Protein AF-0000000082410242 (afdb_homodimer)

Solvent-accessible surface area (backbone atoms only — not comparable to full-atom values): 34534 Å² total; per-residue (Å²): 74,52,28,35,30,36,66,42,51,75,37,71,43,82,38,81,43,82,72,75,72,80,42,73,45,18,33,27,28,40,32,49,19,13,33,65,49,73,66,55,53,48,33,36,74,64,22,64,73,76,31,24,47,72,95,44,49,29,92,76,65,64,28,32,44,61,27,32,28,28,53,22,22,10,24,29,31,63,43,68,19,59,89,52,79,90,67,55,70,69,41,42,32,30,44,56,42,65,40,62,74,69,69,45,70,38,23,67,71,67,40,42,70,53,23,92,63,49,38,33,30,11,47,25,19,70,34,21,27,39,12,36,53,34,47,44,55,50,90,31,58,39,78,50,72,82,58,56,48,69,49,38,12,46,46,49,60,39,13,31,20,44,36,45,45,61,74,59,65,73,48,63,74,38,36,34,37,32,27,24,51,47,54,59,25,44,37,31,31,28,49,38,39,49,53,48,24,50,25,33,33,36,36,81,51,65,58,29,47,49,47,39,49,75,60,62,28,33,78,39,77,43,38,63,90,82,41,62,55,52,62,52,41,19,64,76,42,78,65,57,22,19,48,28,16,34,30,37,64,52,49,55,72,46,46,50,48,35,57,67,28,27,20,73,63,15,30,35,34,39,56,44,78,51,94,60,63,38,68,40,61,51,56,56,30,18,69,30,30,23,35,41,28,26,32,62,62,44,68,89,30,56,66,59,48,50,49,34,42,74,72,60,50,36,77,55,64,75,48,58,63,42,79,44,46,55,91,37,39,57,78,59,42,53,44,35,57,70,76,43,42,63,78,47,57,29,42,32,29,32,77,73,54,28,36,30,36,64,42,51,77,34,71,44,82,38,80,42,82,72,74,72,79,42,72,44,19,33,28,29,40,32,50,19,12,34,65,48,70,67,56,52,47,33,37,76,63,22,67,72,78,32,25,47,72,95,45,49,30,90,75,65,63,28,32,44,61,28,30,28,29,53,20,21,11,25,29,30,64,43,69,19,61,89,51,80,91,67,55,69,68,42,43,32,29,43,58,42,66,40,62,76,69,69,45,69,40,23,68,70,68,39,41,70,53,24,92,63,50,38,34,30,12,46,25,20,71,33,22,28,38,12,35,52,34,47,44,54,51,90,30,58,40,79,50,71,83,58,54,48,70,49,38,12,45,45,50,59,40,14,31,22,44,36,45,45,60,74,59,64,73,46,64,74,37,38,34,38,33,27,25,50,46,53,60,26,43,37,32,30,29,49,38,37,49,52,48,23,49,27,33,34,36,35,82,50,66,56,29,47,48,48,38,50,73,62,62,28,32,77,38,79,44,40,63,89,81,44,61,57,52,62,51,41,20,64,75,42,78,65,58,22,20,50,29,17,34,28,38,63,52,48,54,72,46,45,52,48,37,58,67,26,27,18,72,64,15,32,35,34,38,56,45,77,51,92,61,65,39,68,42,60,51,56,54,31,18,70,30,29,23,35,41,28,25,32,62,63,44,71,89,30,55,66,62,48,49,49,34,42,74,71,59,49,37,78,57,64,76,46,57,64,42,78,44,46,54,90,36,39,57,80,60,43,52,44,35,59,70,76,43,42,65,79,48,56,30,41,32,29,33,77

Nearest PDB structures (foldseek):
  6ie0-assembly2_D  TM=9.512E-01  e=7.472E-47  Bacillus subtilis subsp. subtilis str. 168
  2dfv-assembly3_C  TM=9.109E-01  e=9.052E-37  Pyrococcus horikoshii OT3
  3gfb-assembly1_D  TM=9.213E-01  e=1.500E-34  Thermococcus kodakarensis KOD1
  5kia-assembly1_A-2  TM=8.789E-01  e=3.100E-33  Burkholderia thailandensis E264
  4a2c-assembly1_B  TM=8.895E-01  e=2.487E-32  Escherichia coli K-12

Foldseek 3Di:
DWFFWDQFALDTDTDDDDDDDAAAQKFKWQWFKFWDDVQNLCRRHPDDDQFADPPGAQPQQRDGPGAGATQQTKGFTCDHHHPDDPDDGGFIKTFQFKDFDCPDPCSVVQNRVVHPRMHGARRNHQHHSRDRMGMGRPVGIGGLPPPPRHLSSCLQLLQLLQQLCVVQVDAAPFEEEEEDQAQSSLSVLLVCVLRNYQYEYEDAFPLSQVLSVVQPSHPYYHHVVVDPLQVVQCVVRVNFFGQEYEYAPQAQVRVVSRLSGHGQQHEYEYSYDHPDDYDDDCCSCPVSVYHYHYGDGHGPRSVVSSVCVVVVSGDRVSQAQEEEESVCCVVPNSCCCPVVVSNHRIYMYGD/DWFWWDQFALDTDTDDDDDDDAAAQKFKWQWFKFWDDVQNLCRRHPDDDQFADPPGAQPQQRDGPGAGATQQTKGFTCDHHHPDDPDDGGFIKTFPFKDFDCPDPCSVVQNRVPHPRMHGARGNHQHHSRGRMGMGRPVGIGGLPPPPRHLSSCLQLLQLLQQLCVVQVDAAPFEEEEEDQAQSSLSVLLNCQLRNYQYEYEDAFPLSQVLSVVQPSHPYYHHVVVDPLQVVQCVVRVNFFGQEYEYAPQAQVRVVSRLSGHGQQHEYEYSYDHPDDYDDDCCSCPVSVYHYHYGDGHGPRSVVSSVCVVVVSGDRVSQAQEEEESVCCVVPNSCCCPVVVSRHRIYMYGD

Structure (mmCIF, N/CA/C/O backbone):
data_AF-0000000082410242-model_v1
#
loop_
_entity.id
_entity.type
_entity.pdbx_description
1 polymer '2,3-butanediol dehydrogenase'
#
loop_
_atom_site.group_PDB
_atom_site.id
_atom_site.type_symbol
_atom_site.label_atom_id
_atom_site.label_alt_id
_atom_site.label_comp_id
_atom_site.label_asym_id
_atom_site.label_entity_id
_atom_site.label_seq_id
_atom_site.pdbx_PDB_ins_code
_atom_site.Cartn_x
_atom_site.Cartn_y
_atom_site.Cartn_z
_atom_site.occupancy
_atom_site.B_iso_or_equiv
_atom_site.auth_seq_id
_atom_site.auth_comp_id
_atom_site.auth_asym_id
_atom_site.auth_atom_id
_atom_site.pdbx_PDB_model_num
ATOM 1 N N . MET A 1 1 ? 12.797 -38.531 -21.344 1 97.25 1 MET A N 1
ATOM 2 C CA . MET A 1 1 ? 11.453 -38.25 -20.859 1 97.25 1 MET A CA 1
ATOM 3 C C . MET A 1 1 ? 10.836 -37.094 -21.625 1 97.25 1 MET A C 1
ATOM 5 O O . MET A 1 1 ? 11.555 -36.25 -22.172 1 97.25 1 MET A O 1
ATOM 9 N N . LYS A 1 2 ? 9.586 -37.062 -21.641 1 97.81 2 LYS A N 1
ATOM 10 C CA . LYS A 1 2 ? 8.898 -35.969 -22.328 1 97.81 2 LYS A CA 1
ATOM 11 C C . LYS A 1 2 ? 8.867 -34.719 -21.484 1 97.81 2 LYS A C 1
ATOM 13 O O . LYS A 1 2 ? 8.672 -34.781 -20.266 1 97.81 2 LYS A O 1
ATOM 18 N N . ALA A 1 3 ? 9.023 -33.531 -22.156 1 98.62 3 ALA A N 1
ATOM 19 C CA . ALA A 1 3 ? 8.969 -32.25 -21.484 1 98.62 3 ALA A CA 1
ATOM 20 C C . ALA A 1 3 ? 8.555 -31.141 -22.438 1 98.62 3 ALA A C 1
ATOM 22 O O . ALA A 1 3 ? 8.875 -31.172 -23.625 1 98.62 3 ALA A O 1
ATOM 23 N N . ALA A 1 4 ? 7.812 -30.219 -21.969 1 98.75 4 ALA A N 1
ATOM 24 C CA . ALA A 1 4 ? 7.547 -28.984 -22.719 1 98.75 4 ALA A CA 1
ATOM 25 C C . ALA A 1 4 ? 8.688 -27.984 -22.547 1 98.75 4 ALA A C 1
ATOM 27 O O . ALA A 1 4 ? 8.898 -27.453 -21.453 1 98.75 4 ALA A O 1
ATOM 28 N N . ARG A 1 5 ? 9.352 -27.703 -23.641 1 98.56 5 ARG A N 1
ATOM 29 C CA . ARG A 1 5 ? 10.531 -26.844 -23.625 1 98.56 5 ARG A CA 1
ATOM 30 C C . ARG A 1 5 ? 10.219 -25.484 -24.266 1 98.56 5 ARG A C 1
ATOM 32 O O . ARG A 1 5 ? 9.727 -25.422 -25.391 1 98.56 5 ARG A O 1
ATOM 39 N N . PHE A 1 6 ? 10.492 -24.438 -23.516 1 98.75 6 PHE A N 1
ATOM 40 C CA . PHE A 1 6 ? 10.359 -23.078 -24.031 1 98.75 6 PHE A CA 1
ATOM 41 C C . PHE A 1 6 ? 11.625 -22.656 -24.766 1 98.75 6 PHE A C 1
ATOM 43 O O . PHE A 1 6 ? 12.672 -22.438 -24.141 1 98.75 6 PHE A O 1
ATOM 50 N N . HIS A 1 7 ? 11.516 -22.516 -26.031 1 98.31 7 HIS A N 1
ATOM 51 C CA . HIS A 1 7 ? 12.656 -22.094 -26.844 1 98.31 7 HIS A CA 1
ATOM 52 C C . HIS A 1 7 ? 12.648 -20.578 -27.078 1 98.31 7 HIS A C 1
ATOM 54 O O . HIS A 1 7 ? 13.68 -19.984 -27.375 1 98.31 7 HIS A O 1
ATOM 60 N N . GLY A 1 8 ? 11.516 -20 -26.938 1 97.31 8 GLY A N 1
ATOM 61 C CA . GLY A 1 8 ? 11.297 -18.578 -27.188 1 97.31 8 GLY A CA 1
ATOM 62 C C . GLY A 1 8 ? 9.844 -18.234 -27.438 1 97.31 8 GLY A C 1
ATOM 63 O O . GLY A 1 8 ? 8.961 -19.078 -27.281 1 97.31 8 GLY A O 1
ATOM 64 N N . GLN A 1 9 ? 9.625 -17.016 -27.797 1 97.19 9 GLN A N 1
ATOM 65 C CA . GLN A 1 9 ? 8.273 -16.516 -28.031 1 97.19 9 GLN A CA 1
ATOM 66 C C . GLN A 1 9 ? 7.539 -17.375 -29.062 1 97.19 9 GLN A C 1
ATOM 68 O O . GLN A 1 9 ? 8.039 -17.562 -30.172 1 97.19 9 GLN A O 1
ATOM 73 N N . LYS A 1 10 ? 6.348 -17.906 -28.703 1 97.5 10 LYS A N 1
ATOM 74 C CA . LYS A 1 10 ? 5.477 -18.719 -29.547 1 97.5 10 LYS A CA 1
ATOM 75 C C . LYS A 1 10 ? 6.18 -19.984 -30 1 97.5 10 LYS A C 1
ATOM 77 O O . LYS A 1 10 ? 5.855 -20.547 -31.047 1 97.5 10 LYS A O 1
ATOM 82 N N . ASP A 1 11 ? 7.199 -20.375 -29.219 1 98.06 11 ASP A N 1
ATOM 83 C CA . ASP A 1 11 ? 7.973 -21.562 -29.578 1 98.06 11 ASP A CA 1
ATOM 84 C C . ASP A 1 11 ? 8.18 -22.469 -28.375 1 98.06 11 ASP A C 1
ATOM 86 O O . ASP A 1 11 ? 9.258 -22.469 -27.766 1 98.06 11 ASP A O 1
ATOM 90 N N . ILE A 1 12 ? 7.164 -23.234 -28.062 1 98.44 12 ILE A N 1
ATOM 91 C CA . ILE A 1 12 ? 7.211 -24.312 -27.062 1 98.44 12 ILE A CA 1
ATOM 92 C C . ILE A 1 12 ? 7.141 -25.656 -27.766 1 98.44 12 ILE A C 1
ATOM 94 O O . ILE A 1 12 ? 6.262 -25.891 -28.609 1 98.44 12 ILE A O 1
ATOM 98 N N . ARG A 1 13 ? 8.062 -26.562 -27.453 1 98.19 13 ARG A N 1
ATOM 99 C CA . ARG A 1 13 ? 8.133 -27.875 -28.094 1 98.19 13 ARG A CA 1
ATOM 100 C C . ARG A 1 13 ? 8.086 -29 -27.062 1 98.19 13 ARG A C 1
ATOM 102 O O . ARG A 1 13 ? 8.711 -28.891 -26.016 1 98.19 13 ARG A O 1
ATOM 109 N N . ILE A 1 14 ? 7.277 -29.969 -27.359 1 98.12 14 ILE A N 1
ATOM 110 C CA . ILE A 1 14 ? 7.34 -31.188 -26.562 1 98.12 14 ILE A CA 1
ATOM 111 C C . ILE A 1 14 ? 8.5 -32.062 -27.047 1 98.12 14 ILE A C 1
ATOM 113 O O . ILE A 1 14 ? 8.484 -32.562 -28.172 1 98.12 14 ILE A O 1
ATOM 117 N N . GLU A 1 15 ? 9.453 -32.219 -26.172 1 97.56 15 GLU A N 1
ATOM 118 C CA . GLU A 1 15 ? 10.695 -32.906 -26.562 1 97.56 15 GLU A CA 1
ATOM 119 C C . GLU A 1 15 ? 11.023 -34.031 -25.609 1 97.56 15 GLU A C 1
ATOM 121 O O . GLU A 1 15 ? 10.555 -34.062 -24.469 1 97.56 15 GLU A O 1
ATOM 126 N N . GLU A 1 16 ? 11.758 -34.938 -26.25 1 98 16 GLU A N 1
ATOM 127 C CA . GLU A 1 16 ? 12.414 -35.938 -25.422 1 98 16 GLU A CA 1
ATOM 128 C C . GLU A 1 16 ? 13.75 -35.438 -24.891 1 98 16 GLU A C 1
ATOM 130 O O . GLU A 1 16 ? 14.648 -35.125 -25.672 1 98 16 GLU A O 1
ATOM 135 N N . ILE A 1 17 ? 13.82 -35.375 -23.578 1 97.81 17 ILE A N 1
ATOM 136 C CA . ILE A 1 17 ? 15.055 -34.875 -22.969 1 97.81 17 ILE A CA 1
ATOM 137 C C . ILE A 1 17 ? 15.562 -35.906 -21.953 1 97.81 17 ILE A C 1
ATOM 139 O O . ILE A 1 17 ? 14.828 -36.812 -21.547 1 97.81 17 ILE A O 1
ATOM 143 N N . PRO A 1 18 ? 16.828 -35.781 -21.562 1 97.44 18 PRO A N 1
ATOM 144 C CA . PRO A 1 18 ? 17.328 -36.688 -20.531 1 97.44 18 PRO A CA 1
ATOM 145 C C . PRO A 1 18 ? 16.609 -36.531 -19.203 1 97.44 18 PRO A C 1
ATOM 147 O O . PRO A 1 18 ? 16.266 -35.406 -18.812 1 97.44 18 PRO A O 1
ATOM 150 N N . GLU A 1 19 ? 16.391 -37.656 -18.547 1 97 19 GLU A N 1
ATOM 151 C CA . GLU A 1 19 ? 15.867 -37.594 -17.188 1 97 19 GLU A CA 1
ATOM 152 C C . GLU A 1 19 ? 16.844 -36.875 -16.234 1 97 19 GLU A C 1
ATOM 154 O O . GLU A 1 19 ? 18.047 -37.094 -16.328 1 97 19 GLU A O 1
ATOM 159 N N . PRO A 1 20 ? 16.328 -36.031 -15.391 1 97.06 20 PRO A N 1
ATOM 160 C CA . PRO A 1 20 ? 17.234 -35.375 -14.453 1 97.06 20 PRO A CA 1
ATOM 161 C C . PRO A 1 20 ? 17.859 -36.344 -13.445 1 97.06 20 PRO A C 1
ATOM 163 O O . PRO A 1 20 ? 17.203 -37.281 -12.984 1 97.06 20 PRO A O 1
ATOM 166 N N . GLU A 1 21 ? 19.016 -36.062 -13.094 1 96.75 21 GLU A N 1
ATOM 167 C CA . GLU A 1 21 ? 19.75 -36.906 -12.148 1 96.75 21 GLU A CA 1
ATOM 168 C C . GLU A 1 21 ? 19.438 -36.5 -10.703 1 96.75 21 GLU A C 1
ATOM 170 O O . GLU A 1 21 ? 19.359 -35.312 -10.391 1 96.75 21 GLU A O 1
ATOM 175 N N . LEU A 1 22 ? 19.281 -37.531 -9.922 1 98.25 22 LEU A N 1
ATOM 176 C CA . LEU A 1 22 ? 19.109 -37.312 -8.492 1 98.25 22 LEU A CA 1
ATOM 177 C C . LEU A 1 22 ? 20.391 -36.781 -7.863 1 98.25 22 LEU A C 1
ATOM 179 O O . LEU A 1 22 ? 21.484 -37.25 -8.18 1 98.25 22 LEU A O 1
ATOM 183 N N . ARG A 1 23 ? 20.375 -35.781 -7.031 1 97.69 23 ARG A N 1
ATOM 184 C CA . ARG A 1 23 ? 21.5 -35.188 -6.312 1 97.69 23 ARG A CA 1
ATOM 185 C C . ARG A 1 23 ? 21.281 -35.25 -4.805 1 97.69 23 ARG A C 1
ATOM 187 O O . ARG A 1 23 ? 20.141 -35.375 -4.34 1 97.69 23 ARG A O 1
ATOM 194 N N . PRO A 1 24 ? 22.438 -35.188 -4.066 1 98.25 24 PRO A N 1
ATOM 195 C CA . PRO A 1 24 ? 22.25 -35.125 -2.615 1 98.25 24 PRO A CA 1
ATOM 196 C C . PRO A 1 24 ? 21.359 -33.938 -2.197 1 98.25 24 PRO A C 1
ATOM 198 O O . PRO A 1 24 ? 21.453 -32.875 -2.777 1 98.25 24 PRO A O 1
ATOM 201 N N . GLY A 1 25 ? 20.438 -34.219 -1.191 1 98.38 25 GLY A N 1
ATOM 202 C CA . GLY A 1 25 ? 19.594 -33.156 -0.643 1 98.38 25 GLY A CA 1
ATOM 203 C C . GLY A 1 25 ? 18.391 -32.875 -1.501 1 98.38 25 GLY A C 1
ATOM 204 O O . GLY A 1 25 ? 17.641 -31.922 -1.224 1 98.38 25 GLY A O 1
ATOM 205 N N . THR A 1 26 ? 18.188 -33.656 -2.553 1 98.69 26 THR A N 1
ATOM 206 C CA . THR A 1 26 ? 17.078 -33.406 -3.469 1 98.69 26 THR A CA 1
ATOM 207 C C . THR A 1 26 ? 16.125 -34.594 -3.516 1 98.69 26 THR A C 1
ATOM 209 O O . THR A 1 26 ? 16.391 -35.625 -2.912 1 98.69 26 THR A O 1
ATOM 212 N N . VAL A 1 27 ? 15 -34.406 -4.164 1 98.88 27 VAL A N 1
ATOM 213 C CA . VAL A 1 27 ? 13.953 -35.438 -4.336 1 98.88 27 VAL A CA 1
ATOM 214 C C . VAL A 1 27 ? 13.531 -35.5 -5.801 1 98.88 27 VAL A C 1
ATOM 216 O O . VAL A 1 27 ? 13.312 -34.469 -6.434 1 98.88 27 VAL A O 1
ATOM 219 N N . LYS A 1 28 ? 13.508 -36.625 -6.328 1 98.75 28 LYS A N 1
ATOM 220 C CA . LYS A 1 28 ? 12.984 -36.844 -7.676 1 98.75 28 LYS A CA 1
ATOM 221 C C . LYS A 1 28 ? 11.492 -37.156 -7.641 1 98.75 28 LYS A C 1
ATOM 223 O O . LYS A 1 28 ? 11.07 -38.062 -6.914 1 98.75 28 LYS A O 1
ATOM 228 N N . LEU A 1 29 ? 10.766 -36.5 -8.383 1 98.81 29 LEU A N 1
ATOM 229 C CA . LEU A 1 29 ? 9.32 -36.656 -8.422 1 98.81 29 LEU A CA 1
ATOM 230 C C . LEU A 1 29 ? 8.867 -37.188 -9.773 1 98.81 29 LEU A C 1
ATOM 232 O O . LEU A 1 29 ? 9.391 -36.781 -10.812 1 98.81 29 LEU A O 1
ATOM 236 N N . LYS A 1 30 ? 7.973 -38.125 -9.734 1 98.81 30 LYS A N 1
ATOM 237 C CA . LYS A 1 30 ? 7.105 -38.344 -10.883 1 98.81 30 LYS A CA 1
ATOM 238 C C . LYS A 1 30 ? 5.957 -37.344 -10.914 1 98.81 30 LYS A C 1
ATOM 240 O O . LYS A 1 30 ? 5.039 -37.406 -10.094 1 98.81 30 LYS A O 1
ATOM 245 N N . VAL A 1 31 ? 5.988 -36.438 -11.859 1 98.81 31 VAL A N 1
ATOM 246 C CA . VAL A 1 31 ? 5 -35.375 -11.898 1 98.81 31 VAL A CA 1
ATOM 247 C C . VAL A 1 31 ? 3.629 -35.938 -12.258 1 98.81 31 VAL A C 1
ATOM 249 O O . VAL A 1 31 ? 3.514 -36.781 -13.148 1 98.81 31 VAL A O 1
ATOM 252 N N . ALA A 1 32 ? 2.65 -35.594 -11.516 1 98.75 32 ALA A N 1
ATOM 253 C CA . ALA A 1 32 ? 1.294 -36.062 -11.789 1 98.75 32 ALA A CA 1
ATOM 254 C C . ALA A 1 32 ? 0.51 -35.031 -12.594 1 98.75 32 ALA A C 1
ATOM 256 O O . ALA A 1 32 ? -0.009 -35.344 -13.664 1 98.75 32 ALA A O 1
ATOM 257 N N . TRP A 1 33 ? 0.405 -33.812 -12.039 1 98.81 33 TRP A N 1
ATOM 258 C CA . TRP A 1 33 ? -0.347 -32.75 -12.68 1 98.81 33 TRP A CA 1
ATOM 259 C C . TRP A 1 33 ? 0.397 -31.422 -12.562 1 98.81 33 TRP A C 1
ATOM 261 O O . TRP A 1 33 ? 1.054 -31.156 -11.555 1 98.81 33 TRP A O 1
ATOM 271 N N . CYS A 1 34 ? 0.333 -30.609 -13.578 1 98.88 34 CYS A N 1
ATOM 272 C CA . CYS A 1 34 ? 0.85 -29.234 -13.594 1 98.88 34 CYS A CA 1
ATOM 273 C C . CYS A 1 34 ? -0.192 -28.266 -14.133 1 98.88 34 CYS A C 1
ATOM 275 O O . CYS A 1 34 ? -0.76 -28.5 -15.203 1 98.88 34 CYS A O 1
ATOM 277 N N . GLY A 1 35 ? -0.44 -27.234 -13.359 1 98.56 35 GLY A N 1
ATOM 278 C CA . GLY A 1 35 ? -1.346 -26.203 -13.852 1 98.56 35 GLY A CA 1
ATOM 279 C C . GLY A 1 35 ? -0.686 -25.234 -14.812 1 98.56 35 GLY A C 1
ATOM 280 O O . GLY A 1 35 ? 0.509 -24.953 -14.695 1 98.56 35 GLY A O 1
ATOM 281 N N . ILE A 1 36 ? -1.503 -24.75 -15.797 1 98.25 36 ILE A N 1
ATOM 282 C CA . ILE A 1 36 ? -1.03 -23.672 -16.656 1 98.25 36 ILE A CA 1
ATOM 283 C C . ILE A 1 36 ? -1.305 -22.328 -15.984 1 98.25 36 ILE A C 1
ATOM 285 O O . ILE A 1 36 ? -2.441 -22.047 -15.609 1 98.25 36 ILE A O 1
ATOM 289 N N . CYS A 1 37 ? -0.29 -21.578 -15.781 1 96.31 37 CYS A N 1
ATOM 290 C CA . CYS A 1 37 ? -0.402 -20.281 -15.117 1 96.31 37 CYS A CA 1
ATOM 291 C C . CYS A 1 37 ? -0.41 -19.156 -16.141 1 96.31 37 CYS A C 1
ATOM 293 O O . CYS A 1 37 ? 0.061 -19.312 -17.266 1 96.31 37 CYS A O 1
ATOM 295 N N . GLY A 1 38 ? -0.969 -18 -15.758 1 93.44 38 GLY A N 1
ATOM 296 C CA . GLY A 1 38 ? -0.886 -16.812 -16.609 1 93.44 38 GLY A CA 1
ATOM 297 C C . GLY A 1 38 ? 0.535 -16.469 -17 1 93.44 38 GLY A C 1
ATOM 298 O O . GLY A 1 38 ? 0.773 -15.992 -18.125 1 93.44 38 GLY A O 1
ATOM 299 N N . THR A 1 39 ? 1.47 -16.688 -16.141 1 94.94 39 THR A N 1
ATOM 300 C CA . THR A 1 39 ? 2.877 -16.422 -16.422 1 94.94 39 THR A CA 1
ATOM 301 C C . THR A 1 39 ? 3.352 -17.266 -17.609 1 94.94 39 THR A C 1
ATOM 303 O O . THR A 1 39 ? 4.156 -16.812 -18.422 1 94.94 39 THR A O 1
ATOM 306 N N . ASP A 1 40 ? 2.898 -18.453 -17.734 1 97.25 40 ASP A N 1
ATOM 307 C CA . ASP A 1 40 ? 3.238 -19.297 -18.875 1 97.25 40 ASP A CA 1
ATOM 308 C C . ASP A 1 40 ? 2.727 -18.703 -20.172 1 97.25 40 ASP A C 1
ATOM 310 O O . ASP A 1 40 ? 3.432 -18.703 -21.188 1 97.25 40 ASP A O 1
ATOM 314 N N . LEU A 1 41 ? 1.518 -18.219 -20.094 1 96.69 41 LEU A N 1
ATOM 315 C CA . LEU A 1 41 ? 0.915 -17.609 -21.281 1 96.69 41 LEU A CA 1
ATOM 316 C C . LEU A 1 41 ? 1.684 -16.359 -21.688 1 96.69 41 LEU A C 1
ATOM 318 O O . LEU A 1 41 ? 1.909 -16.141 -22.891 1 96.69 41 LEU A O 1
ATOM 322 N N . HIS A 1 42 ? 2.08 -15.586 -20.672 1 94.56 42 HIS A N 1
ATOM 323 C CA . HIS A 1 42 ? 2.852 -14.383 -20.969 1 94.56 42 HIS A CA 1
ATOM 324 C C . HIS A 1 42 ? 4.184 -14.734 -21.625 1 94.56 42 HIS A C 1
ATOM 326 O O . HIS A 1 42 ? 4.609 -14.062 -22.578 1 94.56 42 HIS A O 1
ATOM 332 N N . GLU A 1 43 ? 4.859 -15.758 -21.094 1 96.69 43 GLU A N 1
ATOM 333 C CA . GLU A 1 43 ? 6.098 -16.203 -21.734 1 96.69 43 GLU A CA 1
ATOM 334 C C . GLU A 1 43 ? 5.867 -16.609 -23.188 1 96.69 43 GLU A C 1
ATOM 336 O O . GLU A 1 43 ? 6.617 -16.203 -24.062 1 96.69 43 GLU A O 1
ATOM 341 N N . TYR A 1 44 ? 4.805 -17.328 -23.453 1 98 44 TYR A N 1
ATOM 342 C CA . TYR A 1 44 ? 4.504 -17.812 -24.797 1 98 44 TYR A CA 1
ATOM 343 C C . TYR A 1 44 ? 4.207 -16.656 -25.75 1 98 44 TYR A C 1
ATOM 345 O O . TYR A 1 44 ? 4.691 -16.641 -26.875 1 98 44 TYR A O 1
ATOM 353 N N . LEU A 1 45 ? 3.496 -15.68 -25.281 1 96.88 45 LEU A N 1
ATOM 354 C CA . LEU A 1 45 ? 3.008 -14.602 -26.141 1 96.88 45 LEU A CA 1
ATOM 355 C C . LEU A 1 45 ? 4.066 -13.523 -26.312 1 96.88 45 LEU A C 1
ATOM 357 O O . LEU A 1 45 ? 4.145 -12.891 -27.375 1 96.88 45 LEU A O 1
ATOM 361 N N . GLU A 1 46 ? 4.98 -13.328 -25.266 1 95 46 GLU A N 1
ATOM 362 C CA . GLU A 1 46 ? 5.809 -12.125 -25.266 1 95 46 GLU A CA 1
ATOM 363 C C . GLU A 1 46 ? 7.207 -12.422 -24.734 1 95 46 GLU A C 1
ATOM 365 O O . GLU A 1 46 ? 8.039 -11.523 -24.609 1 95 46 GLU A O 1
ATOM 370 N N . GLY A 1 47 ? 7.496 -13.594 -24.359 1 92.31 47 GLY A N 1
ATOM 371 C CA . GLY A 1 47 ? 8.727 -13.914 -23.641 1 92.31 47 GLY A CA 1
ATOM 372 C C . GLY A 1 47 ? 9.953 -13.898 -24.547 1 92.31 47 GLY A C 1
ATOM 373 O O . GLY A 1 47 ? 9.836 -13.703 -25.75 1 92.31 47 GLY A O 1
ATOM 374 N N . PRO A 1 48 ? 11 -14.047 -23.953 1 95.69 48 PRO A N 1
ATOM 375 C CA . PRO A 1 48 ? 11.219 -14.344 -22.547 1 95.69 48 PRO A CA 1
ATOM 376 C C . PRO A 1 48 ? 11.031 -13.125 -21.641 1 95.69 48 PRO A C 1
ATOM 378 O O . PRO A 1 48 ? 11.391 -12.008 -22.031 1 95.69 48 PRO A O 1
ATOM 381 N N . ILE A 1 49 ? 10.367 -13.328 -20.484 1 90.94 49 ILE A N 1
ATOM 382 C CA . ILE A 1 49 ? 10.141 -12.305 -19.469 1 90.94 49 ILE A CA 1
ATOM 383 C C . ILE A 1 49 ? 10.812 -12.703 -18.172 1 90.94 49 ILE A C 1
ATOM 385 O O . ILE A 1 49 ? 11.797 -12.094 -17.75 1 90.94 49 ILE A O 1
ATOM 389 N N . PHE A 1 50 ? 10.375 -13.805 -17.609 1 92.19 50 PHE A N 1
ATOM 390 C CA . PHE A 1 50 ? 10.953 -14.367 -16.406 1 92.19 50 PHE A CA 1
ATOM 391 C C . PHE A 1 50 ? 12.008 -15.414 -16.734 1 92.19 50 PHE A C 1
ATOM 393 O O . PHE A 1 50 ? 12.906 -15.672 -15.938 1 92.19 50 PHE A O 1
ATOM 400 N N . ILE A 1 51 ? 11.836 -16.031 -17.828 1 97.56 51 ILE A N 1
ATOM 401 C CA . ILE A 1 51 ? 12.805 -17 -18.328 1 97.56 51 ILE A CA 1
ATOM 402 C C . ILE A 1 51 ? 14.039 -16.266 -18.859 1 97.56 51 ILE A C 1
ATOM 404 O O . ILE A 1 51 ? 13.914 -15.289 -19.609 1 97.56 51 ILE A O 1
ATOM 408 N N . SER A 1 52 ? 15.18 -16.734 -18.438 1 97.75 52 SER A N 1
ATOM 409 C CA . SER A 1 52 ? 16.406 -16.094 -18.891 1 97.75 52 SER A CA 1
ATOM 410 C C . SER A 1 52 ? 16.625 -16.297 -20.375 1 97.75 52 SER A C 1
ATOM 412 O O . SER A 1 52 ? 16.516 -17.422 -20.891 1 97.75 52 SER A O 1
ATOM 414 N N . ALA A 1 53 ? 16.922 -15.211 -21.031 1 96.88 53 ALA A N 1
ATOM 415 C CA . ALA A 1 53 ? 17.188 -15.281 -22.469 1 96.88 53 ALA A CA 1
ATOM 416 C C . ALA A 1 53 ? 18.5 -16.016 -22.75 1 96.88 53 ALA A C 1
ATOM 418 O O . ALA A 1 53 ? 19.391 -16.031 -21.906 1 96.88 53 ALA A O 1
ATOM 419 N N . PRO A 1 54 ? 18.562 -16.562 -24.031 1 96.94 54 PRO A N 1
ATOM 420 C CA . PRO A 1 54 ? 19.812 -17.203 -24.391 1 96.94 54 PRO A CA 1
ATOM 421 C C . PRO A 1 54 ? 21.031 -16.281 -24.219 1 96.94 54 PRO A C 1
ATOM 423 O O . PRO A 1 54 ? 20.984 -15.125 -24.641 1 96.94 54 PRO A O 1
ATOM 426 N N . GLY A 1 55 ? 22.031 -16.812 -23.625 1 97.38 55 GLY A N 1
ATOM 427 C CA . GLY A 1 55 ? 23.25 -16.016 -23.406 1 97.38 55 GLY A CA 1
ATOM 428 C C . GLY A 1 55 ? 23.25 -15.281 -22.078 1 97.38 55 GLY A C 1
ATOM 429 O O . GLY A 1 55 ? 24.25 -14.68 -21.703 1 97.38 55 GLY A O 1
ATOM 430 N N . HIS A 1 56 ? 22.172 -15.297 -21.359 1 97.62 56 HIS A N 1
ATOM 431 C CA . HIS A 1 56 ? 22.047 -14.625 -20.078 1 97.62 56 HIS A CA 1
ATOM 432 C C . HIS A 1 56 ? 21.516 -15.57 -19.016 1 97.62 56 HIS A C 1
ATOM 434 O O . HIS A 1 56 ? 20.406 -15.383 -18.516 1 97.62 56 HIS A O 1
ATOM 440 N N . PRO A 1 57 ? 22.281 -16.438 -18.562 1 98.38 57 PRO A N 1
ATOM 441 C CA . PRO A 1 57 ? 21.812 -17.469 -17.641 1 98.38 57 PRO A CA 1
ATOM 442 C C . PRO A 1 57 ? 21.344 -16.891 -16.297 1 98.38 57 PRO A C 1
ATOM 444 O O . PRO A 1 57 ? 21.922 -15.906 -15.812 1 98.38 57 PRO A O 1
ATOM 447 N N . HIS A 1 58 ? 20.312 -17.438 -15.758 1 98.38 58 HIS A N 1
ATOM 448 C CA . HIS A 1 58 ? 19.859 -17.078 -14.43 1 98.38 58 HIS A CA 1
ATOM 449 C C . HIS A 1 58 ? 20.969 -17.219 -13.391 1 98.38 58 HIS A C 1
ATOM 451 O O . HIS A 1 58 ? 21.719 -18.188 -13.414 1 98.38 58 HIS A O 1
ATOM 457 N N . PRO A 1 59 ? 21.094 -16.328 -12.477 1 97.88 59 PRO A N 1
ATOM 458 C CA . PRO A 1 59 ? 22.25 -16.312 -11.578 1 97.88 59 PRO A CA 1
ATOM 459 C C . PRO A 1 59 ? 22.266 -17.484 -10.602 1 97.88 59 PRO A C 1
ATOM 461 O O . PRO A 1 59 ? 23.328 -17.844 -10.07 1 97.88 59 PRO A O 1
ATOM 464 N N . LEU A 1 60 ? 21.156 -18.125 -10.344 1 97.94 60 LEU A N 1
ATOM 465 C CA . LEU A 1 60 ? 21.109 -19.203 -9.352 1 97.94 60 LEU A CA 1
ATOM 466 C C . LEU A 1 60 ? 21.047 -20.562 -10.031 1 97.94 60 LEU A C 1
ATOM 468 O O . LEU A 1 60 ? 21.797 -21.469 -9.672 1 97.94 60 LEU A O 1
ATOM 472 N N . SER A 1 61 ? 20.156 -20.703 -11.047 1 97.5 61 SER A N 1
ATOM 473 C CA . SER A 1 61 ? 20.047 -21.984 -11.711 1 97.5 61 SER A CA 1
ATOM 474 C C . SER A 1 61 ? 21.125 -22.172 -12.773 1 97.5 61 SER A C 1
ATOM 476 O O . SER A 1 61 ? 21.375 -23.281 -13.234 1 97.5 61 SER A O 1
ATOM 478 N N . HIS A 1 62 ? 21.703 -21.016 -13.305 1 98.06 62 HIS A N 1
ATOM 479 C CA . HIS A 1 62 ? 22.734 -20.969 -14.336 1 98.06 62 HIS A CA 1
ATOM 480 C C . HIS A 1 62 ? 22.203 -21.5 -15.672 1 98.06 62 HIS A C 1
ATOM 482 O O . HIS A 1 62 ? 22.969 -21.984 -16.5 1 98.06 62 HIS A O 1
ATOM 488 N N . GLU A 1 63 ? 20.938 -21.484 -15.836 1 97.94 63 GLU A N 1
ATOM 489 C CA . GLU A 1 63 ? 20.297 -21.922 -17.078 1 97.94 63 GLU A CA 1
ATOM 490 C C . GLU A 1 63 ? 19.641 -20.75 -17.797 1 97.94 63 GLU A C 1
ATOM 492 O O . GLU A 1 63 ? 19.391 -19.703 -17.203 1 97.94 63 GLU A O 1
ATOM 497 N N . ASN A 1 64 ? 19.438 -20.875 -19.016 1 98.25 64 ASN A N 1
ATOM 498 C CA . ASN A 1 64 ? 18.656 -20 -19.891 1 98.25 64 ASN A CA 1
ATOM 499 C C . ASN A 1 64 ? 17.875 -20.781 -20.922 1 98.25 64 ASN A C 1
ATOM 501 O O . ASN A 1 64 ? 18 -22.016 -21 1 98.25 64 ASN A O 1
ATOM 505 N N . ALA A 1 65 ? 17 -20.188 -21.625 1 98.12 65 ALA A N 1
ATOM 506 C CA . ALA A 1 65 ? 16.219 -20.875 -22.656 1 98.12 65 ALA A CA 1
ATOM 507 C C . ALA A 1 65 ? 17.109 -21.672 -23.594 1 98.12 65 ALA A C 1
ATOM 509 O O . ALA A 1 65 ? 18.188 -21.188 -23.984 1 98.12 65 ALA A O 1
ATOM 510 N N . PRO A 1 66 ? 16.75 -22.828 -23.938 1 98.12 66 PRO A N 1
ATOM 511 C CA . PRO A 1 66 ? 15.453 -23.453 -23.656 1 98.12 66 PRO A CA 1
ATOM 512 C C . PRO A 1 66 ? 15.391 -24.047 -22.234 1 98.12 66 PRO A C 1
ATOM 514 O O . PRO A 1 66 ? 16.375 -24.578 -21.734 1 98.12 66 PRO A O 1
ATOM 517 N N . VAL A 1 67 ? 14.234 -23.891 -21.594 1 98.31 67 VAL A N 1
ATOM 518 C CA . VAL A 1 67 ? 14.016 -24.484 -20.281 1 98.31 67 VAL A CA 1
ATOM 519 C C . VAL A 1 67 ? 12.68 -25.234 -20.266 1 98.31 67 VAL A C 1
ATOM 521 O O . VAL A 1 67 ? 11.797 -24.953 -21.078 1 98.31 67 VAL A O 1
ATOM 524 N N . THR A 1 68 ? 12.609 -26.281 -19.391 1 98.56 68 THR A N 1
ATOM 525 C CA . THR A 1 68 ? 11.344 -26.953 -19.156 1 98.56 68 THR A CA 1
ATOM 526 C C . THR A 1 68 ? 10.383 -26.047 -18.391 1 98.56 68 THR A C 1
ATOM 528 O O . THR A 1 68 ? 10.766 -25.438 -17.391 1 98.56 68 THR A O 1
ATOM 531 N N . MET A 1 69 ? 9.094 -25.938 -18.812 1 98.44 69 MET A N 1
ATOM 532 C CA . MET A 1 69 ? 8.125 -25.016 -18.219 1 98.44 69 MET A CA 1
ATOM 533 C C . MET A 1 69 ? 7.285 -25.719 -17.156 1 98.44 69 MET A C 1
ATOM 535 O O . MET A 1 69 ? 7.305 -26.938 -17.062 1 98.44 69 MET A O 1
ATOM 539 N N . GLY A 1 70 ? 6.551 -24.875 -16.422 1 98.5 70 GLY A N 1
ATOM 540 C CA . GLY A 1 70 ? 5.578 -25.344 -15.445 1 98.5 70 GLY A CA 1
ATOM 541 C C . GLY A 1 70 ? 6.039 -25.156 -14.008 1 98.5 70 GLY A C 1
ATOM 542 O O . GLY A 1 70 ? 6.996 -25.797 -13.57 1 98.5 70 GLY A O 1
ATOM 543 N N . HIS A 1 71 ? 5.328 -24.328 -13.289 1 98.62 71 HIS A N 1
ATOM 544 C CA . HIS A 1 71 ? 5.777 -24.062 -11.922 1 98.62 71 HIS A CA 1
ATOM 545 C C . HIS A 1 71 ? 4.668 -24.344 -10.914 1 98.62 71 HIS A C 1
ATOM 547 O O . HIS A 1 71 ? 4.855 -24.156 -9.711 1 98.62 71 HIS A O 1
ATOM 553 N N . GLU A 1 72 ? 3.518 -24.797 -11.328 1 98.69 72 GLU A N 1
ATOM 554 C CA . GLU A 1 72 ? 2.404 -25.219 -10.484 1 98.69 72 GLU A CA 1
ATOM 555 C C . GLU A 1 72 ? 2.162 -26.719 -10.578 1 98.69 72 GLU A C 1
ATOM 557 O O . GLU A 1 72 ? 1.349 -27.172 -11.383 1 98.69 72 GLU A O 1
ATOM 562 N N . PHE A 1 73 ? 2.877 -27.5 -9.664 1 98.81 73 PHE A N 1
ATOM 563 C CA . PHE A 1 73 ? 2.73 -28.922 -9.969 1 98.81 73 PHE A CA 1
ATOM 564 C C . PHE A 1 73 ? 2.801 -29.766 -8.695 1 98.81 73 PHE A C 1
ATOM 566 O O . PHE A 1 73 ? 3.34 -29.312 -7.68 1 98.81 73 PHE A O 1
ATOM 573 N N . SER A 1 74 ? 2.178 -30.906 -8.742 1 98.88 74 SER A N 1
ATOM 574 C CA . SER A 1 74 ? 2.172 -31.969 -7.742 1 98.88 74 SER A CA 1
ATOM 575 C C . SER A 1 74 ? 2.727 -33.281 -8.32 1 98.88 74 SER A C 1
ATOM 577 O O . SER A 1 74 ? 2.895 -33.406 -9.531 1 98.88 74 SER A O 1
ATOM 579 N N . GLY A 1 75 ? 3.07 -34.156 -7.484 1 98.75 75 GLY A N 1
ATOM 580 C CA . GLY A 1 75 ? 3.564 -35.438 -7.926 1 98.75 75 GLY A CA 1
ATOM 581 C C . GLY A 1 75 ? 3.814 -36.406 -6.781 1 98.75 75 GLY A C 1
ATOM 582 O O . GLY A 1 75 ? 3.391 -36.156 -5.652 1 98.75 75 GLY A O 1
ATOM 583 N N . THR A 1 76 ? 4.367 -37.531 -7.188 1 98.81 76 THR A N 1
ATOM 584 C CA . THR A 1 76 ? 4.73 -38.562 -6.242 1 98.81 76 THR A CA 1
ATOM 585 C C . THR A 1 76 ? 6.246 -38.75 -6.18 1 98.81 76 THR A C 1
ATOM 587 O O . THR A 1 76 ? 6.918 -38.719 -7.207 1 98.81 76 THR A O 1
ATOM 590 N N . VAL A 1 77 ? 6.734 -38.906 -4.961 1 98.81 77 VAL A N 1
ATOM 591 C CA . VAL A 1 77 ? 8.164 -39.094 -4.766 1 98.81 77 VAL A CA 1
ATOM 592 C C . VAL A 1 77 ? 8.609 -40.438 -5.406 1 98.81 77 VAL A C 1
ATOM 594 O O . VAL A 1 77 ? 8.062 -41.5 -5.09 1 98.81 77 VAL A O 1
ATOM 597 N N . GLU A 1 78 ? 9.516 -40.312 -6.277 1 98.69 78 GLU A N 1
ATOM 598 C CA . GLU A 1 78 ? 10.031 -41.5 -6.957 1 98.69 78 GLU A CA 1
ATOM 599 C C . GLU A 1 78 ? 11.352 -41.938 -6.34 1 98.69 78 GLU A C 1
ATOM 601 O O . GLU A 1 78 ? 11.609 -43.156 -6.219 1 98.69 78 GLU A O 1
ATOM 606 N N . GLU A 1 79 ? 12.273 -41.031 -6.062 1 98.62 79 GLU A N 1
ATOM 607 C CA . GLU A 1 79 ? 13.562 -41.281 -5.418 1 98.62 79 GLU A CA 1
ATOM 608 C C . GLU A 1 79 ? 13.898 -40.156 -4.426 1 98.62 79 GLU A C 1
ATOM 610 O O . GLU A 1 79 ? 13.43 -39.031 -4.57 1 98.62 79 GLU A O 1
ATOM 615 N N . VAL A 1 80 ? 14.656 -40.562 -3.406 1 98.62 80 VAL A N 1
ATOM 616 C CA . VAL A 1 80 ? 15.102 -39.594 -2.408 1 98.62 80 VAL A CA 1
ATOM 617 C C . VAL A 1 80 ? 16.625 -39.562 -2.367 1 98.62 80 VAL A C 1
ATOM 619 O O . VAL A 1 80 ? 17.281 -40.625 -2.352 1 98.62 80 VAL A O 1
ATOM 622 N N . GLY A 1 81 ? 17.188 -38.375 -2.482 1 98.5 81 GLY A N 1
ATOM 623 C CA . GLY A 1 81 ? 18.641 -38.219 -2.477 1 98.5 81 GLY A CA 1
ATOM 624 C C . GLY A 1 81 ? 19.25 -38.375 -1.098 1 98.5 81 GLY A C 1
ATOM 625 O O . GLY A 1 81 ? 18.531 -38.375 -0.092 1 98.5 81 GLY A O 1
ATOM 626 N N . GLU A 1 82 ? 20.609 -38.5 -1.116 1 98.12 82 GLU A N 1
ATOM 627 C CA . GLU A 1 82 ? 21.359 -38.594 0.134 1 98.12 82 GLU A CA 1
ATOM 628 C C . GLU A 1 82 ? 21.062 -37.438 1.057 1 98.12 82 GLU A C 1
ATOM 630 O O . GLU A 1 82 ? 21 -36.281 0.607 1 98.12 82 GLU A O 1
ATOM 635 N N . GLY A 1 83 ? 20.781 -37.75 2.348 1 97.88 83 GLY A N 1
ATOM 636 C CA . GLY A 1 83 ? 20.562 -36.688 3.338 1 97.88 83 GLY A CA 1
ATOM 637 C C . GLY A 1 83 ? 19.094 -36.375 3.561 1 97.88 83 GLY A C 1
ATOM 638 O O . GLY A 1 83 ? 18.734 -35.719 4.539 1 97.88 83 GLY A O 1
ATOM 639 N N . VAL A 1 84 ? 18.281 -36.812 2.629 1 98.38 84 VAL A N 1
ATOM 640 C CA . VAL A 1 84 ? 16.844 -36.625 2.799 1 98.38 84 VAL A CA 1
ATOM 641 C C . VAL A 1 84 ? 16.25 -37.781 3.582 1 98.38 84 VAL A C 1
ATOM 643 O O . VAL A 1 84 ? 16.281 -38.938 3.119 1 98.38 84 VAL A O 1
ATOM 646 N N . THR A 1 85 ? 15.688 -37.469 4.781 1 97.69 85 THR A N 1
ATOM 647 C CA . THR A 1 85 ? 15.266 -38.562 5.637 1 97.69 85 THR A CA 1
ATOM 648 C C . THR A 1 85 ? 13.797 -38.438 6.016 1 97.69 85 THR A C 1
ATOM 650 O O . THR A 1 85 ? 13.219 -39.344 6.617 1 97.69 85 THR A O 1
ATOM 653 N N . ASP A 1 86 ? 13.172 -37.375 5.723 1 97.94 86 ASP A N 1
ATOM 654 C CA . ASP A 1 86 ? 11.836 -37.125 6.238 1 97.94 86 ASP A CA 1
ATOM 655 C C . ASP A 1 86 ? 10.797 -37.156 5.121 1 97.94 86 ASP A C 1
ATOM 657 O O . ASP A 1 86 ? 9.672 -36.688 5.289 1 97.94 86 ASP A O 1
ATOM 661 N N . VAL A 1 87 ? 11.164 -37.625 3.924 1 97.31 87 VAL A N 1
ATOM 662 C CA . VAL A 1 87 ? 10.281 -37.875 2.789 1 97.31 87 VAL A CA 1
ATOM 663 C C . VAL A 1 87 ? 10.531 -39.281 2.26 1 97.31 87 VAL A C 1
ATOM 665 O O . VAL A 1 87 ? 11.672 -39.75 2.199 1 97.31 87 VAL A O 1
ATOM 668 N N . GLU A 1 88 ? 9.461 -39.969 1.858 1 97.69 88 GLU A N 1
ATOM 669 C CA . GLU A 1 88 ? 9.602 -41.344 1.437 1 97.69 88 GLU A CA 1
ATOM 670 C C . GLU A 1 88 ? 9.094 -41.531 0.012 1 97.69 88 GLU A C 1
ATOM 672 O O . GLU A 1 88 ? 8.164 -40.844 -0.423 1 97.69 88 GLU A O 1
ATOM 677 N N . VAL A 1 89 ? 9.602 -42.562 -0.601 1 98.5 89 VAL A N 1
ATOM 678 C CA . VAL A 1 89 ? 9.156 -42.938 -1.932 1 98.5 89 VAL A CA 1
ATOM 679 C C . VAL A 1 89 ? 7.676 -43.312 -1.888 1 98.5 89 VAL A C 1
ATOM 681 O O . VAL A 1 89 ? 7.234 -44.031 -0.983 1 98.5 89 VAL A O 1
ATOM 684 N N . GLY A 1 90 ? 6.934 -42.75 -2.822 1 98.5 90 GLY A N 1
ATOM 685 C CA . GLY A 1 90 ? 5.512 -43.062 -2.895 1 98.5 90 GLY A CA 1
ATOM 686 C C . GLY A 1 90 ? 4.645 -41.969 -2.289 1 98.5 90 GLY A C 1
ATOM 687 O O . GLY A 1 90 ? 3.434 -41.938 -2.518 1 98.5 90 GLY A O 1
ATOM 688 N N . GLU A 1 91 ? 5.223 -41.094 -1.564 1 98.38 91 GLU A N 1
ATOM 689 C CA . GLU A 1 91 ? 4.477 -40.031 -0.927 1 98.38 91 GLU A CA 1
ATOM 690 C C . GLU A 1 91 ? 4.035 -38.969 -1.949 1 98.38 91 GLU A C 1
ATOM 692 O O . GLU A 1 91 ? 4.793 -38.625 -2.859 1 98.38 91 GLU A O 1
ATOM 697 N N . ASN A 1 92 ? 2.764 -38.531 -1.826 1 98.75 92 ASN A N 1
ATOM 698 C CA . ASN A 1 92 ? 2.264 -37.438 -2.654 1 98.75 92 ASN A CA 1
ATOM 699 C C . ASN A 1 92 ? 2.682 -36.094 -2.104 1 98.75 92 ASN A C 1
ATOM 701 O O . ASN A 1 92 ? 2.584 -35.844 -0.899 1 98.75 92 ASN A O 1
ATOM 705 N N . VAL A 1 93 ? 3.168 -35.188 -3.008 1 98.88 93 VAL A N 1
ATOM 706 C CA . VAL A 1 93 ? 3.721 -33.906 -2.555 1 98.88 93 VAL A CA 1
ATOM 707 C C . VAL A 1 93 ? 3.361 -32.812 -3.547 1 98.88 93 VAL A C 1
ATOM 709 O O . VAL A 1 93 ? 2.885 -33.094 -4.648 1 98.88 93 VAL A O 1
ATOM 712 N N . VAL A 1 94 ? 3.461 -31.578 -3.127 1 98.88 94 VAL A N 1
ATOM 713 C CA . VAL A 1 94 ? 3.447 -30.391 -3.977 1 98.88 94 VAL A CA 1
ATOM 714 C C . VAL A 1 94 ? 4.762 -29.641 -3.822 1 98.88 94 VAL A C 1
ATOM 716 O O . VAL A 1 94 ? 5.453 -29.781 -2.812 1 98.88 94 VAL A O 1
ATOM 719 N N . VAL A 1 95 ? 5.098 -28.859 -4.836 1 98.75 95 VAL A N 1
ATOM 720 C CA . VAL A 1 95 ? 6.395 -28.203 -4.855 1 98.75 95 VAL A CA 1
ATOM 721 C C . VAL A 1 95 ? 6.207 -26.688 -4.695 1 98.75 95 VAL A C 1
ATOM 723 O O . VAL A 1 95 ? 5.328 -26.109 -5.328 1 98.75 95 VAL A O 1
ATOM 726 N N . GLU A 1 96 ? 6.871 -26.078 -3.752 1 98.81 96 GLU A N 1
ATOM 727 C CA . GLU A 1 96 ? 7.109 -24.625 -3.682 1 98.81 96 GLU A CA 1
ATOM 728 C C . GLU A 1 96 ? 8.297 -24.234 -4.551 1 98.81 96 GLU A C 1
ATOM 730 O O . GLU A 1 96 ? 9.445 -24.25 -4.094 1 98.81 96 GLU A O 1
ATOM 735 N N . PRO A 1 97 ? 8.102 -23.812 -5.785 1 98.38 97 PRO A N 1
ATOM 736 C CA . PRO A 1 97 ? 9.109 -23.906 -6.848 1 98.38 97 PRO A CA 1
ATOM 737 C C . PRO A 1 97 ? 10.016 -22.688 -6.895 1 98.38 97 PRO A C 1
ATOM 739 O O . PRO A 1 97 ? 10.188 -22.078 -7.957 1 98.38 97 PRO A O 1
ATOM 742 N N . TYR A 1 98 ? 10.828 -22.453 -5.855 1 98.31 98 TYR A N 1
ATOM 743 C CA . TYR A 1 98 ? 11.664 -21.25 -5.785 1 98.31 98 TYR A CA 1
ATOM 744 C C . TYR A 1 98 ? 13.125 -21.594 -6.055 1 98.31 98 TYR A C 1
ATOM 746 O O . TYR A 1 98 ? 13.562 -22.719 -5.809 1 98.31 98 TYR A O 1
ATOM 754 N N . PHE A 1 99 ? 13.797 -20.703 -6.668 1 97.88 99 PHE A N 1
ATOM 755 C CA . PHE A 1 99 ? 15.211 -20.453 -6.43 1 97.88 99 PHE A CA 1
ATOM 756 C C . PHE A 1 99 ? 15.406 -19.172 -5.613 1 97.88 99 PHE A C 1
ATOM 758 O O . PHE A 1 99 ? 14.875 -18.125 -5.965 1 97.88 99 PHE A O 1
ATOM 765 N N . VAL A 1 100 ? 16.125 -19.234 -4.477 1 98.31 100 VAL A N 1
ATOM 766 C CA . VAL A 1 100 ? 16.438 -18.031 -3.695 1 98.31 100 VAL A CA 1
ATOM 767 C C . VAL A 1 100 ? 17.891 -18.094 -3.223 1 98.31 100 VAL A C 1
ATOM 769 O O . VAL A 1 100 ? 18.453 -19.172 -3.062 1 98.31 100 VAL A O 1
ATOM 772 N N . CYS A 1 101 ? 18.547 -16.984 -2.957 1 97.94 101 CYS A N 1
ATOM 773 C CA . CYS A 1 101 ? 19.984 -16.938 -2.697 1 97.94 101 CYS A CA 1
ATOM 774 C C . CYS A 1 101 ? 20.281 -17.156 -1.219 1 97.94 101 CYS A C 1
ATOM 776 O O . CYS A 1 101 ? 21.406 -17.516 -0.85 1 97.94 101 CYS A O 1
ATOM 778 N N . ASN A 1 102 ? 19.328 -16.844 -0.372 1 97.44 102 ASN A N 1
ATOM 779 C CA . ASN A 1 102 ? 19.422 -16.969 1.079 1 97.44 102 ASN A CA 1
ATOM 780 C C . ASN A 1 102 ? 20.453 -16 1.65 1 97.44 102 ASN A C 1
ATOM 782 O O . ASN A 1 102 ? 20.828 -16.109 2.82 1 97.44 102 ASN A O 1
ATOM 786 N N . GLU A 1 103 ? 20.969 -15.023 0.863 1 97.25 103 GLU A N 1
ATOM 787 C CA . GLU A 1 103 ? 22.062 -14.172 1.328 1 97.25 103 GLU A CA 1
ATOM 788 C C . GLU A 1 103 ? 21.672 -12.695 1.273 1 97.25 103 GLU A C 1
ATOM 790 O O . GLU A 1 103 ? 22.25 -11.867 1.979 1 97.25 103 GLU A O 1
ATOM 795 N N . CYS A 1 104 ? 20.797 -12.406 0.404 1 96.62 104 CYS A N 1
ATOM 796 C CA . CYS A 1 104 ? 20.422 -11 0.266 1 96.62 104 CYS A CA 1
ATOM 797 C C . CYS A 1 104 ? 19.578 -10.547 1.444 1 96.62 104 CYS A C 1
ATOM 799 O O . CYS A 1 104 ? 19.141 -11.367 2.26 1 96.62 104 CYS A O 1
ATOM 801 N N . ALA A 1 105 ? 19.312 -9.32 1.526 1 95.5 105 ALA A N 1
ATOM 802 C CA . ALA A 1 105 ? 18.641 -8.719 2.67 1 95.5 105 ALA A CA 1
ATOM 803 C C . ALA A 1 105 ? 17.219 -9.289 2.82 1 95.5 105 ALA A C 1
ATOM 805 O O . ALA A 1 105 ? 16.844 -9.727 3.906 1 95.5 105 ALA A O 1
ATOM 806 N N . PRO A 1 106 ? 16.469 -9.398 1.729 1 96.81 106 PRO A N 1
ATOM 807 C CA . PRO A 1 106 ? 15.133 -9.992 1.891 1 96.81 106 PRO A CA 1
ATOM 808 C C . PRO A 1 106 ? 15.188 -11.438 2.383 1 96.81 106 PRO A C 1
ATOM 810 O O . PRO A 1 106 ? 14.398 -11.836 3.244 1 96.81 106 PRO A O 1
ATOM 813 N N . CYS A 1 107 ? 16.109 -12.211 1.861 1 97.69 107 CYS A N 1
ATOM 814 C CA . CYS A 1 107 ? 16.234 -13.602 2.299 1 97.69 107 CYS A CA 1
ATOM 815 C C . CYS A 1 107 ? 16.578 -13.672 3.781 1 97.69 107 CYS A C 1
ATOM 817 O O . CYS A 1 107 ? 15.992 -14.461 4.523 1 97.69 107 CYS A O 1
ATOM 819 N N . LYS A 1 108 ? 17.484 -12.82 4.164 1 96.31 108 LYS A N 1
ATOM 820 C CA . LYS A 1 108 ? 17.906 -12.82 5.559 1 96.31 108 LYS A CA 1
ATOM 821 C C . LYS A 1 108 ? 16.766 -12.383 6.48 1 96.31 108 LYS A C 1
ATOM 823 O O . LYS A 1 108 ? 16.719 -12.797 7.641 1 96.31 108 LYS A O 1
ATOM 828 N N . ALA A 1 109 ? 15.898 -11.57 5.953 1 94.31 109 ALA A N 1
ATOM 829 C CA . ALA A 1 109 ? 14.766 -11.078 6.734 1 94.31 109 ALA A CA 1
ATOM 830 C C . ALA A 1 109 ? 13.617 -12.086 6.727 1 94.31 109 ALA A C 1
ATOM 832 O O . ALA A 1 109 ? 12.555 -11.836 7.309 1 94.31 109 ALA A O 1
ATOM 833 N N . GLY A 1 110 ? 13.773 -13.195 6.035 1 96.25 110 GLY A N 1
ATOM 834 C CA . GLY A 1 110 ? 12.742 -14.227 5.957 1 96.25 110 GLY A CA 1
ATOM 835 C C . GLY A 1 110 ? 11.766 -14 4.82 1 96.25 110 GLY A C 1
ATOM 836 O O . GLY A 1 110 ? 10.797 -14.742 4.676 1 96.25 110 GLY A O 1
ATOM 837 N N . ASN A 1 111 ? 11.961 -12.945 4.055 1 97.38 111 ASN A N 1
ATOM 838 C CA . ASN A 1 111 ? 11.133 -12.641 2.895 1 97.38 111 ASN A CA 1
ATOM 839 C C . ASN A 1 111 ? 11.766 -13.141 1.602 1 97.38 111 ASN A C 1
ATOM 841 O O . ASN A 1 111 ? 11.984 -12.367 0.67 1 97.38 111 ASN A O 1
ATOM 845 N N . TYR A 1 112 ? 11.953 -14.406 1.501 1 98.19 112 TYR A N 1
ATOM 846 C CA . TYR A 1 112 ? 12.734 -14.977 0.407 1 98.19 112 TYR A CA 1
ATOM 847 C C . TYR A 1 112 ? 11.969 -14.883 -0.91 1 98.19 112 TYR A C 1
ATOM 849 O O . TYR A 1 112 ? 12.555 -15.039 -1.984 1 98.19 112 TYR A O 1
ATOM 857 N N . HIS A 1 113 ? 10.648 -14.664 -0.833 1 98.06 113 HIS A N 1
ATOM 858 C CA . HIS A 1 113 ? 9.883 -14.461 -2.061 1 98.06 113 HIS A CA 1
ATOM 859 C C . HIS A 1 113 ? 10.266 -13.148 -2.732 1 98.06 113 HIS A C 1
ATOM 861 O O . HIS A 1 113 ? 9.945 -12.93 -3.902 1 98.06 113 HIS A O 1
ATOM 867 N N . LEU A 1 114 ? 11 -12.289 -1.974 1 98.12 114 LEU A N 1
ATOM 868 C CA . LEU A 1 114 ? 11.477 -11.016 -2.51 1 98.12 114 LEU A CA 1
ATOM 869 C C . LEU A 1 114 ? 12.984 -11.07 -2.758 1 98.12 114 LEU A C 1
ATOM 871 O O . LEU A 1 114 ? 13.641 -10.023 -2.814 1 98.12 114 LEU A O 1
ATOM 875 N N . CYS A 1 115 ? 13.562 -12.219 -2.877 1 98 115 CYS A N 1
ATOM 876 C CA . CYS A 1 115 ? 14.984 -12.414 -3.135 1 98 115 CYS A CA 1
ATOM 877 C C . CYS A 1 115 ? 15.422 -11.648 -4.379 1 98 115 CYS A C 1
ATOM 879 O O . CYS A 1 115 ? 14.727 -11.664 -5.398 1 98 115 CYS A O 1
ATOM 881 N N . THR A 1 116 ? 16.609 -11.023 -4.32 1 96.31 116 THR A N 1
ATOM 882 C CA . THR A 1 116 ? 17.125 -10.195 -5.406 1 96.31 116 THR A CA 1
ATOM 883 C C . THR A 1 116 ? 17.516 -11.055 -6.605 1 96.31 116 THR A C 1
ATOM 885 O O . THR A 1 116 ? 17.688 -10.539 -7.711 1 96.31 116 THR A O 1
ATOM 888 N N . LYS A 1 117 ? 17.594 -12.328 -6.438 1 97.19 117 LYS A N 1
ATOM 889 C CA . LYS A 1 117 ? 17.969 -13.25 -7.512 1 97.19 117 LYS A CA 1
ATOM 890 C C . LYS A 1 117 ? 16.891 -14.32 -7.703 1 97.19 117 LYS A C 1
ATOM 892 O O . LYS A 1 117 ? 17.172 -15.398 -8.227 1 97.19 117 LYS A O 1
ATOM 897 N N . MET A 1 118 ? 15.797 -14.062 -7.246 1 96.88 118 MET A N 1
ATOM 898 C CA . MET A 1 118 ? 14.727 -15.062 -7.176 1 96.88 118 MET A CA 1
ATOM 899 C C . MET A 1 118 ? 14.43 -15.633 -8.555 1 96.88 118 MET A C 1
ATOM 901 O O . MET A 1 118 ? 14.492 -14.922 -9.555 1 96.88 118 MET A O 1
ATOM 905 N N . GLY A 1 119 ? 14.133 -16.859 -8.656 1 97.25 119 GLY A N 1
ATOM 906 C CA . GLY A 1 119 ? 13.57 -17.531 -9.805 1 97.25 119 GLY A CA 1
ATOM 907 C C . GLY A 1 119 ? 12.617 -18.656 -9.43 1 97.25 119 GLY A C 1
ATOM 908 O O . GLY A 1 119 ? 12.531 -19.047 -8.266 1 97.25 119 GLY A O 1
ATOM 909 N N . PHE A 1 120 ? 11.938 -19.125 -10.438 1 98.25 120 PHE A N 1
ATOM 910 C CA . PHE A 1 120 ? 11.023 -20.25 -10.219 1 98.25 120 PHE A CA 1
ATOM 911 C C . PHE A 1 120 ? 11.484 -21.484 -10.984 1 98.25 120 PHE A C 1
ATOM 913 O O . PHE A 1 120 ? 11.859 -21.391 -12.156 1 98.25 120 PHE A O 1
ATOM 920 N N . ILE A 1 121 ? 11.461 -22.578 -10.289 1 98.38 121 ILE A N 1
ATOM 921 C CA . ILE A 1 121 ? 11.523 -23.844 -11.016 1 98.38 121 ILE A CA 1
ATOM 922 C C . ILE A 1 121 ? 10.398 -23.906 -12.039 1 98.38 121 ILE A C 1
ATOM 924 O O . ILE A 1 121 ? 9.234 -23.641 -11.719 1 98.38 121 ILE A O 1
ATOM 928 N N . GLY A 1 122 ? 10.75 -24.188 -13.25 1 98.31 122 GLY A N 1
ATOM 929 C CA . GLY A 1 122 ? 9.75 -24.203 -14.305 1 98.31 122 GLY A CA 1
ATOM 930 C C . GLY A 1 122 ? 9.742 -22.938 -15.141 1 98.31 122 GLY A C 1
ATOM 931 O O . GLY A 1 122 ? 9.031 -22.859 -16.141 1 98.31 122 GLY A O 1
ATOM 932 N N . LEU A 1 123 ? 10.523 -21.922 -14.68 1 97.88 123 LEU A N 1
ATOM 933 C CA . LEU A 1 123 ? 10.727 -20.688 -15.43 1 97.88 123 LEU A CA 1
ATOM 934 C C . LEU A 1 123 ? 12.211 -20.344 -15.539 1 97.88 123 LEU A C 1
ATOM 936 O O . LEU A 1 123 ? 12.734 -20.141 -16.641 1 97.88 123 LEU A O 1
ATOM 940 N N . ALA A 1 124 ? 12.93 -20.422 -14.43 1 97.56 124 ALA A N 1
ATOM 941 C CA . ALA A 1 124 ? 14.344 -20.047 -14.359 1 97.56 124 ALA A CA 1
ATOM 942 C C . ALA A 1 124 ? 15.242 -21.266 -14.531 1 97.56 124 ALA A C 1
ATOM 944 O O . ALA A 1 124 ? 16.453 -21.188 -14.312 1 97.56 124 ALA A O 1
ATOM 945 N N . GLY A 1 125 ? 14.695 -22.375 -14.891 1 97.19 125 GLY A N 1
ATOM 946 C CA . GLY A 1 125 ? 15.453 -23.625 -15 1 97.19 125 GLY A CA 1
ATOM 947 C C . GLY A 1 125 ? 15.148 -24.609 -13.891 1 97.19 125 GLY A C 1
ATOM 948 O O . GLY A 1 125 ? 14.086 -24.547 -13.266 1 97.19 125 GLY A O 1
ATOM 949 N N . GLY A 1 126 ? 15.984 -25.672 -13.797 1 96.88 126 GLY A N 1
ATOM 950 C CA . GLY A 1 126 ? 15.836 -26.688 -12.766 1 96.88 126 GLY A CA 1
ATOM 951 C C . GLY A 1 126 ? 14.758 -27.703 -13.078 1 96.88 126 GLY A C 1
ATOM 952 O O . GLY A 1 126 ? 14.328 -28.453 -12.195 1 96.88 126 GLY A O 1
ATOM 953 N N . GLY A 1 127 ? 14.352 -27.719 -14.328 1 97.62 127 GLY A N 1
ATOM 954 C CA . GLY A 1 127 ? 13.211 -28.531 -14.719 1 97.62 127 GLY A CA 1
ATOM 955 C C . GLY A 1 127 ? 11.891 -27.797 -14.633 1 97.62 127 GLY A C 1
ATOM 956 O O . GLY A 1 127 ? 11.844 -26.578 -14.75 1 97.62 127 GLY A O 1
ATOM 957 N N . GLY A 1 128 ? 10.789 -28.609 -14.492 1 98 128 GLY A N 1
ATOM 958 C CA . GLY A 1 128 ? 9.453 -28.031 -14.391 1 98 128 GLY A CA 1
ATOM 959 C C . GLY A 1 128 ? 8.359 -29.078 -14.375 1 98 128 GLY A C 1
ATOM 960 O O . GLY A 1 128 ? 8.609 -30.25 -14.648 1 98 128 GLY A O 1
ATOM 961 N N . GLY A 1 129 ? 7.25 -28.562 -14.055 1 98.56 129 GLY A N 1
ATOM 962 C CA . GLY A 1 129 ? 6.121 -29.453 -13.883 1 98.56 129 GLY A CA 1
ATOM 963 C C . GLY A 1 129 ? 5.523 -29.922 -15.195 1 98.56 129 GLY A C 1
ATOM 964 O O . GLY A 1 129 ? 4.73 -30.859 -15.227 1 98.56 129 GLY A O 1
ATOM 965 N N . LEU A 1 130 ? 5.883 -29.25 -16.297 1 98.69 130 LEU A N 1
ATOM 966 C CA . LEU A 1 130 ? 5.43 -29.734 -17.609 1 98.69 130 LEU A CA 1
ATOM 967 C C . LEU A 1 130 ? 6.426 -30.719 -18.203 1 98.69 130 LEU A C 1
ATOM 969 O O . LEU A 1 130 ? 6.879 -30.547 -19.328 1 98.69 130 LEU A O 1
ATOM 973 N N . SER A 1 131 ? 6.742 -31.703 -17.453 1 98.69 131 SER A N 1
ATOM 974 C CA . SER A 1 131 ? 7.602 -32.844 -17.781 1 98.69 131 SER A CA 1
ATOM 975 C C . SER A 1 131 ? 7.242 -34.062 -16.953 1 98.69 131 SER A C 1
ATOM 977 O O . SER A 1 131 ? 6.461 -33.969 -16 1 98.69 131 SER A O 1
ATOM 979 N N . GLU A 1 132 ? 7.773 -35.156 -17.312 1 98.69 132 GLU A N 1
ATOM 980 C CA . GLU A 1 132 ? 7.414 -36.406 -16.641 1 98.69 132 GLU A CA 1
ATOM 981 C C . GLU A 1 132 ? 8.031 -36.5 -15.242 1 98.69 132 GLU A C 1
ATOM 983 O O . GLU A 1 132 ? 7.422 -37.031 -14.312 1 98.69 132 GLU A O 1
ATOM 988 N N . LYS A 1 133 ? 9.234 -36 -15.117 1 98.69 133 LYS A N 1
ATOM 989 C CA . LYS A 1 133 ? 9.961 -36.062 -13.852 1 98.69 133 LYS A CA 1
ATOM 990 C C . LYS A 1 133 ? 10.711 -34.75 -13.586 1 98.69 133 LYS A C 1
ATOM 992 O O . LYS A 1 133 ? 11.047 -34 -14.516 1 98.69 133 LYS A O 1
ATOM 997 N N . VAL A 1 134 ? 10.945 -34.531 -12.328 1 98.56 134 VAL A N 1
ATOM 998 C CA . VAL A 1 134 ? 11.703 -33.344 -11.93 1 98.56 134 VAL A CA 1
ATOM 999 C C . VAL A 1 134 ? 12.461 -33.625 -10.633 1 98.56 134 VAL A C 1
ATOM 1001 O O . VAL A 1 134 ? 12.023 -34.438 -9.812 1 98.56 134 VAL A O 1
ATOM 1004 N N . VAL A 1 135 ? 13.633 -33.062 -10.492 1 98.69 135 VAL A N 1
ATOM 1005 C CA . VAL A 1 135 ? 14.422 -33.125 -9.266 1 98.69 135 VAL A CA 1
ATOM 1006 C C . VAL A 1 135 ? 14.477 -31.766 -8.586 1 98.69 135 VAL A C 1
ATOM 1008 O O . VAL A 1 135 ? 14.867 -30.781 -9.203 1 98.69 135 VAL A O 1
ATOM 1011 N N . VAL A 1 136 ? 14.023 -31.719 -7.336 1 98.25 136 VAL A N 1
ATOM 1012 C CA . VAL A 1 136 ? 13.914 -30.453 -6.609 1 98.25 136 VAL A CA 1
ATOM 1013 C C . VAL A 1 136 ? 14.562 -30.594 -5.234 1 98.25 136 VAL A C 1
ATOM 1015 O O . VAL A 1 136 ? 14.594 -31.672 -4.656 1 98.25 136 VAL A O 1
ATOM 1018 N N . ASP A 1 137 ? 15.117 -29.469 -4.711 1 98.12 137 ASP A N 1
ATOM 1019 C CA . ASP A 1 137 ? 15.656 -29.453 -3.354 1 98.12 137 ASP A CA 1
ATOM 1020 C C . ASP A 1 137 ? 14.586 -29.844 -2.336 1 98.12 137 ASP A C 1
ATOM 1022 O O . ASP A 1 137 ? 13.438 -29.422 -2.443 1 98.12 137 ASP A O 1
ATOM 1026 N N . ARG A 1 138 ? 14.945 -30.594 -1.296 1 98.5 138 ARG A N 1
ATOM 1027 C CA . ARG A 1 138 ? 14.031 -31.062 -0.264 1 98.5 138 ARG A CA 1
ATOM 1028 C C . ARG A 1 138 ? 13.273 -29.922 0.376 1 98.5 138 ARG A C 1
ATOM 1030 O O . ARG A 1 138 ? 12.094 -30.062 0.721 1 98.5 138 ARG A O 1
ATOM 1037 N N . ARG A 1 139 ? 13.852 -28.766 0.509 1 97.12 139 ARG A N 1
ATOM 1038 C CA . ARG A 1 139 ? 13.258 -27.641 1.207 1 97.12 139 ARG A CA 1
ATOM 1039 C C . ARG A 1 139 ? 11.961 -27.203 0.538 1 97.12 139 ARG A C 1
ATOM 1041 O O . ARG A 1 139 ? 11.078 -26.641 1.19 1 97.12 139 ARG A O 1
ATOM 1048 N N . TRP A 1 140 ? 11.781 -27.562 -0.755 1 98.44 140 TRP A N 1
ATOM 1049 C CA . TRP A 1 140 ? 10.648 -27.047 -1.518 1 98.44 140 TRP A CA 1
ATOM 1050 C C . TRP A 1 140 ? 9.539 -28.078 -1.616 1 98.44 140 TRP A C 1
ATOM 1052 O O . TRP A 1 140 ? 8.523 -27.859 -2.279 1 98.44 140 TRP A O 1
ATOM 1062 N N . ILE A 1 141 ? 9.75 -29.188 -0.983 1 98.69 141 ILE A N 1
ATOM 1063 C CA . ILE A 1 141 ? 8.797 -30.297 -1.051 1 98.69 141 ILE A CA 1
ATOM 1064 C C . ILE A 1 141 ? 7.84 -30.234 0.139 1 98.69 141 ILE A C 1
ATOM 1066 O O . ILE A 1 141 ? 8.281 -30.156 1.291 1 98.69 141 ILE A O 1
ATOM 1070 N N . HIS A 1 142 ? 6.551 -30.234 -0.118 1 98.88 142 HIS A N 1
ATOM 1071 C CA . HIS A 1 142 ? 5.531 -30.266 0.927 1 98.88 142 HIS A CA 1
ATOM 1072 C C . HIS A 1 142 ? 4.641 -31.5 0.79 1 98.88 142 HIS A C 1
ATOM 1074 O O . HIS A 1 142 ? 4.07 -31.75 -0.277 1 98.88 142 HIS A O 1
ATOM 1080 N N . LYS A 1 143 ? 4.504 -32.219 1.848 1 98.62 143 LYS A N 1
ATOM 1081 C CA . LYS A 1 143 ? 3.609 -33.375 1.865 1 98.62 143 LYS A CA 1
ATOM 1082 C C . LYS A 1 143 ? 2.146 -32.938 1.871 1 98.62 143 LYS A C 1
ATOM 1084 O O . LYS A 1 143 ? 1.787 -31.969 2.543 1 98.62 143 LYS A O 1
ATOM 1089 N N . ILE A 1 144 ? 1.304 -33.656 1.169 1 98.62 144 ILE A N 1
ATOM 1090 C CA . ILE A 1 144 ? -0.054 -33.156 1.015 1 98.62 144 ILE A CA 1
ATOM 1091 C C . ILE A 1 144 ? -1.054 -34.188 1.543 1 98.62 144 ILE A C 1
ATOM 1093 O O . ILE A 1 144 ? -2.264 -33.938 1.542 1 98.62 144 ILE A O 1
ATOM 1097 N N . GLY A 1 145 ? -0.534 -35.375 2.02 1 97.44 145 GLY A N 1
ATOM 1098 C CA . GLY A 1 145 ? -1.425 -36.406 2.518 1 97.44 145 GLY A CA 1
ATOM 1099 C C . GLY A 1 145 ? -2.371 -36.938 1.459 1 97.44 145 GLY A C 1
ATOM 1100 O O . GLY A 1 145 ? -1.938 -37.344 0.378 1 97.44 145 GLY A O 1
ATOM 1101 N N . ASN A 1 146 ? -3.652 -36.812 1.737 1 96.69 146 ASN A N 1
ATOM 1102 C CA . ASN A 1 146 ? -4.625 -37.5 0.889 1 96.69 146 ASN A CA 1
ATOM 1103 C C . ASN A 1 146 ? -5.266 -36.531 -0.108 1 96.69 146 ASN A C 1
ATOM 1105 O O . ASN A 1 146 ? -6.227 -36.875 -0.793 1 96.69 146 ASN A O 1
ATOM 1109 N N . ILE A 1 147 ? -4.785 -35.312 -0.228 1 98.56 147 ILE A N 1
ATOM 1110 C CA . ILE A 1 147 ? -5.305 -34.406 -1.241 1 98.56 147 ILE A CA 1
ATOM 1111 C C . ILE A 1 147 ? -5.109 -35.031 -2.629 1 98.56 147 ILE A C 1
ATOM 1113 O O . ILE A 1 147 ? -4.012 -35.469 -2.971 1 98.56 147 ILE A O 1
ATOM 1117 N N . PRO A 1 148 ? -6.203 -35.125 -3.402 1 98.62 148 PRO A N 1
ATOM 1118 C CA . PRO A 1 148 ? -5.996 -35.594 -4.777 1 98.62 148 PRO A CA 1
ATOM 1119 C C . PRO A 1 148 ? -4.934 -34.781 -5.52 1 98.62 148 PRO A C 1
ATOM 1121 O O . PRO A 1 148 ? -4.891 -33.562 -5.395 1 98.62 148 PRO A O 1
ATOM 1124 N N . LEU A 1 149 ? -4.09 -35.438 -6.305 1 98.75 149 LEU A N 1
ATOM 1125 C CA . LEU A 1 149 ? -2.92 -34.812 -6.91 1 98.75 149 LEU A CA 1
ATOM 1126 C C . LEU A 1 149 ? -3.334 -33.719 -7.902 1 98.75 149 LEU A C 1
ATOM 1128 O O . LEU A 1 149 ? -2.621 -32.719 -8.078 1 98.75 149 LEU A O 1
ATOM 1132 N N . ASP A 1 150 ? -4.449 -33.906 -8.602 1 98.62 150 ASP A N 1
ATOM 1133 C CA . ASP A 1 150 ? -4.906 -32.875 -9.508 1 98.62 150 ASP A CA 1
ATOM 1134 C C . ASP A 1 150 ? -5.301 -31.609 -8.734 1 98.62 150 ASP A C 1
ATOM 1136 O O . ASP A 1 150 ? -4.945 -30.5 -9.125 1 98.62 150 ASP A O 1
ATOM 1140 N N . GLU A 1 151 ? -5.973 -31.734 -7.57 1 98.56 151 GLU A N 1
ATOM 1141 C CA . GLU A 1 151 ? -6.277 -30.578 -6.715 1 98.56 151 GLU A CA 1
ATOM 1142 C C . GLU A 1 151 ? -5.004 -29.984 -6.121 1 98.56 151 GLU A C 1
ATOM 1144 O O . GLU A 1 151 ? -4.875 -28.766 -6.02 1 98.56 151 GLU A O 1
ATOM 1149 N N . ALA A 1 152 ? -4.031 -30.844 -5.793 1 98.75 152 ALA A N 1
ATOM 1150 C CA . ALA A 1 152 ? -2.783 -30.406 -5.172 1 98.75 152 ALA A CA 1
ATOM 1151 C C . ALA A 1 152 ? -2.02 -29.469 -6.09 1 98.75 152 ALA A C 1
ATOM 1153 O O . ALA A 1 152 ? -1.312 -28.562 -5.621 1 98.75 152 ALA A O 1
ATOM 1154 N N . ALA A 1 153 ? -2.168 -29.625 -7.402 1 98.62 153 ALA A N 1
ATOM 1155 C CA . ALA A 1 153 ? -1.483 -28.766 -8.367 1 98.62 153 ALA A CA 1
ATOM 1156 C C . ALA A 1 153 ? -1.946 -27.312 -8.234 1 98.62 153 ALA A C 1
ATOM 1158 O O . ALA A 1 153 ? -1.302 -26.391 -8.758 1 98.62 153 ALA A O 1
ATOM 1159 N N . LEU A 1 154 ? -3.074 -27.078 -7.535 1 98.69 154 LEU A N 1
ATOM 1160 C CA . LEU A 1 154 ? -3.598 -25.734 -7.344 1 98.69 154 LEU A CA 1
ATOM 1161 C C . LEU A 1 154 ? -3.096 -25.141 -6.031 1 98.69 154 LEU A C 1
ATOM 1163 O O . LEU A 1 154 ? -3.416 -23.984 -5.703 1 98.69 154 LEU A O 1
ATOM 1167 N N . ILE A 1 155 ? -2.26 -25.875 -5.273 1 98.81 155 ILE A N 1
ATOM 1168 C CA . ILE A 1 155 ? -1.786 -25.391 -3.986 1 98.81 155 ILE A CA 1
ATOM 1169 C C . ILE A 1 155 ? -0.893 -24.156 -4.195 1 98.81 155 ILE A C 1
ATOM 1171 O O . ILE A 1 155 ? -0.957 -23.203 -3.43 1 98.81 155 ILE A O 1
ATOM 1175 N N . GLU A 1 156 ? -0.073 -24.219 -5.207 1 98.75 156 GLU A N 1
ATOM 1176 C CA . GLU A 1 156 ? 0.824 -23.094 -5.453 1 98.75 156 GLU A CA 1
ATOM 1177 C C . GLU A 1 156 ? 0.041 -21.828 -5.727 1 98.75 156 GLU A C 1
ATOM 1179 O O . GLU A 1 156 ? 0.244 -20.812 -5.059 1 98.75 156 GLU A O 1
ATOM 1184 N N . PRO A 1 157 ? -0.931 -21.797 -6.699 1 98.56 157 PRO A N 1
ATOM 1185 C CA . PRO A 1 157 ? -1.697 -20.562 -6.902 1 98.56 157 PRO A CA 1
ATOM 1186 C C . PRO A 1 157 ? -2.594 -20.234 -5.715 1 98.56 157 PRO A C 1
ATOM 1188 O O . PRO A 1 157 ? -2.857 -19.047 -5.453 1 98.56 157 PRO A O 1
ATOM 1191 N N . LEU A 1 158 ? -3.062 -21.25 -4.965 1 98.81 158 LEU A N 1
ATOM 1192 C CA . LEU A 1 158 ? -3.801 -20.953 -3.738 1 98.81 158 LEU A CA 1
ATOM 1193 C C . LEU A 1 158 ? -2.908 -20.266 -2.719 1 98.81 158 LEU A C 1
ATOM 1195 O O . LEU A 1 158 ? -3.377 -19.422 -1.95 1 98.81 158 LEU A O 1
ATOM 1199 N N . SER A 1 159 ? -1.601 -20.609 -2.715 1 98.88 159 SER A N 1
ATOM 1200 C CA . SER A 1 159 ? -0.644 -19.953 -1.832 1 98.88 159 SER A CA 1
ATOM 1201 C C . SER A 1 159 ? -0.494 -18.469 -2.186 1 98.88 159 SER A C 1
ATOM 1203 O O . SER A 1 159 ? -0.304 -17.641 -1.303 1 98.88 159 SER A O 1
ATOM 1205 N N . VAL A 1 160 ? -0.571 -18.156 -3.486 1 98.75 160 VAL A N 1
ATOM 1206 C CA . VAL A 1 160 ? -0.57 -16.766 -3.92 1 98.75 160 VAL A CA 1
ATOM 1207 C C . VAL A 1 160 ? -1.756 -16.031 -3.301 1 98.75 160 VAL A C 1
ATOM 1209 O O . VAL A 1 160 ? -1.593 -14.953 -2.719 1 98.75 160 VAL A O 1
ATOM 1212 N N . ALA A 1 161 ? -2.924 -16.609 -3.389 1 98.88 161 ALA A N 1
ATOM 1213 C CA . ALA A 1 161 ? -4.148 -16.016 -2.844 1 98.88 161 ALA A CA 1
ATOM 1214 C C . ALA A 1 161 ? -4.059 -15.883 -1.326 1 98.88 161 ALA A C 1
ATOM 1216 O O . ALA A 1 161 ? -4.414 -14.836 -0.772 1 98.88 161 ALA A O 1
ATOM 1217 N N . HIS A 1 162 ? -3.596 -16.953 -0.677 1 98.94 162 HIS A N 1
ATOM 1218 C CA . HIS A 1 162 ? -3.473 -16.953 0.776 1 98.94 162 HIS A CA 1
ATOM 1219 C C . HIS A 1 162 ? -2.525 -15.867 1.252 1 98.94 162 HIS A C 1
ATOM 1221 O O . HIS A 1 162 ? -2.822 -15.156 2.219 1 98.94 162 HIS A O 1
ATOM 1227 N N . HIS A 1 163 ? -1.425 -15.742 0.559 1 98.88 163 HIS A N 1
ATOM 1228 C CA . HIS A 1 163 ? -0.462 -14.711 0.92 1 98.88 163 HIS A CA 1
ATOM 1229 C C . HIS A 1 163 ? -1.089 -13.32 0.841 1 98.88 163 HIS A C 1
ATOM 1231 O O . HIS A 1 163 ? -0.895 -12.5 1.737 1 98.88 163 HIS A O 1
ATOM 1237 N N . ALA A 1 164 ? -1.818 -13.047 -0.195 1 98.88 164 ALA A N 1
ATOM 1238 C CA . ALA A 1 164 ? -2.514 -11.773 -0.354 1 98.88 164 ALA A CA 1
ATOM 1239 C C . ALA A 1 164 ? -3.49 -11.531 0.794 1 98.88 164 ALA A C 1
ATOM 1241 O O . ALA A 1 164 ? -3.561 -10.43 1.337 1 98.88 164 ALA A O 1
ATOM 1242 N N . VAL A 1 165 ? -4.242 -12.562 1.146 1 98.94 165 VAL A N 1
ATOM 1243 C CA . VAL A 1 165 ? -5.23 -12.438 2.211 1 98.94 165 VAL A CA 1
ATOM 1244 C C . VAL A 1 165 ? -4.531 -12.172 3.541 1 98.94 165 VAL A C 1
ATOM 1246 O O . VAL A 1 165 ? -4.965 -11.32 4.32 1 98.94 165 VAL A O 1
ATOM 1249 N N . VAL A 1 166 ? -3.449 -12.93 3.777 1 98.69 166 VAL A N 1
ATOM 1250 C CA . VAL A 1 166 ? -2.695 -12.711 5.008 1 98.69 166 VAL A CA 1
ATOM 1251 C C . VAL A 1 166 ? -2.184 -11.273 5.055 1 98.69 166 VAL A C 1
ATOM 1253 O O . VAL A 1 166 ? -2.297 -10.602 6.082 1 98.69 166 VAL A O 1
ATOM 1256 N N . ARG A 1 167 ? -1.669 -10.766 3.965 1 98.38 167 ARG A N 1
ATOM 1257 C CA . ARG A 1 167 ? -1.13 -9.414 3.896 1 98.38 167 ARG A CA 1
ATOM 1258 C C . ARG A 1 167 ? -2.227 -8.375 4.109 1 98.38 167 ARG A C 1
ATOM 1260 O O . ARG A 1 167 ? -1.952 -7.254 4.535 1 98.38 167 ARG A O 1
ATOM 1267 N N . SER A 1 168 ? -3.457 -8.711 3.801 1 98.75 168 SER A N 1
ATOM 1268 C CA . SER A 1 168 ? -4.574 -7.785 3.945 1 98.75 168 SER A CA 1
ATOM 1269 C C . SER A 1 168 ? -4.938 -7.578 5.41 1 98.75 168 SER A C 1
ATOM 1271 O O . SER A 1 168 ? -5.547 -6.57 5.77 1 98.75 168 SER A O 1
ATOM 1273 N N . GLY A 1 169 ? -4.664 -8.617 6.277 1 98.5 169 GLY A N 1
ATOM 1274 C CA . GLY A 1 169 ? -5.102 -8.594 7.664 1 98.5 169 GLY A CA 1
ATOM 1275 C C . GLY A 1 169 ? -6.539 -9.039 7.844 1 98.5 169 GLY A C 1
ATOM 1276 O O . GLY A 1 169 ? -7.133 -8.82 8.898 1 98.5 169 GLY A O 1
ATOM 1277 N N . ALA A 1 170 ? -7.148 -9.672 6.84 1 98.56 170 ALA A N 1
ATOM 1278 C CA . ALA A 1 170 ? -8.539 -10.109 6.902 1 98.56 170 ALA A CA 1
ATOM 1279 C C . ALA A 1 170 ? -8.758 -11.078 8.062 1 98.56 170 ALA A C 1
ATOM 1281 O O . ALA A 1 170 ? -7.914 -11.938 8.328 1 98.56 170 ALA A O 1
ATOM 1282 N N . GLU A 1 171 ? -9.836 -10.906 8.688 1 98.31 171 GLU A N 1
ATOM 1283 C CA . GLU A 1 171 ? -10.258 -11.766 9.789 1 98.31 171 GLU A CA 1
ATOM 1284 C C . GLU A 1 171 ? -11.719 -12.172 9.633 1 98.31 171 GLU A C 1
ATOM 1286 O O . GLU A 1 171 ? -12.469 -11.539 8.891 1 98.31 171 GLU A O 1
ATOM 1291 N N . SER A 1 172 ? -12.008 -13.219 1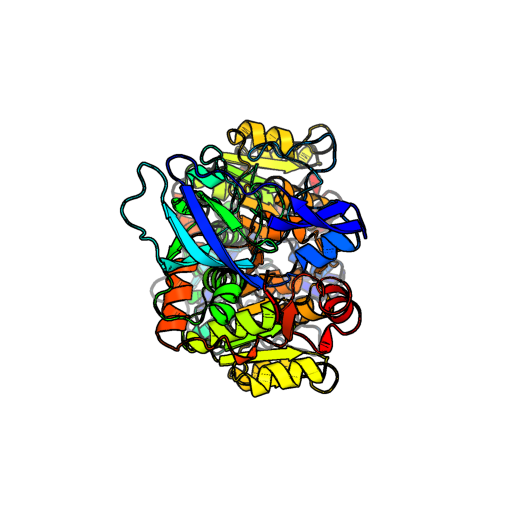0.398 1 98.38 172 SER A N 1
ATOM 1292 C CA . SER A 1 172 ? -13.406 -13.641 10.43 1 98.38 172 SER A CA 1
ATOM 1293 C C . SER A 1 172 ? -14.328 -12.484 10.797 1 98.38 172 SER A C 1
ATOM 1295 O O . SER A 1 172 ? -14.023 -11.695 11.688 1 98.38 172 SER A O 1
ATOM 1297 N N . GLY A 1 173 ? -15.461 -12.391 10.07 1 98.06 173 GLY A N 1
ATOM 1298 C CA . GLY A 1 173 ? -16.438 -11.352 10.359 1 98.06 173 GLY A CA 1
ATOM 1299 C C . GLY A 1 173 ? -16.281 -10.117 9.484 1 98.06 173 GLY A C 1
ATOM 1300 O O . GLY A 1 173 ? -17.188 -9.297 9.383 1 98.06 173 GLY A O 1
ATOM 1301 N N . ASN A 1 174 ? -15.133 -9.961 8.82 1 98.56 174 ASN A N 1
ATOM 1302 C CA . ASN A 1 174 ? -14.93 -8.844 7.906 1 98.56 174 ASN A CA 1
ATOM 1303 C C . ASN A 1 174 ? -15.797 -8.984 6.656 1 98.56 174 ASN A C 1
ATOM 1305 O O . ASN A 1 174 ? -16.312 -10.062 6.371 1 98.56 174 ASN A O 1
ATOM 1309 N N . VAL A 1 175 ? -15.969 -7.891 5.977 1 98.88 175 VAL A N 1
ATOM 1310 C CA . VAL A 1 175 ? -16.516 -7.848 4.625 1 98.88 175 VAL A CA 1
ATOM 1311 C C . VAL A 1 175 ? -15.406 -7.504 3.631 1 98.88 175 VAL A C 1
ATOM 1313 O O . VAL A 1 175 ? -14.68 -6.527 3.818 1 98.88 175 VAL A O 1
ATOM 1316 N N . ALA A 1 176 ? -15.242 -8.336 2.625 1 98.94 176 ALA A N 1
ATOM 1317 C CA . ALA A 1 176 ? -14.227 -8.086 1.606 1 98.94 176 ALA A CA 1
ATOM 1318 C C . ALA A 1 176 ? -14.844 -8.055 0.212 1 98.94 176 ALA A C 1
ATOM 1320 O O . ALA A 1 176 ? -15.805 -8.773 -0.064 1 98.94 176 ALA A O 1
ATOM 1321 N N . ILE A 1 177 ? -14.312 -7.223 -0.629 1 98.94 177 ILE A N 1
ATOM 1322 C CA . ILE A 1 177 ? -14.711 -7.18 -2.033 1 98.94 177 ILE A CA 1
ATOM 1323 C C . ILE A 1 177 ? -13.523 -7.582 -2.912 1 98.94 177 ILE A C 1
ATOM 1325 O O . ILE A 1 177 ? -12.398 -7.129 -2.695 1 98.94 177 ILE A O 1
ATOM 1329 N N . VAL A 1 178 ? -13.734 -8.477 -3.814 1 98.94 178 VAL A N 1
ATOM 1330 C CA . VAL A 1 178 ? -12.734 -8.961 -4.766 1 98.94 178 VAL A CA 1
ATOM 1331 C C . VAL A 1 178 ? -13.102 -8.5 -6.176 1 98.94 178 VAL A C 1
ATOM 1333 O O . VAL A 1 178 ? -14.172 -8.836 -6.688 1 98.94 178 VAL A O 1
ATOM 1336 N N . GLY A 1 179 ? -12.219 -7.691 -6.746 1 98.88 179 GLY A N 1
ATOM 1337 C CA . GLY A 1 179 ? -12.414 -7.258 -8.117 1 98.88 179 GLY A CA 1
ATOM 1338 C C . GLY A 1 179 ? -11.742 -8.164 -9.133 1 98.88 179 GLY A C 1
ATOM 1339 O O . GLY A 1 179 ? -10.516 -8.188 -9.242 1 98.88 179 GLY A O 1
ATOM 1340 N N . GLY A 1 180 ? -12.516 -8.781 -9.969 1 98 180 GLY A N 1
ATOM 1341 C CA . GLY A 1 180 ? -12.016 -9.766 -10.922 1 98 180 GLY A CA 1
ATOM 1342 C C . GLY A 1 180 ? -12.172 -11.195 -10.438 1 98 180 GLY A C 1
ATOM 1343 O O . GLY A 1 180 ? -11.648 -11.562 -9.391 1 98 180 GLY A O 1
ATOM 1344 N N . ALA A 1 181 ? -12.891 -11.969 -11.25 1 97.75 181 ALA A N 1
ATOM 1345 C CA . ALA A 1 181 ? -13.125 -13.367 -10.906 1 97.75 181 ALA A CA 1
ATOM 1346 C C . ALA A 1 181 ? -12.359 -14.297 -11.852 1 97.75 181 ALA A C 1
ATOM 1348 O O . ALA A 1 181 ? -12.914 -15.297 -12.328 1 97.75 181 ALA A O 1
ATOM 1349 N N . GLY A 1 182 ? -11.148 -13.82 -12.219 1 96 182 GLY A N 1
ATOM 1350 C CA . GLY A 1 182 ? -10.227 -14.773 -12.812 1 96 182 GLY A CA 1
ATOM 1351 C C . GLY A 1 182 ? -9.727 -15.812 -11.836 1 96 182 GLY A C 1
ATOM 1352 O O . GLY A 1 182 ? -10.219 -15.891 -10.703 1 96 182 GLY A O 1
ATOM 1353 N N . PRO A 1 183 ? -8.766 -16.609 -12.258 1 96.06 183 PRO A N 1
ATOM 1354 C CA . PRO A 1 183 ? -8.297 -17.703 -11.406 1 96.06 183 PRO A CA 1
ATOM 1355 C C . PRO A 1 183 ? -7.84 -17.219 -10.023 1 96.06 183 PRO A C 1
ATOM 1357 O O . PRO A 1 183 ? -8.281 -17.766 -9.008 1 96.06 183 PRO A O 1
ATOM 1360 N N . ILE A 1 184 ? -7.008 -16.234 -9.961 1 97.56 184 ILE A N 1
ATOM 1361 C CA . ILE A 1 184 ? -6.465 -15.758 -8.695 1 97.56 184 ILE A CA 1
ATOM 1362 C C . ILE A 1 184 ? -7.574 -15.102 -7.875 1 97.56 184 ILE A C 1
ATOM 1364 O O . ILE A 1 184 ? -7.66 -15.305 -6.664 1 97.56 184 ILE A O 1
ATOM 1368 N N . GLY A 1 185 ? -8.422 -14.305 -8.523 1 98.5 185 GLY A N 1
ATOM 1369 C CA . GLY A 1 185 ? -9.547 -13.703 -7.812 1 98.5 185 GLY A CA 1
ATOM 1370 C C . GLY A 1 185 ? -10.453 -14.727 -7.152 1 98.5 185 GLY A C 1
ATOM 1371 O O . GLY A 1 185 ? -10.867 -14.539 -6.008 1 98.5 185 GLY A O 1
ATOM 1372 N N . LEU A 1 186 ? -10.75 -15.781 -7.883 1 98.56 186 LEU A N 1
ATOM 1373 C CA . LEU A 1 186 ? -11.586 -16.844 -7.34 1 98.56 186 LEU A CA 1
ATOM 1374 C C . LEU A 1 186 ? -10.906 -17.531 -6.16 1 98.56 186 LEU A C 1
ATOM 1376 O O . LEU A 1 186 ? -11.555 -17.859 -5.164 1 98.56 186 LEU A O 1
ATOM 1380 N N . LEU A 1 187 ? -9.609 -17.719 -6.262 1 98.81 187 LEU A N 1
ATOM 1381 C CA . LEU A 1 187 ? -8.883 -18.375 -5.176 1 98.81 187 LEU A CA 1
ATOM 1382 C C . LEU A 1 187 ? -8.773 -17.453 -3.967 1 98.81 187 LEU A C 1
ATOM 1384 O O . LEU A 1 187 ? -8.812 -17.922 -2.824 1 98.81 187 LEU A O 1
ATOM 1388 N N . VAL A 1 188 ? -8.625 -16.141 -4.168 1 98.94 188 VAL A N 1
ATOM 1389 C CA . VAL A 1 188 ? -8.688 -15.188 -3.068 1 98.94 188 VAL A CA 1
ATOM 1390 C C . VAL A 1 188 ? -10.039 -15.289 -2.363 1 98.94 188 VAL A C 1
ATOM 1392 O O . VAL A 1 188 ? -10.094 -15.383 -1.136 1 98.94 188 VAL A O 1
ATOM 1395 N N . ALA A 1 189 ? -11.094 -15.305 -3.158 1 98.88 189 ALA A N 1
ATOM 1396 C CA . ALA A 1 189 ? -12.438 -15.445 -2.6 1 98.88 189 ALA A CA 1
ATOM 1397 C C . ALA A 1 189 ? -12.57 -16.734 -1.796 1 98.88 189 ALA A C 1
ATOM 1399 O O . ALA A 1 189 ? -13.195 -16.75 -0.737 1 98.88 189 ALA A O 1
ATOM 1400 N N . ALA A 1 190 ? -11.945 -17.797 -2.285 1 98.81 190 ALA A N 1
ATOM 1401 C CA . ALA A 1 190 ? -12 -19.078 -1.6 1 98.81 190 ALA A CA 1
ATOM 1402 C C . ALA A 1 190 ? -11.336 -19 -0.227 1 98.81 190 ALA A C 1
ATOM 1404 O O . ALA A 1 190 ? -11.883 -19.484 0.764 1 98.81 190 ALA A O 1
ATOM 1405 N N . VAL A 1 191 ? -10.148 -18.391 -0.18 1 98.88 191 VAL A N 1
ATOM 1406 C CA . VAL A 1 191 ? -9.438 -18.25 1.085 1 98.88 191 VAL A CA 1
ATOM 1407 C C . VAL A 1 191 ? -10.25 -17.391 2.041 1 98.88 191 VAL A C 1
ATOM 1409 O O . VAL A 1 191 ? -10.398 -17.719 3.221 1 98.88 191 VAL A O 1
ATOM 1412 N N . LEU A 1 192 ? -10.82 -16.266 1.542 1 98.88 192 LEU A N 1
ATOM 1413 C CA . LEU A 1 192 ? -11.625 -15.375 2.361 1 98.88 192 LEU A CA 1
ATOM 1414 C C . LEU A 1 192 ? -12.828 -16.109 2.949 1 98.88 192 LEU A C 1
ATOM 1416 O O . LEU A 1 192 ? -13.094 -16 4.148 1 98.88 192 LEU A O 1
ATOM 1420 N N . LYS A 1 193 ? -13.508 -16.828 2.074 1 98.12 193 LYS A N 1
ATOM 1421 C CA . LYS A 1 193 ? -14.664 -17.594 2.527 1 98.12 193 LYS A CA 1
ATOM 1422 C C . LYS A 1 193 ? -14.266 -18.594 3.615 1 98.12 193 LYS A C 1
ATOM 1424 O O . LYS A 1 193 ? -14.961 -18.719 4.621 1 98.12 193 LYS A O 1
ATOM 1429 N N . GLY A 1 194 ? -13.195 -19.234 3.393 1 97.56 194 GLY A N 1
ATOM 1430 C CA . GLY A 1 194 ? -12.695 -20.188 4.367 1 97.56 194 GLY A CA 1
ATOM 1431 C C . GLY A 1 194 ? -12.383 -19.562 5.711 1 97.56 194 GLY A C 1
ATOM 1432 O O . GLY A 1 194 ? -12.469 -20.219 6.746 1 97.56 194 GLY A O 1
ATOM 1433 N N . LEU A 1 195 ? -12.062 -18.312 5.75 1 97.5 195 LEU A N 1
ATOM 1434 C CA . LEU A 1 195 ? -11.695 -17.594 6.965 1 97.5 195 LEU A CA 1
ATOM 1435 C C . LEU A 1 195 ? -12.938 -17.047 7.668 1 97.5 195 LEU A C 1
ATOM 1437 O O . LEU A 1 195 ? -12.836 -16.516 8.773 1 97.5 195 LEU A O 1
ATOM 1441 N N . GLY A 1 196 ? -14.086 -17.172 7.023 1 98.12 196 GLY A N 1
ATOM 1442 C CA . GLY A 1 196 ? -15.312 -16.641 7.602 1 98.12 196 GLY A CA 1
ATOM 1443 C C . GLY A 1 196 ? -15.555 -15.18 7.262 1 98.12 196 GLY A C 1
ATOM 1444 O O . GLY A 1 196 ? -16.219 -14.461 8.016 1 98.12 196 GLY A O 1
ATOM 1445 N N . VAL A 1 197 ? -15 -14.703 6.168 1 98.69 197 VAL A N 1
ATOM 1446 C CA . VAL A 1 197 ? -15.195 -13.344 5.672 1 98.69 197 VAL A CA 1
ATOM 1447 C C . VAL A 1 197 ? -16.375 -13.312 4.707 1 98.69 197 VAL A C 1
ATOM 1449 O O . VAL A 1 197 ? -16.531 -14.211 3.877 1 98.69 197 VAL A O 1
ATOM 1452 N N . THR A 1 198 ? -17.266 -12.344 4.863 1 98.81 198 THR A N 1
ATOM 1453 C CA . THR A 1 198 ? -18.281 -12.117 3.844 1 98.81 198 THR A CA 1
ATOM 1454 C C . THR A 1 198 ? -17.656 -11.625 2.545 1 98.81 198 THR A C 1
ATOM 1456 O O . THR A 1 198 ? -17.031 -10.562 2.516 1 98.81 198 THR A O 1
ATOM 1459 N N . THR A 1 199 ? -17.828 -12.406 1.493 1 98.88 199 THR A N 1
ATOM 1460 C CA . THR A 1 199 ? -17.062 -12.172 0.275 1 98.88 199 THR A CA 1
ATOM 1461 C C . THR A 1 199 ? -17.969 -11.672 -0.847 1 98.88 199 THR A C 1
ATOM 1463 O O . THR A 1 199 ? -18.922 -12.344 -1.24 1 98.88 199 THR A O 1
ATOM 1466 N N . ILE A 1 200 ? -17.688 -10.461 -1.352 1 98.94 200 ILE A N 1
ATOM 1467 C CA . ILE A 1 200 ? -18.344 -9.852 -2.498 1 98.94 200 ILE A CA 1
ATOM 1468 C C . ILE A 1 200 ? -17.422 -9.875 -3.709 1 98.94 200 ILE A C 1
ATOM 1470 O O . ILE A 1 200 ? -16.266 -9.422 -3.631 1 98.94 200 ILE A O 1
ATOM 1474 N N . VAL A 1 201 ? -17.859 -10.445 -4.812 1 98.88 201 VAL A N 1
ATOM 1475 C CA . VAL A 1 201 ? -17.062 -10.461 -6.039 1 98.88 201 VAL A CA 1
ATOM 1476 C C . VAL A 1 201 ? -17.703 -9.547 -7.082 1 98.88 201 VAL A C 1
ATOM 1478 O O . VAL A 1 201 ? -18.922 -9.594 -7.293 1 98.88 201 VAL A O 1
ATOM 1481 N N . THR A 1 202 ? -16.953 -8.648 -7.633 1 98.88 202 THR A N 1
ATOM 1482 C CA . THR A 1 202 ? -17.422 -7.852 -8.758 1 98.88 202 THR A CA 1
ATOM 1483 C C . THR A 1 202 ? -16.75 -8.289 -10.055 1 98.88 202 THR A C 1
ATOM 1485 O O . THR A 1 202 ? -15.531 -8.438 -10.109 1 98.88 202 THR A O 1
ATOM 1488 N N . GLU A 1 203 ? -17.469 -8.539 -11.031 1 98.12 203 GLU A N 1
ATOM 1489 C CA . GLU A 1 203 ? -17.031 -9.195 -12.266 1 98.12 203 GLU A CA 1
ATOM 1490 C C . GLU A 1 203 ? -17.984 -8.898 -13.414 1 98.12 203 GLU A C 1
ATOM 1492 O O . GLU A 1 203 ? -19.203 -8.766 -13.211 1 98.12 203 GLU A O 1
ATOM 1497 N N . LEU A 1 204 ? -17.422 -8.75 -14.641 1 96.75 204 LEU A N 1
ATOM 1498 C CA . LEU A 1 204 ? -18.188 -8.422 -15.828 1 96.75 204 LEU A CA 1
ATOM 1499 C C . LEU A 1 204 ? -18.656 -9.695 -16.547 1 96.75 204 LEU A C 1
ATOM 1501 O O . LEU A 1 204 ? -19.797 -9.773 -17 1 96.75 204 LEU A O 1
ATOM 1505 N N . SER A 1 205 ? -17.75 -10.664 -16.672 1 96.31 205 SER A N 1
ATOM 1506 C CA . SER A 1 205 ? -17.969 -11.852 -17.5 1 96.31 205 SER A CA 1
ATOM 1507 C C . SER A 1 205 ? -19.031 -12.758 -16.906 1 96.31 205 SER A C 1
ATOM 1509 O O . SER A 1 205 ? -18.922 -13.172 -15.75 1 96.31 205 SER A O 1
ATOM 1511 N N . GLU A 1 206 ? -19.984 -13.109 -17.75 1 96.94 206 GLU A N 1
ATOM 1512 C CA . GLU A 1 206 ? -21.062 -13.977 -17.281 1 96.94 206 GLU A CA 1
ATOM 1513 C C . GLU A 1 206 ? -20.516 -15.32 -16.812 1 96.94 206 GLU A C 1
ATOM 1515 O O . GLU A 1 206 ? -20.922 -15.828 -15.766 1 96.94 206 GLU A O 1
ATOM 1520 N N . ALA A 1 207 ? -19.656 -15.844 -17.594 1 96.38 207 ALA A N 1
ATOM 1521 C CA . ALA A 1 207 ? -19.094 -17.141 -17.25 1 96.38 207 ALA A CA 1
ATOM 1522 C C . ALA A 1 207 ? -18.328 -17.094 -15.93 1 96.38 207 ALA A C 1
ATOM 1524 O O . ALA A 1 207 ? -18.438 -18.016 -15.117 1 96.38 207 ALA A O 1
ATOM 1525 N N . ARG A 1 208 ? -17.609 -16.031 -15.68 1 96.94 208 ARG A N 1
ATOM 1526 C CA . ARG A 1 208 ? -16.844 -15.891 -14.453 1 96.94 208 ARG A CA 1
ATOM 1527 C C . ARG A 1 208 ? -17.734 -15.625 -13.258 1 96.94 208 ARG A C 1
ATOM 1529 O O . ARG A 1 208 ? -17.484 -16.109 -12.156 1 96.94 208 ARG A O 1
ATOM 1536 N N . LYS A 1 209 ? -18.797 -14.836 -13.453 1 97.5 209 LYS A N 1
ATOM 1537 C CA . LYS A 1 209 ? -19.797 -14.648 -12.398 1 97.5 209 LYS A CA 1
ATOM 1538 C C . LYS A 1 209 ? -20.422 -15.977 -11.984 1 97.5 209 LYS A C 1
ATOM 1540 O O . LYS A 1 209 ? -20.531 -16.281 -10.797 1 97.5 209 LYS A O 1
ATOM 1545 N N . ALA A 1 210 ? -20.734 -16.703 -12.992 1 97.56 210 ALA A N 1
ATOM 1546 C CA . ALA A 1 210 ? -21.344 -18.016 -12.742 1 97.56 210 ALA A CA 1
ATOM 1547 C C . ALA A 1 210 ? -20.391 -18.922 -11.984 1 97.56 210 ALA A C 1
ATOM 1549 O O . ALA A 1 210 ? -20.812 -19.656 -11.086 1 97.56 210 ALA A O 1
ATOM 1550 N N . LYS A 1 211 ? -19.156 -18.875 -12.359 1 97 211 LYS A N 1
ATOM 1551 C CA . LYS A 1 211 ? -18.156 -19.703 -11.68 1 97 211 LYS A CA 1
ATOM 1552 C C . LYS A 1 211 ? -18 -19.297 -10.219 1 97 211 LYS A C 1
ATOM 1554 O O . LYS A 1 211 ? -17.906 -20.141 -9.336 1 97 211 LYS A O 1
ATOM 1559 N N . ALA A 1 212 ? -17.953 -18.016 -9.93 1 97.88 212 ALA A N 1
ATOM 1560 C CA . ALA A 1 212 ? -17.859 -17.516 -8.555 1 97.88 212 ALA A CA 1
ATOM 1561 C C . ALA A 1 212 ? -19.031 -17.984 -7.707 1 97.88 212 ALA A C 1
ATOM 1563 O O . ALA A 1 212 ? -18.859 -18.344 -6.543 1 97.88 212 ALA A O 1
ATOM 1564 N N . LEU A 1 213 ? -20.188 -18.031 -8.281 1 97.56 213 LEU A N 1
ATOM 1565 C CA . LEU A 1 213 ? -21.391 -18.438 -7.574 1 97.56 213 LEU A CA 1
ATOM 1566 C C . LEU A 1 213 ? -21.422 -19.953 -7.387 1 97.56 213 LEU A C 1
ATOM 1568 O O . LEU A 1 213 ? -21.625 -20.453 -6.277 1 97.56 213 LEU A O 1
ATOM 1572 N N . SER A 1 214 ? -21.125 -20.672 -8.477 1 97.12 214 SER A N 1
ATOM 1573 C CA . SER A 1 214 ? -21.281 -22.109 -8.445 1 97.12 214 SER A CA 1
ATOM 1574 C C . SER A 1 214 ? -20.219 -22.766 -7.562 1 97.12 214 SER A C 1
ATOM 1576 O O . SER A 1 214 ? -20.438 -23.828 -6.988 1 97.12 214 SER A O 1
ATOM 1578 N N . SER A 1 215 ? -19.047 -22.125 -7.461 1 97 215 SER A N 1
ATOM 1579 C CA . SER A 1 215 ? -17.984 -22.656 -6.613 1 97 215 SER A CA 1
ATOM 1580 C C . SER A 1 215 ? -18.266 -22.375 -5.141 1 97 215 SER A C 1
ATOM 1582 O O . SER A 1 215 ? -17.609 -22.938 -4.262 1 97 215 SER A O 1
ATOM 1584 N N . GLY A 1 216 ? -19.219 -21.453 -4.859 1 97.38 216 GLY A N 1
ATOM 1585 C CA . GLY A 1 216 ? -19.625 -21.156 -3.496 1 97.38 216 GLY A CA 1
ATOM 1586 C C . GLY A 1 216 ? -18.688 -20.188 -2.789 1 97.38 216 GLY A C 1
ATOM 1587 O O . GLY A 1 216 ? -18.828 -19.953 -1.587 1 97.38 216 GLY A O 1
ATOM 1588 N N . VAL A 1 217 ? -17.75 -19.594 -3.508 1 98 217 VAL A N 1
ATOM 1589 C CA . VAL A 1 217 ? -16.719 -18.828 -2.828 1 98 217 VAL A CA 1
ATOM 1590 C C . VAL A 1 217 ? -17.172 -17.375 -2.676 1 98 217 VAL A C 1
ATOM 1592 O O . VAL A 1 217 ? -16.594 -16.609 -1.896 1 98 217 VAL A O 1
ATOM 1595 N N . ALA A 1 218 ? -18.203 -16.969 -3.389 1 98.5 218 ALA A N 1
ATOM 1596 C CA . ALA A 1 218 ? -18.734 -15.617 -3.309 1 98.5 218 ALA A CA 1
ATOM 1597 C C . ALA A 1 218 ? -20.094 -15.602 -2.621 1 98.5 218 ALA A C 1
ATOM 1599 O O . ALA A 1 218 ? -21.016 -16.312 -3.035 1 98.5 218 ALA A O 1
ATOM 1600 N N . ASP A 1 219 ? -20.234 -14.852 -1.593 1 98.69 219 ASP A N 1
ATOM 1601 C CA . ASP A 1 219 ? -21.547 -14.648 -0.995 1 98.69 219 ASP A CA 1
ATOM 1602 C C . ASP A 1 219 ? -22.422 -13.773 -1.887 1 98.69 219 ASP A C 1
ATOM 1604 O O . ASP A 1 219 ? -23.641 -13.977 -1.956 1 98.69 219 ASP A O 1
ATOM 1608 N N . TYR A 1 220 ? -21.812 -12.812 -2.533 1 98.75 220 TYR A N 1
ATOM 1609 C CA . TYR A 1 220 ? -22.484 -11.914 -3.467 1 98.75 220 TYR A CA 1
ATOM 1610 C C . TYR A 1 220 ? -21.641 -11.68 -4.711 1 98.75 220 TYR A C 1
ATOM 1612 O O . TYR A 1 220 ? -20.406 -11.625 -4.629 1 98.75 220 TYR A O 1
ATOM 1620 N N . VAL A 1 221 ? -22.281 -11.648 -5.828 1 98.81 221 VAL A N 1
ATOM 1621 C CA . VAL A 1 221 ? -21.625 -11.289 -7.086 1 98.81 221 VAL A CA 1
ATOM 1622 C C . VAL A 1 221 ? -22.312 -10.062 -7.688 1 98.81 221 VAL A C 1
ATOM 1624 O O . VAL A 1 221 ? -23.547 -10.047 -7.836 1 98.81 221 VAL A O 1
ATOM 1627 N N . ILE A 1 222 ? -21.547 -9.031 -7.949 1 98.75 222 ILE A N 1
ATOM 1628 C CA . ILE A 1 222 ? -22.109 -7.781 -8.461 1 98.75 222 ILE A CA 1
ATOM 1629 C C . ILE A 1 222 ? -21.484 -7.465 -9.82 1 98.75 222 ILE A C 1
ATOM 1631 O O . ILE A 1 222 ? -20.266 -7.41 -9.961 1 98.75 222 ILE A O 1
ATOM 1635 N N . ASP A 1 223 ? -22.312 -7.281 -10.82 1 98.38 223 ASP A N 1
ATOM 1636 C CA . ASP A 1 223 ? -21.906 -6.797 -12.141 1 98.38 223 ASP A CA 1
ATOM 1637 C C . ASP A 1 223 ? -21.891 -5.27 -12.18 1 98.38 223 ASP A C 1
ATOM 1639 O O . ASP A 1 223 ? -22.938 -4.625 -12.078 1 98.38 223 ASP A O 1
ATOM 1643 N N . PRO A 1 224 ? -20.719 -4.711 -12.32 1 97.62 224 PRO A N 1
ATOM 1644 C CA . PRO A 1 224 ? -20.641 -3.254 -12.227 1 97.62 224 PRO A CA 1
ATOM 1645 C C . PRO A 1 224 ? -21.344 -2.543 -13.383 1 97.62 224 PRO A C 1
ATOM 1647 O O . PRO A 1 224 ? -21.547 -1.327 -13.328 1 97.62 224 PRO A O 1
ATOM 1650 N N . THR A 1 225 ? -21.703 -3.232 -14.422 1 97.06 225 THR A N 1
ATOM 1651 C CA . THR A 1 225 ? -22.391 -2.613 -15.555 1 97.06 225 THR A CA 1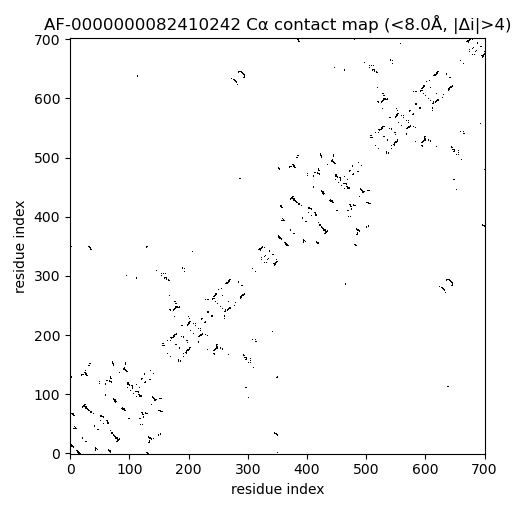
ATOM 1652 C C . THR A 1 225 ? -23.891 -2.52 -15.297 1 97.06 225 THR A C 1
ATOM 1654 O O . THR A 1 225 ? -24.594 -1.767 -15.969 1 97.06 225 THR A O 1
ATOM 1657 N N . THR A 1 226 ? -24.391 -3.281 -14.383 1 97.25 226 THR A N 1
ATOM 1658 C CA . THR A 1 226 ? -25.844 -3.32 -14.18 1 97.25 226 THR A CA 1
ATOM 1659 C C . THR A 1 226 ? -26.203 -2.809 -12.789 1 97.25 226 THR A C 1
ATOM 1661 O O . THR A 1 226 ? -27.359 -2.459 -12.531 1 97.25 226 THR A O 1
ATOM 1664 N N . GLU A 1 227 ? -25.234 -2.836 -11.883 1 97.19 227 GLU A N 1
ATOM 1665 C CA . GLU A 1 227 ? -25.484 -2.377 -10.523 1 97.19 227 GLU A CA 1
ATOM 1666 C C . GLU A 1 227 ? -24.406 -1.377 -10.078 1 97.19 227 GLU A C 1
ATOM 1668 O O . GLU A 1 227 ? -23.297 -1.392 -10.594 1 97.19 227 GLU A O 1
ATOM 1673 N N . ASP A 1 228 ? -24.812 -0.533 -9.141 1 98.12 228 ASP A N 1
ATOM 1674 C CA . ASP A 1 228 ? -23.844 0.34 -8.469 1 98.12 228 ASP A CA 1
ATOM 1675 C C . ASP A 1 228 ? -23.094 -0.415 -7.379 1 98.12 228 ASP A C 1
ATOM 1677 O O . ASP A 1 228 ? -23.609 -0.629 -6.285 1 98.12 228 ASP A O 1
ATOM 1681 N N . VAL A 1 229 ? -21.891 -0.755 -7.672 1 98.69 229 VAL A N 1
ATOM 1682 C CA . VAL A 1 229 ? -21.109 -1.613 -6.785 1 98.69 229 VAL A CA 1
ATOM 1683 C C . VAL A 1 229 ? -20.953 -0.943 -5.422 1 98.69 229 VAL A C 1
ATOM 1685 O O . VAL A 1 229 ? -21.109 -1.59 -4.383 1 98.69 229 VAL A O 1
ATOM 1688 N N . LYS A 1 230 ? -20.594 0.344 -5.391 1 98.25 230 LYS A N 1
ATOM 1689 C CA . LYS A 1 230 ? -20.406 1.072 -4.141 1 98.25 230 LYS A CA 1
ATOM 1690 C C . LYS A 1 230 ? -21.656 1.035 -3.277 1 98.25 230 LYS A C 1
ATOM 1692 O O . LYS A 1 230 ? -21.594 0.74 -2.082 1 98.25 230 LYS A O 1
ATOM 1697 N N . ALA A 1 231 ? -22.812 1.354 -3.85 1 98.31 231 ALA A N 1
ATOM 1698 C CA . ALA A 1 231 ? -24.078 1.334 -3.123 1 98.31 231 ALA A CA 1
ATOM 1699 C C . ALA A 1 231 ? -24.359 -0.054 -2.557 1 98.31 231 ALA A C 1
ATOM 1701 O O . ALA A 1 231 ? -24.781 -0.187 -1.408 1 98.31 231 ALA A O 1
ATOM 1702 N N . ARG A 1 232 ? -24.141 -1.122 -3.377 1 98.56 232 ARG A N 1
ATOM 1703 C CA . ARG A 1 232 ? -24.375 -2.492 -2.936 1 98.56 232 ARG A CA 1
ATOM 1704 C C . ARG A 1 232 ? -23.453 -2.865 -1.777 1 98.56 232 ARG A C 1
ATOM 1706 O O . ARG A 1 232 ? -23.891 -3.498 -0.813 1 98.56 232 ARG A O 1
ATOM 1713 N N . VAL A 1 233 ? -22.188 -2.494 -1.86 1 98.75 233 VAL A N 1
ATOM 1714 C CA . VAL A 1 233 ? -21.234 -2.801 -0.802 1 98.75 233 VAL A CA 1
ATOM 1715 C C . VAL A 1 233 ? -21.641 -2.09 0.487 1 98.75 233 VAL A C 1
ATOM 1717 O O . VAL A 1 233 ? -21.562 -2.668 1.573 1 98.75 233 VAL A O 1
ATOM 1720 N N . LEU A 1 234 ? -22.062 -0.815 0.385 1 97.94 234 LEU A N 1
ATOM 1721 C CA . LEU A 1 234 ? -22.531 -0.082 1.557 1 97.94 234 LEU A CA 1
ATOM 1722 C C . LEU A 1 234 ? -23.719 -0.79 2.205 1 97.94 234 LEU A C 1
ATOM 1724 O O . LEU A 1 234 ? -23.766 -0.94 3.428 1 97.94 234 LEU A O 1
ATOM 1728 N N . GLU A 1 235 ? -24.609 -1.239 1.394 1 98 235 GLU A N 1
ATOM 1729 C CA . GLU A 1 235 ? -25.766 -1.973 1.888 1 98 235 GLU A CA 1
ATOM 1730 C C . GLU A 1 235 ? -25.344 -3.238 2.629 1 98 235 GLU A C 1
ATOM 1732 O O . GLU A 1 235 ? -25.828 -3.508 3.73 1 98 235 GLU A O 1
ATOM 1737 N N . LEU A 1 236 ? -24.406 -3.936 2.088 1 98.12 236 LEU A N 1
ATOM 1738 C CA . LEU A 1 236 ? -24.031 -5.25 2.592 1 98.12 236 LEU A CA 1
ATOM 1739 C C . LEU A 1 236 ? -23.078 -5.121 3.779 1 98.12 236 LEU A C 1
ATOM 1741 O O . LEU A 1 236 ? -22.828 -6.102 4.484 1 98.12 236 LEU A O 1
ATOM 1745 N N . SER A 1 237 ? -22.562 -3.951 4.035 1 97.38 237 SER A N 1
ATOM 1746 C CA . SER A 1 237 ? -21.594 -3.736 5.102 1 97.38 237 SER A CA 1
ATOM 1747 C C . SER A 1 237 ? -22.156 -2.836 6.191 1 97.38 237 SER A C 1
ATOM 1749 O O . SER A 1 237 ? -21.406 -2.254 6.977 1 97.38 237 SER A O 1
ATOM 1751 N N . GLY A 1 238 ? -23.453 -2.609 6.207 1 94.38 238 GLY A N 1
ATOM 1752 C CA . GLY A 1 238 ? -24.078 -1.777 7.223 1 94.38 238 GLY A CA 1
ATOM 1753 C C . GLY A 1 238 ? -23.781 -0.299 7.047 1 94.38 238 GLY A C 1
ATOM 1754 O O . GLY A 1 238 ? -23.703 0.446 8.023 1 94.38 238 GLY A O 1
ATOM 1755 N N . GLY A 1 239 ? -23.484 0.038 5.863 1 95.31 239 GLY A N 1
ATOM 1756 C CA . GLY A 1 239 ? -23.328 1.445 5.527 1 95.31 239 GLY A CA 1
ATOM 1757 C C . GLY A 1 239 ? -21.922 1.958 5.715 1 95.31 239 GLY A C 1
ATOM 1758 O O . GLY A 1 239 ? -21.656 3.152 5.551 1 95.31 239 GLY A O 1
ATOM 1759 N N . ILE A 1 240 ? -20.984 1.155 5.988 1 95.62 240 ILE A N 1
ATOM 1760 C CA . ILE A 1 240 ? -19.656 1.645 6.363 1 95.62 240 ILE A CA 1
ATOM 1761 C C . ILE A 1 240 ? -18.688 1.429 5.207 1 95.62 240 ILE A C 1
ATOM 1763 O O . ILE A 1 240 ? -17.766 2.227 5.004 1 95.62 240 ILE A O 1
ATOM 1767 N N . GLY A 1 241 ? -18.875 0.353 4.371 1 98 241 GLY A N 1
ATOM 1768 C CA . GLY A 1 241 ? -17.953 -0.066 3.336 1 98 241 GLY A CA 1
ATOM 1769 C C . GLY A 1 241 ? -17.219 -1.351 3.676 1 98 241 GLY A C 1
ATOM 1770 O O . GLY A 1 241 ? -17.25 -1.808 4.82 1 98 241 GLY A O 1
ATOM 1771 N N . ALA A 1 242 ? -16.578 -1.896 2.709 1 98.88 242 ALA A N 1
ATOM 1772 C CA . ALA A 1 242 ? -15.828 -3.133 2.914 1 98.88 242 ALA A CA 1
ATOM 1773 C C . ALA A 1 242 ? -14.594 -2.887 3.779 1 98.88 242 ALA A C 1
ATOM 1775 O O . ALA A 1 242 ? -13.984 -1.82 3.709 1 98.88 242 ALA A O 1
ATOM 1776 N N . ASP A 1 243 ? -14.242 -3.871 4.586 1 98.75 243 ASP A N 1
ATOM 1777 C CA . ASP A 1 243 ? -13.016 -3.793 5.371 1 98.75 243 ASP A CA 1
ATOM 1778 C C . ASP A 1 243 ? -11.789 -3.869 4.469 1 98.75 243 ASP A C 1
ATOM 1780 O O . ASP A 1 243 ? -10.781 -3.203 4.723 1 98.75 243 ASP A O 1
ATOM 1784 N N . ILE A 1 244 ? -11.938 -4.684 3.426 1 98.88 244 ILE A N 1
ATOM 1785 C CA . ILE A 1 244 ? -10.797 -4.977 2.564 1 98.88 244 ILE A CA 1
ATOM 1786 C C . ILE A 1 244 ? -11.258 -5.07 1.111 1 98.88 244 ILE A C 1
ATOM 1788 O O . ILE A 1 244 ? -12.336 -5.602 0.828 1 98.88 244 ILE A O 1
ATOM 1792 N N . GLY A 1 245 ? -10.453 -4.562 0.234 1 98.94 245 GLY A N 1
ATOM 1793 C CA . GLY A 1 245 ? -10.617 -4.77 -1.196 1 98.94 245 GLY A CA 1
ATOM 1794 C C . GLY A 1 245 ? -9.422 -5.441 -1.842 1 98.94 245 GLY A C 1
ATOM 1795 O O . GLY A 1 245 ? -8.273 -5.133 -1.504 1 98.94 245 GLY A O 1
ATOM 1796 N N . PHE A 1 246 ? -9.664 -6.34 -2.758 1 98.94 246 PHE A N 1
ATOM 1797 C CA . PHE A 1 246 ? -8.625 -6.992 -3.543 1 98.94 246 PHE A CA 1
ATOM 1798 C C . PHE A 1 246 ? -8.766 -6.648 -5.02 1 98.94 246 PHE A C 1
ATOM 1800 O O . PHE A 1 246 ? -9.805 -6.902 -5.629 1 98.94 246 PHE A O 1
ATOM 1807 N N . GLU A 1 247 ? -7.777 -6.066 -5.578 1 98.88 247 GLU A N 1
ATOM 1808 C CA . GLU A 1 247 ? -7.723 -5.832 -7.02 1 98.88 247 GLU A CA 1
ATOM 1809 C C . GLU A 1 247 ? -7.027 -6.988 -7.738 1 98.88 247 GLU A C 1
ATOM 1811 O O . GLU A 1 247 ? -5.816 -7.168 -7.605 1 98.88 247 GLU A O 1
ATOM 1816 N N . CYS A 1 248 ? -7.77 -7.789 -8.484 1 98.38 248 CYS A N 1
ATOM 1817 C CA . CYS A 1 248 ? -7.25 -9.008 -9.102 1 98.38 248 CYS A CA 1
ATOM 1818 C C . CYS A 1 248 ? -7.422 -8.961 -10.617 1 98.38 248 CYS A C 1
ATOM 1820 O O . CYS A 1 248 ? -7.352 -10 -11.281 1 98.38 248 CYS A O 1
ATOM 1822 N N . ALA A 1 249 ? -7.688 -7.82 -11.188 1 96.75 249 ALA A N 1
ATOM 1823 C CA . ALA A 1 249 ? -7.996 -7.742 -12.609 1 96.75 249 ALA A CA 1
ATOM 1824 C C . ALA A 1 249 ? -6.898 -7.004 -13.367 1 96.75 249 ALA A C 1
ATOM 1826 O O . ALA A 1 249 ? -6.73 -7.199 -14.578 1 96.75 249 ALA A O 1
ATOM 1827 N N . GLY A 1 250 ? -6.188 -6.098 -12.766 1 96.44 250 GLY A N 1
ATOM 1828 C CA . GLY A 1 250 ? -5.109 -5.367 -13.406 1 96.44 250 GLY A CA 1
ATOM 1829 C C . GLY A 1 250 ? -5.594 -4.215 -14.266 1 96.44 250 GLY A C 1
ATOM 1830 O O . GLY A 1 250 ? -4.992 -3.902 -15.297 1 96.44 250 GLY A O 1
ATOM 1831 N N . VAL A 1 251 ? -6.75 -3.613 -13.891 1 96.31 251 VAL A N 1
ATOM 1832 C CA . VAL A 1 251 ? -7.25 -2.484 -14.672 1 96.31 251 VAL A CA 1
ATOM 1833 C C . VAL A 1 251 ? -7.699 -1.367 -13.734 1 96.31 251 VAL A C 1
ATOM 1835 O O . VAL A 1 251 ? -8.109 -1.626 -12.602 1 96.31 251 VAL A O 1
ATOM 1838 N N . ASN A 1 252 ? -7.688 -0.156 -14.203 1 98.06 252 ASN A N 1
ATOM 1839 C CA . ASN A 1 252 ? -7.922 1.035 -13.391 1 98.06 252 ASN A CA 1
ATOM 1840 C C . ASN A 1 252 ? -9.336 1.056 -12.82 1 98.06 252 ASN A C 1
ATOM 1842 O O . ASN A 1 252 ? -9.539 1.44 -11.672 1 98.06 252 ASN A O 1
ATOM 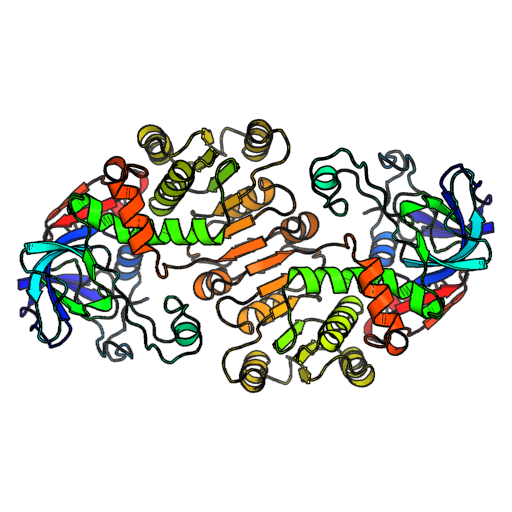1846 N N . ALA A 1 253 ? -10.328 0.651 -13.641 1 97.75 253 ALA A N 1
ATOM 1847 C CA . ALA A 1 253 ? -11.719 0.691 -13.195 1 97.75 253 ALA A CA 1
ATOM 1848 C C . ALA A 1 253 ? -11.914 -0.153 -11.938 1 97.75 253 ALA A C 1
ATOM 1850 O O . ALA A 1 253 ? -12.648 0.237 -11.031 1 97.75 253 ALA A O 1
ATOM 1851 N N . VAL A 1 254 ? -11.266 -1.268 -11.875 1 98.44 254 VAL A N 1
ATOM 1852 C CA . VAL A 1 254 ? -11.398 -2.166 -10.734 1 98.44 254 VAL A CA 1
ATOM 1853 C C . VAL A 1 254 ? -10.688 -1.572 -9.523 1 98.44 254 VAL A C 1
ATOM 1855 O O . VAL A 1 254 ? -11.227 -1.567 -8.414 1 98.44 254 VAL A O 1
ATOM 1858 N N . LEU A 1 255 ? -9.492 -1.09 -9.727 1 98.62 255 LEU A N 1
ATOM 1859 C CA . LEU A 1 255 ? -8.773 -0.443 -8.633 1 98.62 255 LEU A CA 1
ATOM 1860 C C . LEU A 1 255 ? -9.586 0.707 -8.055 1 98.62 255 LEU A C 1
ATOM 1862 O O . LEU A 1 255 ? -9.711 0.833 -6.832 1 98.62 255 LEU A O 1
ATOM 1866 N N . ASP A 1 256 ? -10.148 1.516 -8.93 1 98.44 256 ASP A N 1
ATOM 1867 C CA . ASP A 1 256 ? -11 2.621 -8.492 1 98.44 256 ASP A CA 1
ATOM 1868 C C . ASP A 1 256 ? -12.172 2.115 -7.648 1 98.44 256 ASP A C 1
ATOM 1870 O O . ASP A 1 256 ? -12.5 2.709 -6.621 1 98.44 256 ASP A O 1
ATOM 1874 N N . THR A 1 257 ? -12.75 1.069 -8.086 1 98.62 257 THR A N 1
ATOM 1875 C CA . THR A 1 257 ? -13.867 0.481 -7.355 1 98.62 257 THR A CA 1
ATOM 1876 C C . THR A 1 257 ? -13.438 0.053 -5.957 1 98.62 257 THR A C 1
ATOM 1878 O O . THR A 1 257 ? -14.164 0.277 -4.98 1 98.62 257 THR A O 1
ATOM 1881 N N . MET A 1 258 ? -12.242 -0.583 -5.82 1 98.88 258 MET A N 1
ATOM 1882 C CA . MET A 1 258 ? -11.758 -0.977 -4.5 1 98.88 258 MET A CA 1
ATOM 1883 C C . MET A 1 258 ? -11.586 0.24 -3.596 1 98.88 258 MET A C 1
ATOM 1885 O O . MET A 1 258 ? -12.055 0.241 -2.457 1 98.88 258 MET A O 1
ATOM 1889 N N . LEU A 1 259 ? -11 1.264 -4.137 1 98.69 259 LEU A N 1
ATOM 1890 C CA . LEU A 1 259 ? -10.734 2.465 -3.354 1 98.69 259 LEU A CA 1
ATOM 1891 C C . LEU A 1 259 ? -12.031 3.15 -2.945 1 98.69 259 LEU A C 1
ATOM 1893 O O . LEU A 1 259 ? -12.117 3.742 -1.866 1 98.69 259 LEU A O 1
ATOM 1897 N N . ASP A 1 260 ? -13.031 3.053 -3.766 1 98.44 260 ASP A N 1
ATOM 1898 C CA . ASP A 1 260 ? -14.32 3.697 -3.508 1 98.44 260 ASP A CA 1
ATOM 1899 C C . ASP A 1 260 ? -15.125 2.918 -2.471 1 98.44 260 ASP A C 1
ATOM 1901 O O . ASP A 1 260 ? -15.883 3.506 -1.7 1 98.44 260 ASP A O 1
ATOM 1905 N N . THR A 1 261 ? -14.938 1.612 -2.465 1 98.75 261 THR A N 1
ATOM 1906 C CA . THR A 1 261 ? -15.875 0.778 -1.721 1 98.75 261 THR A CA 1
ATOM 1907 C C . THR A 1 261 ? -15.328 0.457 -0.333 1 98.75 261 THR A C 1
ATOM 1909 O O . THR A 1 261 ? -16.094 0.139 0.582 1 98.75 261 THR A O 1
ATOM 1912 N N . VAL A 1 262 ? -14.023 0.482 -0.125 1 98.75 262 VAL A N 1
ATOM 1913 C CA . VAL A 1 262 ? -13.469 0.144 1.181 1 98.75 262 VAL A CA 1
ATOM 1914 C C . VAL A 1 262 ? -13.766 1.264 2.176 1 98.75 262 VAL A C 1
ATOM 1916 O O . VAL A 1 262 ? -13.789 2.439 1.806 1 98.75 262 VAL A O 1
ATOM 1919 N N . ARG A 1 263 ? -13.977 0.94 3.371 1 98.25 263 ARG A N 1
ATOM 1920 C CA . ARG A 1 263 ? -14.289 1.889 4.438 1 98.25 263 ARG A CA 1
ATOM 1921 C C . ARG A 1 263 ? -13.078 2.756 4.77 1 98.25 263 ARG A C 1
ATOM 1923 O O . ARG A 1 263 ? -11.953 2.436 4.383 1 98.25 263 ARG A O 1
ATOM 1930 N N . PRO A 1 264 ? -13.297 3.873 5.484 1 97.88 264 PRO A N 1
ATOM 1931 C CA . PRO A 1 264 ? -12.141 4.602 6.016 1 97.88 264 PRO A CA 1
ATOM 1932 C C . PRO A 1 264 ? -11.219 3.719 6.859 1 97.88 264 PRO A C 1
ATOM 1934 O O . PRO A 1 264 ? -11.703 2.867 7.613 1 97.88 264 PRO A O 1
ATOM 1937 N N . ALA A 1 265 ? -9.914 3.934 6.66 1 98 265 ALA A N 1
ATOM 1938 C CA . ALA A 1 265 ? -8.875 3.152 7.324 1 98 265 ALA A CA 1
ATOM 1939 C C . ALA A 1 265 ? -8.898 1.699 6.855 1 98 265 ALA A C 1
ATOM 1941 O O . ALA A 1 265 ? -8.461 0.8 7.578 1 98 265 ALA A O 1
ATOM 1942 N N . GLY A 1 266 ? -9.516 1.463 5.73 1 98.44 266 GLY A N 1
ATOM 1943 C CA . GLY A 1 266 ? -9.531 0.123 5.164 1 98.44 266 GLY A CA 1
ATOM 1944 C C . GLY A 1 266 ? -8.258 -0.228 4.422 1 98.44 266 GLY A C 1
ATOM 1945 O O . GLY A 1 266 ? -7.32 0.571 4.375 1 98.44 266 GLY A O 1
ATOM 1946 N N . VAL A 1 267 ? -8.25 -1.451 3.834 1 98.88 267 VAL A N 1
ATOM 1947 C CA . VAL A 1 267 ? -7.066 -1.971 3.154 1 98.88 267 VAL A CA 1
ATOM 1948 C C . VAL A 1 267 ? -7.438 -2.42 1.743 1 98.88 267 VAL A C 1
ATOM 1950 O O . VAL A 1 267 ? -8.484 -3.047 1.538 1 98.88 267 VAL A O 1
ATOM 1953 N N . VAL A 1 268 ? -6.668 -2.018 0.78 1 98.94 268 VAL A N 1
ATOM 1954 C CA . VAL A 1 268 ? -6.762 -2.523 -0.585 1 98.94 268 VAL A CA 1
ATOM 1955 C C . VAL A 1 268 ? -5.48 -3.275 -0.947 1 98.94 268 VAL A C 1
ATOM 1957 O O . VAL A 1 268 ? -4.379 -2.758 -0.76 1 98.94 268 VAL A O 1
ATOM 1960 N N . VAL A 1 269 ? -5.57 -4.457 -1.395 1 98.94 269 VAL A N 1
ATOM 1961 C CA . VAL A 1 269 ? -4.426 -5.258 -1.814 1 98.94 269 VAL A CA 1
ATOM 1962 C C . VAL A 1 269 ? -4.441 -5.422 -3.332 1 98.94 269 VAL A C 1
ATOM 1964 O O . VAL A 1 269 ? -5.402 -5.949 -3.898 1 98.94 269 VAL A O 1
ATOM 1967 N N . ASN A 1 270 ? -3.445 -4.918 -3.941 1 98.88 270 ASN A N 1
ATOM 1968 C CA . ASN A 1 270 ? -3.271 -5.176 -5.367 1 98.88 270 ASN A CA 1
ATOM 1969 C C . ASN A 1 270 ? -2.545 -6.496 -5.613 1 98.88 270 ASN A C 1
ATOM 1971 O O . ASN A 1 270 ? -1.357 -6.621 -5.305 1 98.88 270 ASN A O 1
ATOM 1975 N N . VAL A 1 271 ? -3.225 -7.391 -6.27 1 98.44 271 VAL A N 1
ATOM 1976 C CA . VAL A 1 271 ? -2.697 -8.734 -6.477 1 98.44 271 VAL A CA 1
ATOM 1977 C C . VAL A 1 271 ? -2.223 -8.883 -7.918 1 98.44 271 VAL A C 1
ATOM 1979 O O . VAL A 1 271 ? -1.267 -9.617 -8.188 1 98.44 271 VAL A O 1
ATOM 1982 N N . SER A 1 272 ? -2.766 -8.219 -8.82 1 96.69 272 SER A N 1
ATOM 1983 C CA . SER A 1 272 ? -2.506 -8.383 -10.242 1 96.69 272 SER A CA 1
ATOM 1984 C C . SER A 1 272 ? -1.189 -7.723 -10.648 1 96.69 272 SER A C 1
ATOM 1986 O O . SER A 1 272 ? -0.694 -6.836 -9.945 1 96.69 272 SER A O 1
ATOM 1988 N N . ILE A 1 273 ? -0.666 -8.258 -11.672 1 91.62 273 ILE A N 1
ATOM 1989 C CA . ILE A 1 273 ? 0.462 -7.629 -12.344 1 91.62 273 ILE A CA 1
ATOM 1990 C C . ILE A 1 273 ? -0.046 -6.758 -13.492 1 91.62 273 ILE A C 1
ATOM 1992 O O . ILE A 1 273 ? -0.847 -7.207 -14.32 1 91.62 273 ILE A O 1
ATOM 1996 N N . TRP A 1 274 ? 0.432 -5.527 -13.547 1 93.56 274 TRP A N 1
ATOM 1997 C CA . TRP A 1 274 ? -0.104 -4.559 -14.5 1 93.56 274 TRP A CA 1
ATOM 1998 C C . TRP A 1 274 ? 0.809 -4.426 -15.719 1 93.56 274 TRP A C 1
ATOM 2000 O O . TRP A 1 274 ? 2.035 -4.473 -15.586 1 93.56 274 TRP A O 1
ATOM 2010 N N . GLY A 1 275 ? 0.239 -4.27 -16.938 1 88.25 275 GLY A N 1
ATOM 2011 C CA . GLY A 1 275 ? 1.01 -4.059 -18.141 1 88.25 275 GLY A CA 1
ATOM 2012 C C . GLY A 1 275 ? 1.308 -2.596 -18.422 1 88.25 275 GLY A C 1
ATOM 2013 O O . GLY A 1 275 ? 2.107 -2.273 -19.297 1 88.25 275 GLY A O 1
ATOM 2014 N N . LYS A 1 276 ? 0.614 -1.738 -17.766 1 94.69 276 LYS A N 1
ATOM 2015 C CA . LYS A 1 276 ? 0.793 -0.292 -17.875 1 94.69 276 LYS A CA 1
ATOM 2016 C C . LYS A 1 276 ? 0.608 0.379 -16.516 1 94.69 276 LYS A C 1
ATOM 2018 O O . LYS A 1 276 ? 0.036 -0.213 -15.594 1 94.69 276 LYS A O 1
ATOM 2023 N N . PRO A 1 277 ? 1.05 1.562 -16.344 1 96.69 277 PRO A N 1
ATOM 2024 C CA . PRO A 1 277 ? 0.878 2.248 -15.062 1 96.69 277 PRO A CA 1
ATOM 2025 C C . PRO A 1 277 ? -0.588 2.502 -14.719 1 96.69 277 PRO A C 1
ATOM 2027 O O . PRO A 1 277 ? -1.419 2.648 -15.617 1 96.69 277 PRO A O 1
ATOM 2030 N N . ALA A 1 278 ? -0.86 2.539 -13.5 1 98.06 278 ALA A N 1
ATOM 2031 C CA . ALA A 1 278 ? -2.195 2.877 -13.008 1 98.06 278 ALA A CA 1
ATOM 2032 C C . ALA A 1 278 ? -2.342 4.383 -12.812 1 98.06 278 ALA A C 1
ATOM 2034 O O . ALA A 1 278 ? -1.35 5.09 -12.617 1 98.06 278 ALA A O 1
ATOM 2035 N N . THR A 1 279 ? -3.525 4.844 -12.922 1 98.06 279 THR A N 1
ATOM 2036 C CA . THR A 1 279 ? -3.902 6.184 -12.484 1 98.06 279 THR A CA 1
ATOM 2037 C C . THR A 1 279 ? -4.691 6.125 -11.18 1 98.06 279 THR A C 1
ATOM 2039 O O . THR A 1 279 ? -5.68 5.391 -11.078 1 98.06 279 THR A O 1
ATOM 2042 N N . ILE A 1 280 ? -4.281 6.883 -10.156 1 97.94 280 ILE A N 1
ATOM 2043 C CA . ILE A 1 280 ? -4.91 6.805 -8.844 1 97.94 280 ILE A CA 1
ATOM 2044 C C . ILE A 1 280 ? -5.289 8.203 -8.367 1 97.94 280 ILE A C 1
ATOM 2046 O O . ILE A 1 280 ? -4.453 9.109 -8.352 1 97.94 280 ILE A O 1
ATOM 2050 N N . ASP A 1 281 ? -6.531 8.398 -8.094 1 97.31 281 ASP A N 1
ATOM 2051 C CA . ASP A 1 281 ? -6.934 9.578 -7.332 1 97.31 281 A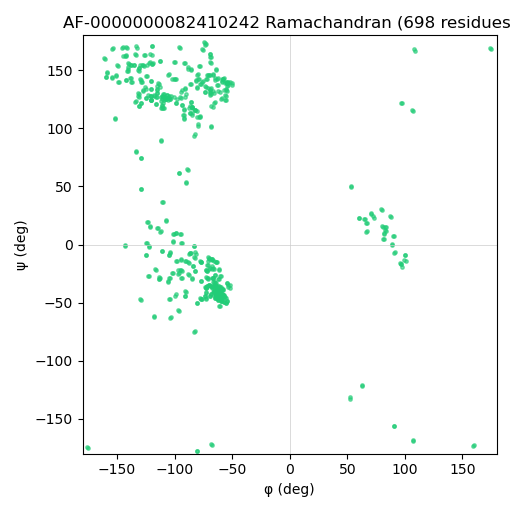SP A CA 1
ATOM 2052 C C . ASP A 1 281 ? -6.441 9.492 -5.887 1 97.31 281 ASP A C 1
ATOM 2054 O O . ASP A 1 281 ? -7.07 8.844 -5.047 1 97.31 281 ASP A O 1
ATOM 2058 N N . MET A 1 282 ? -5.379 10.203 -5.578 1 97.06 282 MET A N 1
ATOM 2059 C CA . MET A 1 282 ? -4.715 10.086 -4.281 1 97.06 282 MET A CA 1
ATOM 2060 C C . MET A 1 282 ? -5.621 10.578 -3.16 1 97.06 282 MET A C 1
ATOM 2062 O O . MET A 1 282 ? -5.426 10.234 -1.995 1 97.06 282 MET A O 1
ATOM 2066 N N . GLN A 1 283 ? -6.629 11.406 -3.461 1 95.56 283 GLN A N 1
ATOM 2067 C CA . GLN A 1 283 ? -7.562 11.875 -2.443 1 95.56 283 GLN A CA 1
ATOM 2068 C C . GLN A 1 283 ? -8.32 10.711 -1.811 1 95.56 283 GLN A C 1
ATOM 2070 O O . GLN A 1 283 ? -8.617 10.734 -0.614 1 95.56 283 GLN A O 1
ATOM 2075 N N . LYS A 1 284 ? -8.633 9.703 -2.627 1 96.62 284 LYS A N 1
ATOM 2076 C CA . LYS A 1 284 ? -9.336 8.539 -2.104 1 96.62 284 LYS A CA 1
ATOM 2077 C C . LYS A 1 284 ? -8.484 7.805 -1.065 1 96.62 284 LYS A C 1
ATOM 2079 O O . LYS A 1 284 ? -9.016 7.32 -0.061 1 96.62 284 LYS A O 1
ATOM 2084 N N . LEU A 1 285 ? -7.176 7.766 -1.322 1 97.88 285 LEU A N 1
ATOM 2085 C CA . LEU A 1 285 ? -6.246 7.105 -0.412 1 97.88 285 LEU A CA 1
ATOM 2086 C C . LEU A 1 285 ? -6.031 7.941 0.845 1 97.88 285 LEU A C 1
ATOM 2088 O O . LEU A 1 285 ? -6.09 7.418 1.961 1 97.88 285 LEU A O 1
ATOM 2092 N N . VAL A 1 286 ? -5.855 9.211 0.684 1 97.94 286 VAL A N 1
ATOM 2093 C CA . VAL A 1 286 ? -5.434 10.094 1.766 1 97.94 286 VAL A CA 1
ATOM 2094 C C . VAL A 1 286 ? -6.625 10.398 2.674 1 97.94 286 VAL A C 1
ATOM 2096 O O . VAL A 1 286 ? -6.535 10.25 3.895 1 97.94 286 VAL A O 1
ATOM 2099 N N . LEU A 1 287 ? -7.801 10.742 2.129 1 96 287 LEU A N 1
ATOM 2100 C CA . LEU A 1 287 ? -8.93 11.227 2.916 1 96 287 LEU A CA 1
ATOM 2101 C C . LEU A 1 287 ? -9.555 10.086 3.721 1 96 287 LEU A C 1
ATOM 2103 O O . LEU A 1 287 ? -10.164 10.32 4.766 1 96 287 LEU A O 1
ATOM 2107 N N . LYS A 1 288 ? -9.344 8.82 3.266 1 96.94 288 LYS A N 1
ATOM 2108 C CA . LYS A 1 288 ? -9.852 7.66 3.988 1 96.94 288 LYS A CA 1
ATOM 2109 C C . LYS A 1 288 ? -8.734 6.945 4.742 1 96.94 288 LYS A C 1
ATOM 2111 O O . LYS A 1 288 ? -8.977 5.949 5.426 1 96.94 288 LYS A O 1
ATOM 2116 N N . GLU A 1 289 ? -7.496 7.441 4.484 1 98.44 289 GLU A N 1
ATOM 2117 C CA . GLU A 1 289 ? -6.324 6.77 5.043 1 98.44 289 GLU A CA 1
ATOM 2118 C C . GLU A 1 289 ? -6.324 5.285 4.699 1 98.44 289 GLU A C 1
ATOM 2120 O O . GLU A 1 289 ? -6.137 4.438 5.578 1 98.44 289 GLU A O 1
ATOM 2125 N N . ILE A 1 290 ? -6.512 5.02 3.479 1 98.75 290 ILE A N 1
ATOM 2126 C CA . ILE A 1 290 ? -6.473 3.65 2.977 1 98.75 290 ILE A CA 1
ATOM 2127 C C . ILE A 1 290 ? -5.023 3.174 2.893 1 98.75 290 ILE A C 1
ATOM 2129 O O . ILE A 1 290 ? -4.125 3.953 2.559 1 98.75 290 ILE A O 1
ATOM 2133 N N . ASP A 1 291 ? -4.762 1.936 3.244 1 98.81 291 ASP A N 1
ATOM 2134 C CA . ASP A 1 291 ? -3.508 1.256 2.941 1 98.81 291 ASP A CA 1
ATOM 2135 C C . ASP A 1 291 ? -3.607 0.475 1.633 1 98.81 291 ASP A C 1
ATOM 2137 O O . ASP A 1 291 ? -4.367 -0.491 1.536 1 98.81 291 ASP A O 1
ATOM 2141 N N . LEU A 1 292 ? -2.92 0.916 0.66 1 98.94 292 LEU A N 1
ATOM 2142 C CA . LEU A 1 292 ? -2.771 0.157 -0.577 1 98.94 292 LEU A CA 1
ATOM 2143 C C . LEU A 1 292 ? -1.512 -0.701 -0.541 1 98.94 292 LEU A C 1
ATOM 2145 O O . LEU A 1 292 ? -0.4 -0.175 -0.456 1 98.94 292 LEU A O 1
ATOM 2149 N N . ARG A 1 293 ? -1.668 -2.002 -0.656 1 98.88 293 ARG A N 1
ATOM 2150 C CA . ARG A 1 293 ? -0.551 -2.926 -0.485 1 98.88 293 ARG A CA 1
ATOM 2151 C C . ARG A 1 293 ? -0.334 -3.76 -1.743 1 98.88 293 ARG A C 1
ATOM 2153 O O . ARG A 1 293 ? -1.293 -4.262 -2.334 1 98.88 293 ARG A O 1
ATOM 2160 N N . GLY A 1 294 ? 0.882 -3.836 -2.119 1 98.62 294 GLY A N 1
ATOM 2161 C CA . GLY A 1 294 ? 1.231 -4.805 -3.146 1 98.62 294 GLY A CA 1
ATOM 2162 C C . GLY A 1 294 ? 1.518 -6.188 -2.592 1 98.62 294 GLY A C 1
ATOM 2163 O O . GLY A 1 294 ? 1.969 -6.324 -1.453 1 98.62 294 GLY A O 1
ATOM 2164 N N . THR A 1 295 ? 1.245 -7.137 -3.383 1 98.62 295 THR A N 1
ATOM 2165 C CA . THR A 1 295 ? 1.584 -8.508 -3.002 1 98.62 295 THR A CA 1
ATOM 2166 C C . THR A 1 295 ? 2.107 -9.289 -4.203 1 98.62 295 THR A C 1
ATOM 2168 O O . THR A 1 295 ? 1.716 -9.023 -5.34 1 98.62 295 THR A O 1
ATOM 2171 N N . ILE A 1 296 ? 2.98 -10.227 -3.93 1 97.75 296 ILE A N 1
ATOM 2172 C CA . ILE A 1 296 ? 3.525 -11.047 -5.004 1 97.75 296 ILE A CA 1
ATOM 2173 C C . ILE A 1 296 ? 3.844 -12.445 -4.469 1 97.75 296 ILE A C 1
ATOM 2175 O O . ILE A 1 296 ? 4.297 -12.594 -3.334 1 97.75 296 ILE A O 1
ATOM 2179 N N . ALA A 1 297 ? 3.566 -13.391 -5.242 1 97.56 297 ALA A N 1
ATOM 2180 C CA . ALA A 1 297 ? 3.928 -14.781 -4.969 1 97.56 297 ALA A CA 1
ATOM 2181 C C . ALA A 1 297 ? 3.455 -15.203 -3.58 1 97.56 297 ALA A C 1
ATOM 2183 O O . ALA A 1 297 ? 2.277 -15.062 -3.248 1 97.56 297 ALA A O 1
ATOM 2184 N N . TYR A 1 298 ? 4.316 -15.836 -2.822 1 98.62 298 TYR A N 1
ATOM 2185 C CA . TYR A 1 298 ? 4.023 -16.391 -1.507 1 98.62 298 TYR A CA 1
ATOM 2186 C C . TYR A 1 298 ? 5.309 -16.609 -0.714 1 98.62 298 TYR A C 1
ATOM 2188 O O . TYR A 1 298 ? 6.402 -16.609 -1.278 1 98.62 298 TYR A O 1
ATOM 2196 N N . VAL A 1 299 ? 5.176 -16.703 0.59 1 98.56 299 VAL A N 1
ATOM 2197 C CA . VAL A 1 299 ? 6.301 -17 1.474 1 98.56 299 VAL A CA 1
ATOM 2198 C C . VAL A 1 299 ? 5.805 -17.719 2.723 1 98.56 299 VAL A C 1
ATOM 2200 O O . VAL A 1 299 ? 5.039 -17.156 3.51 1 98.56 299 VAL A O 1
ATOM 2203 N N . ARG A 1 300 ? 6.09 -19.016 2.859 1 97.81 300 ARG A N 1
ATOM 2204 C CA . ARG A 1 300 ? 5.719 -19.828 4.008 1 97.81 300 ARG A CA 1
ATOM 2205 C C . ARG A 1 300 ? 4.215 -20.078 4.043 1 97.81 300 ARG A C 1
ATOM 2207 O O . ARG A 1 300 ? 3.629 -20.234 5.117 1 97.81 300 ARG A O 1
ATOM 2214 N N . ASP A 1 301 ? 3.588 -20.047 2.91 1 98.62 301 ASP A N 1
ATOM 2215 C CA . ASP A 1 301 ? 2.133 -20.156 2.857 1 98.62 301 ASP A CA 1
ATOM 2216 C C . ASP A 1 301 ? 1.69 -21.594 2.645 1 98.62 301 ASP A C 1
ATOM 2218 O O . ASP A 1 301 ? 0.545 -21.953 2.934 1 98.62 301 ASP A O 1
ATOM 2222 N N . HIS A 1 302 ? 2.512 -22.469 2.096 1 98.75 302 HIS A N 1
ATOM 2223 C CA . HIS A 1 302 ? 2.111 -23.766 1.582 1 98.75 302 HIS A CA 1
ATOM 2224 C C . HIS A 1 302 ? 1.536 -24.641 2.691 1 98.75 302 HIS A C 1
ATOM 2226 O O . HIS A 1 302 ? 0.507 -25.297 2.504 1 98.75 302 HIS A O 1
ATOM 2232 N N . GLU A 1 303 ? 2.188 -24.609 3.836 1 98.38 303 GLU A N 1
ATOM 2233 C CA . GLU A 1 303 ? 1.704 -25.453 4.926 1 98.38 303 GLU A CA 1
ATOM 2234 C C . GLU A 1 303 ? 0.288 -25.062 5.34 1 98.38 303 GLU A C 1
ATOM 2236 O O . GLU A 1 303 ? -0.578 -25.922 5.496 1 98.38 303 GLU A O 1
ATOM 2241 N N . ALA A 1 304 ? 0.073 -23.781 5.5 1 98.38 304 ALA A N 1
ATOM 2242 C CA . ALA A 1 304 ? -1.243 -23.297 5.91 1 98.38 304 ALA A CA 1
ATOM 2243 C C . ALA A 1 304 ? -2.299 -23.625 4.859 1 98.38 304 ALA A C 1
ATOM 2245 O O . ALA A 1 304 ? -3.414 -24.031 5.191 1 98.38 304 ALA A O 1
ATOM 2246 N N . VAL A 1 305 ? -1.955 -23.484 3.639 1 98.5 305 VAL A N 1
ATOM 2247 C CA . VAL A 1 305 ? -2.883 -23.703 2.535 1 98.5 305 VAL A CA 1
ATOM 2248 C C . VAL A 1 305 ? -3.221 -25.188 2.434 1 98.5 305 VAL A C 1
ATOM 2250 O O . VAL A 1 305 ? -4.379 -25.547 2.225 1 98.5 305 VAL A O 1
ATOM 2253 N N . ILE A 1 306 ? -2.23 -26.031 2.547 1 98.81 306 ILE A N 1
ATOM 2254 C CA . ILE A 1 306 ? -2.449 -27.469 2.523 1 98.81 306 ILE A CA 1
ATOM 2255 C C . ILE A 1 306 ? -3.42 -27.859 3.637 1 98.81 306 ILE A C 1
ATOM 2257 O O . ILE A 1 306 ? -4.355 -28.641 3.408 1 98.81 306 ILE A O 1
ATOM 2261 N N . LYS A 1 307 ? -3.213 -27.281 4.805 1 98.62 307 LYS A N 1
ATOM 2262 C CA . LYS A 1 307 ? -4.098 -27.578 5.93 1 98.62 307 LYS A CA 1
ATOM 2263 C C . LYS A 1 307 ? -5.523 -27.125 5.641 1 98.62 307 LYS A C 1
ATOM 2265 O O . LYS A 1 307 ? -6.484 -27.812 5.969 1 98.62 307 LYS A O 1
ATOM 2270 N N . MET A 1 308 ? -5.691 -26.031 4.992 1 98.19 308 MET A N 1
ATOM 2271 C CA . MET A 1 308 ? -7.016 -25.516 4.648 1 98.19 308 MET A CA 1
ATOM 2272 C C . MET A 1 308 ? -7.75 -26.484 3.73 1 98.19 308 MET A C 1
ATOM 2274 O O . MET A 1 308 ? -8.953 -26.719 3.889 1 98.19 308 MET A O 1
ATOM 2278 N N . VAL A 1 309 ? -7.031 -27.016 2.814 1 98.62 309 VAL A N 1
ATOM 2279 C CA . VAL A 1 309 ? -7.633 -27.953 1.869 1 98.62 309 VAL A CA 1
ATOM 2280 C C . VAL A 1 309 ? -7.922 -29.281 2.566 1 98.62 309 VAL A C 1
ATOM 2282 O O . VAL A 1 309 ? -9 -29.844 2.4 1 98.62 309 VAL A O 1
ATOM 2285 N N . GLN A 1 310 ? -7.031 -29.75 3.404 1 98.44 310 GLN A N 1
ATOM 2286 C CA . GLN A 1 310 ? -7.207 -31 4.141 1 98.44 310 GLN A CA 1
ATOM 2287 C C . GLN A 1 310 ? -8.414 -30.938 5.066 1 98.44 310 GLN A C 1
ATOM 2289 O O . GLN A 1 310 ? -9.164 -31.906 5.203 1 98.44 310 GLN A O 1
ATOM 2294 N N . ASP A 1 311 ? -8.594 -29.766 5.656 1 97.69 311 ASP A N 1
ATOM 2295 C CA . ASP A 1 311 ? -9.664 -29.578 6.629 1 97.69 311 ASP A CA 1
ATOM 2296 C C . ASP A 1 311 ? -10.992 -29.297 5.93 1 97.69 311 ASP A C 1
ATOM 2298 O O . ASP A 1 311 ? -12.031 -29.188 6.586 1 97.69 311 ASP A O 1
ATOM 2302 N N . GLY A 1 312 ? -10.953 -29.141 4.664 1 96.5 312 GLY A N 1
ATOM 2303 C CA . GLY A 1 312 ? -12.172 -28.922 3.902 1 96.5 312 GLY A CA 1
ATOM 2304 C C . GLY A 1 312 ? -12.633 -27.469 3.922 1 96.5 312 GLY A C 1
ATOM 2305 O O . GLY A 1 312 ? -13.742 -27.156 3.494 1 96.5 312 GLY A O 1
ATOM 2306 N N . VAL A 1 313 ? -11.773 -26.625 4.383 1 95.94 313 VAL A N 1
ATOM 2307 C CA . VAL A 1 313 ? -12.047 -25.203 4.449 1 95.94 313 VAL A CA 1
ATOM 2308 C C . VAL A 1 313 ? -12.086 -24.609 3.037 1 95.94 313 VAL A C 1
ATOM 2310 O O . VAL A 1 313 ? -12.867 -23.703 2.754 1 95.94 313 VAL A O 1
ATOM 2313 N N . VAL A 1 314 ? -11.242 -25.141 2.17 1 97.69 314 VAL A N 1
ATOM 2314 C CA . VAL A 1 314 ? -11.211 -24.75 0.766 1 97.69 314 VAL A CA 1
ATOM 2315 C C . VAL A 1 314 ? -11.367 -25.984 -0.121 1 97.69 314 VAL A C 1
ATOM 2317 O O . VAL A 1 314 ? -10.672 -26.984 0.071 1 97.69 314 VAL A O 1
ATOM 2320 N N . ASP A 1 315 ? -12.289 -25.906 -0.962 1 97.88 315 ASP A N 1
ATOM 2321 C CA . ASP A 1 315 ? -12.484 -26.922 -1.994 1 97.88 315 ASP A CA 1
ATOM 2322 C C . ASP A 1 315 ? -11.883 -26.469 -3.324 1 97.88 315 ASP A C 1
ATOM 2324 O O . ASP A 1 315 ? -12.312 -25.469 -3.895 1 97.88 315 ASP A O 1
ATOM 2328 N N . LEU A 1 316 ? -10.977 -27.234 -3.855 1 98.12 316 LEU A N 1
ATOM 2329 C CA . LEU A 1 316 ? -10.25 -26.797 -5.043 1 98.12 316 LEU A CA 1
ATOM 2330 C C . LEU A 1 316 ? -10.852 -27.406 -6.305 1 98.12 316 LEU A C 1
ATOM 2332 O O . LEU A 1 316 ? -10.578 -26.953 -7.414 1 98.12 316 LEU A O 1
ATOM 2336 N N . ALA A 1 317 ? -11.641 -28.359 -6.145 1 98 317 ALA A N 1
ATOM 2337 C CA . ALA A 1 317 ? -12.148 -29.141 -7.258 1 98 317 ALA A CA 1
ATOM 2338 C C . ALA A 1 317 ? -12.914 -28.281 -8.25 1 98 317 ALA A C 1
ATOM 2340 O O . ALA A 1 317 ? -12.734 -28.406 -9.461 1 98 317 ALA A O 1
ATOM 2341 N N . PRO A 1 318 ? -13.734 -27.297 -7.754 1 97.5 318 PRO A N 1
ATOM 2342 C CA . PRO A 1 318 ? -14.555 -26.531 -8.695 1 97.5 318 PRO A CA 1
ATOM 2343 C C . PRO A 1 318 ? -13.711 -25.672 -9.641 1 97.5 318 PRO A C 1
ATOM 2345 O O . PRO A 1 318 ? -14.219 -25.188 -10.656 1 97.5 318 PRO A O 1
ATOM 2348 N N . PHE A 1 319 ? -12.461 -25.484 -9.359 1 97.88 319 PHE A N 1
ATOM 2349 C CA . PHE A 1 319 ? -11.672 -24.547 -10.141 1 97.88 319 PHE A CA 1
ATOM 2350 C C . PHE A 1 319 ? -10.922 -25.266 -11.258 1 97.88 319 PHE A C 1
ATOM 2352 O O . PHE A 1 319 ? -10.297 -24.609 -12.102 1 97.88 319 PHE A O 1
ATOM 2359 N N . ILE A 1 320 ? -10.898 -26.547 -11.195 1 98.19 320 ILE A N 1
ATOM 2360 C CA . ILE A 1 320 ? -10.305 -27.344 -12.281 1 98.19 320 ILE A CA 1
ATOM 2361 C C . ILE A 1 320 ? -11.281 -27.422 -13.453 1 98.19 320 ILE A C 1
ATOM 2363 O O . ILE A 1 320 ? -12.312 -28.094 -13.359 1 98.19 320 ILE A O 1
ATOM 2367 N N . THR A 1 321 ? -10.945 -26.75 -14.555 1 97.25 321 THR A N 1
ATOM 2368 C CA . THR A 1 321 ? -11.898 -26.656 -15.648 1 97.25 321 THR A CA 1
ATOM 2369 C C . THR A 1 321 ? -11.43 -27.469 -16.859 1 97.25 321 THR A C 1
ATOM 2371 O O . THR A 1 321 ? -12.133 -27.562 -17.859 1 97.25 321 THR A O 1
ATOM 2374 N N . GLY A 1 322 ? -10.25 -27.984 -16.75 1 97.31 322 GLY A N 1
ATOM 2375 C CA . GLY A 1 322 ? -9.734 -28.828 -17.812 1 97.31 322 GLY A CA 1
ATOM 2376 C C . GLY A 1 322 ? -8.617 -29.75 -17.359 1 97.31 322 GLY A C 1
ATOM 2377 O O . GLY A 1 322 ? -7.863 -29.406 -16.453 1 97.31 322 GLY A O 1
ATOM 2378 N N . ARG A 1 323 ? -8.484 -30.906 -17.922 1 98.38 323 ARG A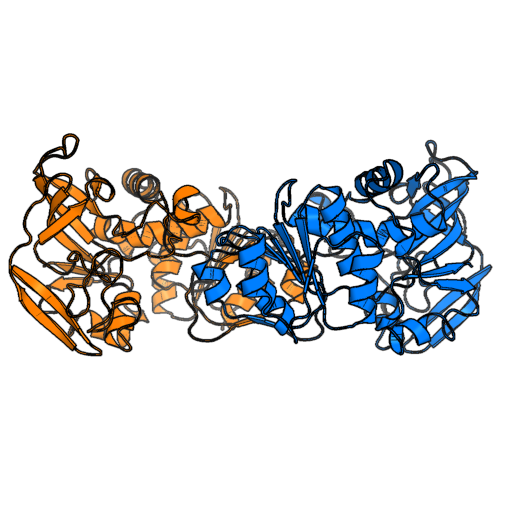 N 1
ATOM 2379 C CA . ARG A 1 323 ? -7.402 -31.875 -17.797 1 98.38 323 ARG A CA 1
ATOM 2380 C C . ARG A 1 323 ? -6.945 -32.344 -19.172 1 98.38 323 ARG A C 1
ATOM 2382 O O . ARG A 1 323 ? -7.746 -32.875 -19.953 1 98.38 323 ARG A O 1
ATOM 2389 N N . ILE A 1 324 ? -5.723 -32.094 -19.438 1 98.62 324 ILE A N 1
ATOM 2390 C CA . ILE A 1 324 ? -5.227 -32.469 -20.766 1 98.62 324 ILE A CA 1
ATOM 2391 C C . ILE A 1 324 ? -3.898 -33.188 -20.641 1 98.62 324 ILE A C 1
ATOM 2393 O O . ILE A 1 324 ? -3.305 -33.25 -19.562 1 98.62 324 ILE A O 1
ATOM 2397 N N . GLN A 1 325 ? -3.447 -33.75 -21.781 1 98.38 325 GLN A N 1
ATOM 2398 C CA . GLN A 1 325 ? -2.125 -34.375 -21.875 1 98.38 325 GLN A CA 1
ATOM 2399 C C . GLN A 1 325 ? -1.08 -33.375 -22.344 1 98.38 325 GLN A C 1
ATOM 2401 O O . GLN A 1 325 ? -1.417 -32.344 -22.969 1 98.38 325 GLN A O 1
ATOM 2406 N N . LEU A 1 326 ? 0.092 -33.625 -22.031 1 98.31 326 LEU A N 1
ATOM 2407 C CA . LEU A 1 326 ? 1.207 -32.75 -22.359 1 98.31 326 LEU A CA 1
ATOM 2408 C C . LEU A 1 326 ? 1.215 -32.406 -23.844 1 98.31 326 LEU A C 1
ATOM 2410 O O . LEU A 1 326 ? 1.491 -31.281 -24.219 1 98.31 326 LEU A O 1
ATOM 2414 N N . GLU A 1 327 ? 0.848 -33.375 -24.703 1 97.25 327 GLU A N 1
ATOM 2415 C CA . GLU A 1 327 ? 0.864 -33.188 -26.141 1 97.25 327 GLU A CA 1
ATOM 2416 C C . GLU A 1 327 ? -0.176 -32.188 -26.594 1 97.25 327 GLU A C 1
ATOM 2418 O O . GLU A 1 327 ? -0.09 -31.641 -27.703 1 97.25 327 GLU A O 1
ATOM 2423 N N . GLU A 1 328 ? -1.131 -31.953 -25.75 1 98 328 GLU A N 1
ATOM 2424 C CA . GLU A 1 328 ? -2.236 -31.047 -26.078 1 98 328 GLU A CA 1
ATOM 2425 C C . GLU A 1 328 ? -2.016 -29.672 -25.484 1 98 328 GLU A C 1
ATOM 2427 O O . GLU A 1 328 ? -2.904 -28.812 -25.531 1 98 328 GLU A O 1
ATOM 2432 N N . LEU A 1 329 ? -0.834 -29.422 -24.969 1 98.25 329 LEU A N 1
ATOM 2433 C CA . LEU A 1 329 ? -0.535 -28.234 -24.188 1 98.25 329 LEU A CA 1
ATOM 2434 C C . LEU A 1 329 ? -0.898 -26.969 -24.969 1 98.25 329 LEU A C 1
ATOM 2436 O O . LEU A 1 329 ? -1.632 -26.109 -24.469 1 98.25 329 LEU A O 1
ATOM 2440 N N . ILE A 1 330 ? -0.471 -26.875 -26.203 1 97.44 330 ILE A N 1
ATOM 2441 C CA . ILE A 1 330 ? -0.665 -25.672 -26.984 1 97.44 330 ILE A CA 1
ATOM 2442 C C . ILE A 1 330 ? -2.086 -25.641 -27.547 1 97.44 330 ILE A C 1
ATOM 2444 O O . ILE A 1 330 ? -2.82 -24.672 -27.344 1 97.44 330 ILE A O 1
ATOM 2448 N N . SER A 1 331 ? -2.539 -26.734 -28.203 1 97.12 331 SER A N 1
ATOM 2449 C CA . SER A 1 331 ? -3.791 -26.766 -28.953 1 97.12 331 SER A CA 1
ATOM 2450 C C . SER A 1 331 ? -4.992 -26.641 -28.016 1 97.12 331 SER A C 1
ATOM 2452 O O . SER A 1 331 ? -5.949 -25.922 -28.328 1 97.12 331 SER A O 1
ATOM 2454 N N . GLU A 1 332 ? -4.887 -27.266 -26.828 1 96.81 332 GLU A N 1
ATOM 2455 C CA . GLU A 1 332 ? -6.059 -27.297 -25.953 1 96.81 332 GLU A CA 1
ATOM 2456 C C . GLU A 1 332 ? -5.828 -26.484 -24.688 1 96.81 332 GLU A C 1
ATOM 2458 O O . GLU A 1 332 ? -6.777 -26 -24.062 1 96.81 332 GLU A O 1
ATOM 2463 N N . GLY A 1 333 ? -4.625 -26.422 -24.281 1 97.69 333 GLY A N 1
ATOM 2464 C CA . GLY A 1 333 ? -4.312 -25.672 -23.078 1 97.69 333 GLY A CA 1
ATOM 2465 C C . GLY A 1 333 ? -4.168 -24.172 -23.328 1 97.69 333 GLY A C 1
ATOM 2466 O O . GLY A 1 333 ? -5.098 -23.406 -23.062 1 97.69 333 GLY A O 1
ATOM 2467 N N . PHE A 1 334 ? -3.031 -23.734 -23.953 1 97.75 334 PHE A N 1
ATOM 2468 C CA . PHE A 1 334 ? -2.691 -22.344 -24.172 1 97.75 334 PHE A CA 1
ATOM 2469 C C . PHE A 1 334 ? -3.74 -21.656 -25.047 1 97.75 334 PHE A C 1
ATOM 2471 O O . PHE A 1 334 ? -4.184 -20.547 -24.734 1 97.75 334 PHE A O 1
ATOM 2478 N N . THR A 1 335 ? -4.203 -22.328 -26.094 1 97 335 THR A N 1
ATOM 2479 C CA . THR A 1 335 ? -5.18 -21.734 -27 1 97 335 THR A CA 1
ATOM 2480 C C . THR A 1 335 ? -6.48 -21.422 -26.266 1 97 335 THR A C 1
ATOM 2482 O O . THR A 1 335 ? -7.035 -20.328 -26.422 1 97 335 THR A O 1
ATOM 2485 N N . THR A 1 336 ? -6.902 -22.328 -25.453 1 96.38 336 THR A N 1
ATOM 2486 C CA . THR A 1 336 ? -8.133 -22.125 -24.703 1 96.38 336 THR A CA 1
ATOM 2487 C C . THR A 1 336 ? -7.977 -20.953 -23.734 1 96.38 336 THR A C 1
ATOM 2489 O O . THR A 1 336 ? -8.828 -20.047 -23.688 1 96.38 336 THR A O 1
ATOM 2492 N N . LEU A 1 337 ? -6.898 -20.891 -23.016 1 96.44 337 LEU A N 1
ATOM 2493 C CA . LEU A 1 337 ? -6.699 -19.891 -21.969 1 96.44 337 LEU A CA 1
ATOM 2494 C C . LEU A 1 337 ? -6.445 -18.516 -22.578 1 96.44 337 LEU A C 1
ATOM 2496 O O . LEU A 1 337 ? -6.637 -17.484 -21.922 1 96.44 337 LEU A O 1
ATOM 2500 N N . ILE A 1 338 ? -5.984 -18.438 -23.859 1 95.12 338 ILE A N 1
ATOM 2501 C CA . ILE A 1 338 ? -5.699 -17.172 -24.516 1 95.12 338 ILE A CA 1
ATOM 2502 C C . ILE A 1 338 ? -6.945 -16.688 -25.25 1 95.12 338 ILE A C 1
ATOM 2504 O O . ILE A 1 338 ? -7.312 -15.516 -25.141 1 95.12 338 ILE A O 1
ATOM 2508 N N . GLU A 1 339 ? -7.688 -17.625 -25.906 1 94.62 339 GLU A N 1
ATOM 2509 C CA . GLU A 1 339 ? -8.758 -17.219 -26.828 1 94.62 339 GLU A CA 1
ATOM 2510 C C . GLU A 1 339 ? -10.125 -17.375 -26.172 1 94.62 339 GLU A C 1
ATOM 2512 O O . GLU A 1 339 ? -11.102 -16.766 -26.609 1 94.62 339 GLU A O 1
ATOM 2517 N N . HIS A 1 340 ? -10.195 -18.25 -25.188 1 92.25 340 HIS A N 1
ATOM 2518 C CA . HIS A 1 340 ? -11.453 -18.516 -24.5 1 92.25 340 HIS A CA 1
ATOM 2519 C C . HIS A 1 340 ? -11.289 -18.422 -22.984 1 92.25 340 HIS A C 1
ATOM 2521 O O . HIS A 1 340 ? -11.695 -19.328 -22.25 1 92.25 340 HIS A O 1
ATOM 2527 N N . ASN A 1 341 ? -10.641 -17.312 -22.609 1 87.75 341 ASN A N 1
ATOM 2528 C CA . ASN A 1 341 ? -10.164 -17.203 -21.234 1 87.75 341 ASN A CA 1
ATOM 2529 C C . ASN A 1 341 ? -11.328 -17.031 -20.266 1 87.75 341 ASN A C 1
ATOM 2531 O O . ASN A 1 341 ? -11.164 -17.234 -19.062 1 87.75 341 ASN A O 1
ATOM 2535 N N . ASP A 1 342 ? -12.531 -16.781 -20.703 1 88.12 342 ASP A N 1
ATOM 2536 C CA . ASP A 1 342 ? -13.672 -16.656 -19.812 1 88.12 342 ASP A CA 1
ATOM 2537 C C . ASP A 1 342 ? -14.289 -18.016 -19.5 1 88.12 342 ASP A C 1
ATOM 2539 O O . ASP A 1 342 ? -15.094 -18.141 -18.578 1 88.12 342 ASP A O 1
ATOM 2543 N N . THR A 1 343 ? -13.836 -19.016 -20.156 1 87.62 343 THR A N 1
ATOM 2544 C CA . THR A 1 343 ? -14.469 -20.312 -19.984 1 87.62 343 THR A CA 1
ATOM 2545 C C . THR A 1 343 ? -13.609 -21.234 -19.125 1 87.62 343 THR A C 1
ATOM 2547 O O . THR A 1 343 ? -14.039 -22.344 -18.766 1 87.62 343 THR A O 1
ATOM 2550 N N . ALA A 1 344 ? -12.422 -20.781 -18.859 1 92.69 344 ALA A N 1
ATOM 2551 C CA . ALA A 1 344 ? -11.5 -21.625 -18.109 1 92.69 344 ALA A CA 1
ATOM 2552 C C . ALA A 1 344 ? -10.906 -20.891 -16.922 1 92.69 344 ALA A C 1
ATOM 2554 O O . ALA A 1 344 ? -10.641 -19.688 -17 1 92.69 344 ALA A O 1
ATOM 2555 N N . VAL A 1 345 ? -10.805 -21.625 -15.828 1 94.31 345 VAL A N 1
ATOM 2556 C CA . VAL A 1 345 ? -10.125 -21.125 -14.648 1 94.31 345 VAL A CA 1
ATOM 2557 C C . VAL A 1 345 ? -8.734 -21.75 -14.539 1 94.31 345 VAL A C 1
ATOM 2559 O O . VAL A 1 345 ? -7.723 -21.078 -14.75 1 94.31 345 VAL A O 1
ATOM 2562 N N . LYS A 1 346 ? -8.664 -23.031 -14.391 1 97.44 346 LYS A N 1
ATOM 2563 C CA . LYS A 1 346 ? -7.395 -23.75 -14.328 1 97.44 346 LYS A CA 1
ATOM 2564 C C . LYS A 1 346 ? -7.426 -25 -15.211 1 97.44 346 LYS A C 1
ATOM 2566 O O . LYS A 1 346 ? -8.336 -25.828 -15.094 1 97.44 346 LYS A O 1
ATOM 2571 N N . ILE A 1 347 ? -6.477 -25.062 -16.141 1 98.44 347 ILE A N 1
ATOM 2572 C CA . ILE A 1 347 ? -6.27 -26.266 -16.922 1 98.44 347 ILE A CA 1
ATOM 2573 C C . ILE A 1 347 ? -5.035 -27.016 -16.422 1 98.44 347 ILE A C 1
ATOM 2575 O O . ILE A 1 347 ? -3.963 -26.422 -16.281 1 98.44 347 ILE A O 1
ATOM 2579 N N . LEU A 1 348 ? -5.227 -28.281 -16.094 1 98.75 348 LEU A N 1
ATOM 2580 C CA . LEU A 1 348 ? -4.16 -29.156 -15.609 1 98.75 348 LEU A CA 1
ATOM 2581 C C . LEU A 1 348 ? -3.617 -30.031 -16.719 1 98.75 348 LEU A C 1
ATOM 2583 O O . LEU A 1 348 ? -4.379 -30.5 -17.578 1 98.75 348 LEU A O 1
ATOM 2587 N N . VAL A 1 349 ? -2.373 -30.219 -16.672 1 98.81 349 VAL A N 1
ATOM 2588 C CA . VAL A 1 349 ? -1.678 -30.984 -17.703 1 98.81 349 VAL A CA 1
ATOM 2589 C C . VAL A 1 349 ? -1.042 -32.219 -17.078 1 98.81 349 VAL A C 1
ATOM 2591 O O . VAL A 1 349 ? -0.365 -32.125 -16.047 1 98.81 349 VAL A O 1
ATOM 2594 N N . ARG A 1 350 ? -1.294 -33.312 -17.594 1 97.62 350 ARG A N 1
ATOM 2595 C CA . ARG A 1 350 ? -0.637 -34.562 -17.188 1 97.62 350 ARG A CA 1
ATOM 2596 C C . ARG A 1 350 ? 0.511 -34.906 -18.125 1 97.62 350 ARG A C 1
ATOM 2598 O O . ARG A 1 350 ? 0.346 -34.875 -19.344 1 97.62 350 ARG A O 1
ATOM 2605 N N . SER A 1 351 ? 1.687 -35.094 -17.578 1 87.06 351 SER A N 1
ATOM 2606 C CA . SER A 1 351 ? 2.846 -35.406 -18.406 1 87.06 351 SER A CA 1
ATOM 2607 C C . SER A 1 351 ? 3.047 -36.906 -18.547 1 87.06 351 SER A C 1
ATOM 2609 O O . SER A 1 351 ? 2.67 -37.656 -17.672 1 87.06 351 SER A O 1
ATOM 2611 N N . MET B 1 1 ? -14.367 42.688 18.422 1 97.19 1 MET B N 1
ATOM 2612 C CA . MET B 1 1 ? -12.992 42.219 18.312 1 97.19 1 MET B CA 1
ATOM 2613 C C . MET B 1 1 ? -12.578 42.094 16.844 1 97.19 1 MET B C 1
ATOM 2615 O O . MET B 1 1 ? -13.43 41.906 15.977 1 97.19 1 MET B O 1
ATOM 2619 N N . LYS B 1 2 ? -11.344 42.188 16.625 1 97.81 2 LYS B N 1
ATOM 2620 C CA . LYS B 1 2 ? -10.844 42.031 15.258 1 97.81 2 LYS B CA 1
ATOM 2621 C C . LYS B 1 2 ? -10.773 40.562 14.844 1 97.81 2 LYS B C 1
ATOM 2623 O O . LYS B 1 2 ? -10.398 39.719 15.641 1 97.81 2 LYS B O 1
ATOM 2628 N N . ALA B 1 3 ? -11.109 40.281 13.555 1 98.56 3 ALA B N 1
ATOM 2629 C CA . ALA B 1 3 ? -11.039 38.938 13.016 1 98.56 3 ALA B CA 1
ATOM 2630 C C . ALA B 1 3 ? -10.852 38.969 11.5 1 98.56 3 ALA B C 1
ATOM 2632 O O . ALA B 1 3 ? -11.344 39.875 10.82 1 98.56 3 ALA B O 1
ATOM 2633 N N . ALA B 1 4 ? -10.109 38.062 10.984 1 98.75 4 ALA B N 1
ATOM 2634 C CA . ALA B 1 4 ? -10.055 37.844 9.539 1 98.75 4 ALA B CA 1
ATOM 2635 C C . ALA B 1 4 ? -11.227 36.969 9.07 1 98.75 4 ALA B C 1
ATOM 2637 O O . ALA B 1 4 ? -11.312 35.781 9.406 1 98.75 4 ALA B O 1
ATOM 2638 N N . ARG B 1 5 ? -12.07 37.562 8.25 1 98.56 5 ARG B N 1
ATOM 2639 C CA . ARG B 1 5 ? -13.289 36.906 7.789 1 98.56 5 ARG B CA 1
ATOM 2640 C C . ARG B 1 5 ? -13.18 36.5 6.32 1 98.56 5 ARG B C 1
ATOM 2642 O O . ARG B 1 5 ? -12.875 37.344 5.473 1 98.56 5 ARG B O 1
ATOM 2649 N N . PHE B 1 6 ? -13.406 35.219 6.051 1 98.75 6 PHE B N 1
ATOM 2650 C CA . PHE B 1 6 ? -13.453 34.75 4.68 1 98.75 6 PHE B CA 1
ATOM 2651 C C . PHE B 1 6 ? -14.844 34.938 4.082 1 98.75 6 PHE B C 1
ATOM 2653 O O . PHE B 1 6 ? -15.797 34.281 4.488 1 98.75 6 PHE B O 1
ATOM 2660 N N . HIS B 1 7 ? -14.922 35.781 3.146 1 98.31 7 HIS B N 1
ATOM 2661 C CA . HIS B 1 7 ? -16.203 36.062 2.49 1 98.31 7 HIS B CA 1
ATOM 2662 C C . HIS B 1 7 ? -16.328 35.25 1.203 1 98.31 7 HIS B C 1
ATOM 2664 O O . HIS B 1 7 ? -17.453 35 0.722 1 98.31 7 HIS B O 1
ATOM 2670 N N . GLY B 1 8 ? -15.242 34.844 0.672 1 97.25 8 GLY B N 1
ATOM 2671 C CA . GLY B 1 8 ? -15.172 34.125 -0.586 1 97.25 8 GLY B CA 1
ATOM 2672 C C . GLY B 1 8 ? -13.797 34.188 -1.232 1 97.25 8 GLY B C 1
ATOM 2673 O O . GLY B 1 8 ? -12.844 34.688 -0.633 1 97.25 8 GLY B O 1
ATOM 2674 N N . GLN B 1 9 ? -13.734 33.688 -2.418 1 97.12 9 GLN B N 1
ATOM 2675 C CA . GLN B 1 9 ? -12.477 33.625 -3.15 1 97.12 9 GLN B CA 1
ATOM 2676 C C . GLN B 1 9 ? -11.844 35 -3.275 1 97.12 9 GLN B C 1
ATOM 2678 O O . GLN B 1 9 ? -12.477 35.938 -3.752 1 97.12 9 GLN B O 1
ATOM 2683 N N . LYS B 1 10 ? -10.578 35.156 -2.824 1 97.44 10 LYS B N 1
ATOM 2684 C CA . LYS B 1 10 ? -9.781 36.375 -2.881 1 97.44 10 LYS B CA 1
ATOM 2685 C C . LYS B 1 10 ? -10.453 37.5 -2.104 1 97.44 10 LYS B C 1
ATOM 2687 O O . LYS B 1 10 ? -10.25 38.688 -2.412 1 97.44 10 LYS B O 1
ATOM 2692 N N . ASP B 1 11 ? -11.305 37.094 -1.162 1 98.06 11 ASP B N 1
ATOM 2693 C CA . ASP B 1 11 ? -12.039 38.094 -0.388 1 98.06 11 ASP B CA 1
ATOM 2694 C C . ASP B 1 11 ? -12 37.781 1.104 1 98.06 11 ASP B C 1
ATOM 2696 O O . ASP B 1 11 ? -12.961 37.25 1.657 1 98.06 11 ASP B O 1
ATOM 2700 N N . ILE B 1 12 ? -10.906 38.125 1.737 1 98.44 12 ILE B N 1
ATOM 2701 C CA . ILE B 1 12 ? -10.719 38.062 3.184 1 98.44 12 ILE B CA 1
ATOM 2702 C C . ILE B 1 12 ? -10.664 39.469 3.742 1 98.44 12 ILE B C 1
ATOM 2704 O O . ILE B 1 12 ? -9.906 40.312 3.244 1 98.44 12 ILE B O 1
ATOM 2708 N N . ARG B 1 13 ? -11.438 39.75 4.762 1 98.19 13 ARG B N 1
ATOM 2709 C CA . ARG B 1 13 ? -11.516 41.094 5.336 1 98.19 13 ARG B CA 1
ATOM 2710 C C . ARG B 1 13 ? -11.234 41.062 6.836 1 98.19 13 ARG B C 1
ATOM 2712 O O . ARG B 1 13 ? -11.695 40.156 7.539 1 98.19 13 ARG B O 1
ATOM 2719 N N . ILE B 1 14 ? -10.43 42 7.273 1 98.06 14 ILE B N 1
ATOM 2720 C CA . ILE B 1 14 ? -10.281 42.188 8.711 1 98.06 14 ILE B CA 1
ATOM 2721 C C . ILE B 1 14 ? -11.438 43.031 9.234 1 98.06 14 ILE B C 1
ATOM 2723 O O . ILE B 1 14 ? -11.547 44.219 8.891 1 98.06 14 ILE B O 1
ATOM 2727 N N . GLU B 1 15 ? -12.234 42.438 10.062 1 97.5 15 GLU B N 1
ATOM 2728 C CA . GLU B 1 15 ? -13.469 43.062 10.5 1 97.5 15 GLU B CA 1
ATOM 2729 C C . GLU B 1 15 ? -13.562 43.094 12.023 1 97.5 15 GLU B C 1
ATOM 2731 O O . GLU B 1 15 ? -12.922 42.281 12.703 1 97.5 15 GLU B O 1
ATOM 2736 N N . GLU B 1 16 ? -14.344 44.125 12.422 1 97.94 16 GLU B N 1
ATOM 2737 C CA . GLU B 1 16 ? -14.781 44.094 13.812 1 97.94 16 GLU B CA 1
ATOM 2738 C C . GLU B 1 16 ? -16.062 43.281 13.969 1 97.94 16 GLU B C 1
ATOM 2740 O O . GLU B 1 16 ? -17.078 43.594 13.359 1 97.94 16 GLU B O 1
ATOM 2745 N N . ILE B 1 17 ? -15.945 42.25 14.758 1 97.81 17 ILE B N 1
ATOM 2746 C CA . ILE B 1 17 ? -17.094 41.375 14.969 1 97.81 17 ILE B CA 1
ATOM 2747 C C . ILE B 1 17 ? -17.375 41.25 16.469 1 97.81 17 ILE B C 1
ATOM 2749 O O . ILE B 1 17 ? -16.531 41.594 17.297 1 97.81 17 ILE B O 1
ATOM 2753 N N . PRO B 1 18 ? -18.578 40.781 16.797 1 97.38 18 PRO B N 1
ATOM 2754 C CA . PRO B 1 18 ? -18.844 40.562 18.219 1 97.38 18 PRO B CA 1
ATOM 2755 C C . PRO B 1 18 ? -17.938 39.531 18.844 1 97.38 18 PRO B C 1
ATOM 2757 O O . PRO B 1 18 ? -17.594 38.531 18.203 1 97.38 18 PRO B O 1
ATOM 2760 N N . GLU B 1 19 ? -17.547 39.781 20.109 1 97 19 GLU B N 1
ATOM 2761 C CA . GLU B 1 19 ? -16.828 38.75 20.859 1 97 19 GLU B CA 1
ATOM 2762 C C . GLU B 1 19 ? -17.688 37.5 21.078 1 97 19 GLU B C 1
ATOM 2764 O O . GLU B 1 19 ? -18.891 37.625 21.344 1 97 19 GLU B O 1
ATOM 2769 N N . PRO B 1 20 ? -17.109 36.344 20.906 1 97.06 20 PRO B N 1
ATOM 2770 C CA . PRO B 1 20 ? -17.906 35.125 21.141 1 97.06 20 PRO B CA 1
ATOM 2771 C C . PRO B 1 20 ? -18.297 34.969 22.594 1 97.06 20 PRO B C 1
ATOM 2773 O O . PRO B 1 20 ? -17.516 35.281 23.5 1 97.06 20 PRO B O 1
ATOM 2776 N N . GLU B 1 21 ? -19.422 34.438 22.797 1 96.69 21 GLU B N 1
ATOM 2777 C CA . GLU B 1 21 ? -19.938 34.219 24.141 1 96.69 21 GLU B CA 1
ATOM 2778 C C . GLU B 1 21 ? -19.438 32.906 24.719 1 96.69 21 GLU B C 1
ATOM 2780 O O . GLU B 1 21 ? -19.391 31.891 24.016 1 96.69 21 GLU B O 1
ATOM 2785 N N . LEU B 1 22 ? -19.094 33 25.984 1 98.19 22 LEU B N 1
ATOM 2786 C CA . LEU B 1 22 ? -18.719 31.797 26.703 1 98.19 22 LEU B CA 1
ATOM 2787 C C . LEU B 1 22 ? -19.922 30.891 26.906 1 98.19 22 LEU B C 1
ATOM 2789 O O . LEU B 1 22 ? -21.016 31.359 27.234 1 98.19 22 LEU B O 1
ATOM 2793 N N . ARG B 1 23 ? -19.859 29.578 26.656 1 97.69 23 ARG B N 1
ATOM 2794 C CA . ARG B 1 23 ? -20.891 28.578 26.844 1 97.69 23 ARG B CA 1
ATOM 2795 C C . ARG B 1 23 ? -20.453 27.5 27.828 1 97.69 23 ARG B C 1
ATOM 2797 O O . ARG B 1 23 ? -19.25 27.312 28.062 1 97.69 23 ARG B O 1
ATOM 2804 N N . PRO B 1 24 ? -21.469 26.844 28.453 1 98.19 24 PRO B N 1
ATOM 2805 C CA . PRO B 1 24 ? -21.078 25.703 29.281 1 98.19 24 PRO B CA 1
ATOM 2806 C C . PRO B 1 24 ? -20.219 24.688 28.531 1 98.19 24 PRO B C 1
ATOM 2808 O O . PRO B 1 24 ? -20.484 24.406 27.359 1 98.19 24 PRO B O 1
ATOM 2811 N N . GLY B 1 25 ? -19.156 24.156 29.234 1 98.38 25 GLY B N 1
ATOM 2812 C CA . GLY B 1 25 ? -18.328 23.109 28.656 1 98.38 25 GLY B CA 1
ATOM 2813 C C . GLY B 1 25 ? -17.266 23.656 27.703 1 98.38 25 GLY B C 1
ATOM 2814 O O . GLY B 1 25 ? -16.562 22.875 27.062 1 98.38 25 GLY B O 1
ATOM 2815 N N . THR B 1 26 ? -17.172 24.984 27.609 1 98.62 26 THR B N 1
ATOM 2816 C CA . THR B 1 26 ? -16.25 25.578 26.672 1 98.62 26 THR B CA 1
ATOM 2817 C C . THR B 1 26 ? -15.227 26.453 27.391 1 98.62 26 THR B C 1
ATOM 2819 O O . THR B 1 26 ? -15.328 26.672 28.594 1 98.62 26 THR B O 1
ATOM 2822 N N . VAL B 1 27 ? -14.227 26.891 26.672 1 98.88 27 VAL B N 1
ATOM 2823 C CA . VAL B 1 27 ? -13.156 27.75 27.156 1 98.88 27 VAL B CA 1
ATOM 2824 C C . VAL B 1 27 ? -12.953 28.922 26.203 1 98.88 27 VAL B C 1
ATOM 2826 O O . VAL B 1 27 ? -12.906 28.734 24.984 1 98.88 27 VAL B O 1
ATOM 2829 N N . LYS B 1 28 ? -12.93 30.094 26.703 1 98.75 28 LYS B N 1
ATOM 2830 C CA . LYS B 1 28 ? -12.602 31.281 25.922 1 98.75 28 LYS B CA 1
ATOM 2831 C C . LYS B 1 28 ? -11.102 31.578 25.969 1 98.75 28 LYS B C 1
ATOM 2833 O O . LYS B 1 28 ? -10.516 31.641 27.047 1 98.75 28 LYS B O 1
ATOM 2838 N N . LEU B 1 29 ? -10.531 31.719 24.859 1 98.81 29 LEU B N 1
ATOM 2839 C CA . LEU B 1 29 ? -9.102 31.953 24.734 1 98.81 29 LEU B CA 1
ATOM 2840 C C . LEU B 1 29 ? -8.82 33.344 24.203 1 98.81 29 LEU B C 1
ATOM 2842 O O . LEU B 1 29 ? -9.523 33.844 23.312 1 98.81 29 LEU B O 1
ATOM 2846 N N . LYS B 1 30 ? -7.875 34 24.797 1 98.81 30 LYS B N 1
ATOM 2847 C CA . LYS B 1 30 ? -7.18 35.062 24.109 1 98.81 30 LYS B CA 1
ATOM 2848 C C . LYS B 1 30 ? -6.125 34.5 23.141 1 98.81 30 LYS B C 1
ATOM 2850 O O . LYS B 1 30 ? -5.094 34 23.578 1 98.81 30 LYS B O 1
ATOM 2855 N N . VAL B 1 31 ? -6.359 34.625 21.875 1 98.81 31 VAL B N 1
ATOM 2856 C CA . VAL B 1 31 ? -5.469 34.031 20.891 1 98.81 31 VAL B CA 1
ATOM 2857 C C . VAL B 1 31 ? -4.133 34.75 20.875 1 98.81 31 VAL B C 1
ATOM 2859 O O . VAL B 1 31 ? -4.094 36 20.906 1 98.81 31 VAL B O 1
ATOM 2862 N N . ALA B 1 32 ? -3.082 34.031 20.938 1 98.75 32 ALA B N 1
ATOM 2863 C CA . ALA B 1 32 ? -1.751 34.656 20.906 1 98.75 32 ALA B CA 1
ATOM 2864 C C . ALA B 1 32 ? -1.177 34.625 19.5 1 98.75 32 ALA B C 1
ATOM 2866 O O . ALA B 1 32 ? -0.808 35.688 18.953 1 98.75 32 ALA B O 1
ATOM 2867 N N . TRP B 1 33 ? -1.076 33.438 18.922 1 98.81 33 TRP B N 1
ATOM 2868 C CA . TRP B 1 33 ? -0.506 33.25 17.578 1 98.81 33 TRP B CA 1
ATOM 2869 C C . TRP B 1 33 ? -1.315 32.25 16.766 1 98.81 33 TRP B C 1
ATOM 2871 O O . TRP B 1 33 ? -1.826 31.266 17.312 1 98.81 33 TRP B O 1
ATOM 2881 N N . CYS B 1 34 ? -1.461 32.469 15.5 1 98.81 34 CYS B N 1
ATOM 2882 C CA . CYS B 1 34 ? -2.068 31.547 14.539 1 98.81 34 CYS B CA 1
ATOM 2883 C C . CYS B 1 34 ? -1.189 31.391 13.305 1 98.81 34 CYS B C 1
ATOM 2885 O O . CYS B 1 34 ? -0.769 32.375 12.703 1 98.81 34 CYS B O 1
ATOM 2887 N N . GLY B 1 35 ? -0.898 30.156 12.969 1 98.56 35 GLY B N 1
ATOM 2888 C CA . GLY B 1 35 ? -0.15 29.906 11.75 1 98.56 35 GLY B CA 1
ATOM 2889 C C . GLY B 1 35 ? -1.013 29.938 10.5 1 98.56 35 GLY B C 1
ATOM 2890 O O . GLY B 1 35 ? -2.189 29.578 10.547 1 98.56 35 GLY B O 1
ATOM 2891 N N . ILE B 1 36 ? -0.393 30.422 9.398 1 98.19 36 ILE B N 1
ATOM 2892 C CA . ILE B 1 36 ? -1.063 30.328 8.109 1 98.19 36 ILE B CA 1
ATOM 2893 C C . ILE B 1 36 ? -0.787 28.969 7.484 1 98.19 36 ILE B C 1
ATOM 2895 O O . ILE B 1 36 ? 0.371 28.562 7.34 1 98.19 36 ILE B O 1
ATOM 2899 N N . CYS B 1 37 ? -1.798 28.25 7.184 1 96.38 37 CYS B N 1
ATOM 2900 C CA . CYS B 1 37 ? -1.679 26.906 6.613 1 96.38 37 CYS B CA 1
ATOM 2901 C C . CYS B 1 37 ? -1.907 26.938 5.105 1 96.38 37 CYS B C 1
ATOM 2903 O O . CYS B 1 37 ? -2.525 27.859 4.586 1 96.38 37 CYS B O 1
ATOM 2905 N N . GLY B 1 38 ? -1.381 25.938 4.41 1 93.44 38 GLY B N 1
ATOM 2906 C CA . GLY B 1 38 ? -1.676 25.797 2.992 1 93.44 38 GLY B CA 1
ATOM 2907 C C . GLY B 1 38 ? -3.162 25.781 2.691 1 93.44 38 GLY B C 1
ATOM 2908 O O . GLY B 1 38 ? -3.602 26.297 1.66 1 93.44 38 GLY B O 1
ATOM 2909 N N . THR B 1 39 ? -3.928 25.188 3.547 1 94.81 39 THR B N 1
ATOM 2910 C CA . THR B 1 39 ? -5.375 25.141 3.385 1 94.81 39 THR B CA 1
ATOM 2911 C C . THR B 1 39 ? -5.965 26.547 3.342 1 94.81 39 THR B C 1
ATOM 2913 O O . THR B 1 39 ? -6.91 26.812 2.596 1 94.81 39 THR B O 1
ATOM 2916 N N . ASP B 1 40 ? -5.445 27.453 4.086 1 97.25 40 ASP B N 1
ATOM 2917 C CA . ASP B 1 40 ? -5.895 28.844 4.047 1 97.25 40 ASP B CA 1
ATOM 2918 C C . ASP B 1 40 ? -5.633 29.469 2.676 1 97.25 40 ASP B C 1
ATOM 2920 O O . ASP B 1 40 ? -6.48 30.188 2.145 1 97.25 40 ASP B O 1
ATOM 2924 N N . LEU B 1 41 ? -4.48 29.172 2.174 1 96.69 41 LEU B N 1
ATOM 2925 C CA . LEU B 1 41 ? -4.109 29.703 0.866 1 96.69 41 LEU B CA 1
ATOM 2926 C C . LEU B 1 41 ? -5.027 29.156 -0.222 1 96.69 41 LEU B C 1
ATOM 2928 O O . LEU B 1 41 ? -5.445 29.891 -1.118 1 96.69 41 LEU B O 1
ATOM 2932 N N . HIS B 1 42 ? -5.301 27.859 -0.094 1 94.5 42 HIS B N 1
ATOM 2933 C CA . HIS B 1 42 ? -6.195 27.25 -1.066 1 94.5 42 HIS B CA 1
ATOM 2934 C C . HIS B 1 42 ? -7.586 27.875 -1.016 1 94.5 42 HIS B C 1
ATOM 2936 O O . HIS B 1 42 ? -8.195 28.125 -2.057 1 94.5 42 HIS B O 1
ATOM 2942 N N . GLU B 1 43 ? -8.102 28.094 0.203 1 96.56 43 GLU B N 1
ATOM 2943 C CA . GLU B 1 43 ? -9.391 28.781 0.332 1 96.56 43 GLU B CA 1
ATOM 2944 C C . GLU B 1 43 ? -9.352 30.156 -0.326 1 96.56 43 GLU B C 1
ATOM 2946 O O . GLU B 1 43 ? -10.258 30.516 -1.084 1 96.56 43 GLU B O 1
ATOM 2951 N N . TYR B 1 44 ? -8.289 30.922 -0.137 1 98 44 TYR B N 1
ATOM 2952 C CA . TYR B 1 44 ? -8.156 32.281 -0.673 1 98 44 TYR B CA 1
ATOM 2953 C C . TYR B 1 44 ? -8.094 32.25 -2.195 1 98 44 TYR B C 1
ATOM 2955 O O . TYR B 1 44 ? -8.742 33.062 -2.861 1 98 44 TYR B O 1
ATOM 2963 N N . LEU B 1 45 ? -7.402 31.297 -2.74 1 96.81 45 LEU B N 1
ATOM 2964 C CA . LEU B 1 45 ? -7.129 31.281 -4.172 1 96.81 45 LEU B CA 1
ATOM 2965 C C . LEU B 1 45 ? -8.281 30.641 -4.938 1 96.81 45 LEU B C 1
ATOM 2967 O O . LEU B 1 45 ? -8.555 31 -6.082 1 96.81 45 LEU B O 1
ATOM 2971 N N . GLU B 1 46 ? -9.031 29.656 -4.266 1 94.94 46 GLU B N 1
ATOM 2972 C CA . GLU B 1 46 ? -9.938 28.812 -5.035 1 94.94 46 GLU B CA 1
ATOM 2973 C C . GLU B 1 46 ? -11.211 28.516 -4.254 1 94.94 46 GLU B C 1
ATOM 2975 O O . GLU B 1 46 ? -12.078 27.766 -4.73 1 94.94 46 GLU B O 1
ATOM 2980 N N . GLY B 1 47 ? -11.352 28.969 -3.105 1 92.25 47 GLY B N 1
ATOM 2981 C CA . GLY B 1 47 ? -12.43 28.562 -2.223 1 92.25 47 GLY B CA 1
ATOM 2982 C C . GLY B 1 47 ? -13.773 29.141 -2.615 1 92.25 47 GLY B C 1
ATOM 2983 O O . GLY B 1 47 ? -13.867 29.938 -3.555 1 92.25 47 GLY B O 1
ATOM 2984 N N . PRO B 1 48 ? -14.711 28.719 -1.969 1 95.62 48 PRO B N 1
ATOM 2985 C CA . PRO B 1 48 ? -14.688 27.844 -0.8 1 95.62 48 PRO B CA 1
ATOM 2986 C C . PRO B 1 48 ? -14.461 26.375 -1.17 1 95.62 48 PRO B C 1
ATOM 2988 O O . PRO B 1 48 ? -14.953 25.906 -2.199 1 95.62 48 PRO B O 1
ATOM 2991 N N . ILE B 1 49 ? -13.609 25.672 -0.375 1 91 49 ILE B N 1
ATOM 2992 C CA . ILE B 1 49 ? -13.312 24.266 -0.539 1 91 49 ILE B CA 1
ATOM 2993 C C . ILE B 1 49 ? -13.742 23.484 0.709 1 91 49 ILE B C 1
ATOM 2995 O O . ILE B 1 49 ? -14.695 22.703 0.668 1 91 49 ILE B O 1
ATOM 2999 N N . PHE B 1 50 ? -13.141 23.828 1.814 1 92.06 50 PHE B N 1
ATOM 3000 C CA . PHE B 1 50 ? -13.477 23.25 3.105 1 92.06 50 PHE B CA 1
ATOM 3001 C C . PHE B 1 50 ? -14.492 24.109 3.844 1 92.06 50 PHE B C 1
ATOM 3003 O O . PHE B 1 50 ? -15.234 23.625 4.695 1 92.06 50 PHE B O 1
ATOM 3010 N N . ILE B 1 51 ? -14.453 25.359 3.58 1 97.5 51 ILE B N 1
ATOM 3011 C CA . ILE B 1 51 ? -15.414 26.297 4.129 1 97.5 51 ILE B CA 1
ATOM 3012 C C . ILE B 1 51 ? -16.766 26.125 3.426 1 97.5 51 ILE B C 1
ATOM 3014 O O . ILE B 1 51 ? -16.828 26.062 2.195 1 97.5 51 ILE B O 1
ATOM 3018 N N . SER B 1 52 ? -17.781 26.031 4.219 1 97.69 52 SER B N 1
ATOM 3019 C CA . SER B 1 52 ? -19.125 25.875 3.645 1 97.69 52 SER B CA 1
ATOM 3020 C C . SER B 1 52 ? -19.547 27.109 2.869 1 97.69 52 SER B C 1
ATOM 3022 O O . SER B 1 52 ? -19.438 28.234 3.371 1 97.69 52 SER B O 1
ATOM 3024 N N . ALA B 1 53 ? -20 26.891 1.691 1 96.94 53 ALA B N 1
ATOM 3025 C CA . ALA B 1 53 ? -20.469 27.984 0.86 1 96.94 53 ALA B CA 1
ATOM 3026 C C . ALA B 1 53 ? -21.75 28.594 1.426 1 96.94 53 ALA B C 1
ATOM 3028 O O . ALA B 1 53 ? -22.516 27.922 2.119 1 96.94 53 ALA B O 1
ATOM 3029 N N . PRO B 1 54 ? -21.969 29.922 1.015 1 96.88 54 PRO B N 1
ATOM 3030 C CA . PRO B 1 54 ? -23.219 30.531 1.456 1 96.88 54 PRO B CA 1
ATOM 3031 C C . PRO B 1 54 ? -24.453 29.719 1.058 1 96.88 54 PRO B C 1
ATOM 3033 O O . PRO B 1 54 ? -24.562 29.266 -0.087 1 96.88 54 PRO B O 1
ATOM 3036 N N . GLY B 1 55 ? -25.328 29.531 1.991 1 97.31 55 GLY B N 1
ATOM 3037 C CA . GLY B 1 55 ? -26.547 28.781 1.724 1 97.31 55 GLY B CA 1
ATOM 3038 C C . GLY B 1 55 ? -26.391 27.297 2.018 1 97.31 55 GLY B C 1
ATOM 3039 O O . GLY B 1 55 ? -27.375 26.547 1.963 1 97.31 55 GLY B O 1
ATOM 3040 N N . HIS B 1 56 ? -25.234 26.828 2.324 1 97.62 56 HIS B N 1
ATOM 3041 C CA . HIS B 1 56 ? -24.969 25.438 2.621 1 97.62 56 HIS B CA 1
ATOM 3042 C C . HIS B 1 56 ? -24.203 25.281 3.932 1 97.62 56 HIS B C 1
ATOM 3044 O O . HIS B 1 56 ? -23.047 24.859 3.936 1 97.62 56 HIS B O 1
ATOM 3050 N N . PRO B 1 57 ? -24.828 25.453 4.973 1 98.38 57 PRO B N 1
ATOM 3051 C CA . PRO B 1 57 ? -24.141 25.453 6.27 1 98.38 57 PRO B CA 1
ATOM 3052 C C . PRO B 1 57 ? -23.531 24.109 6.621 1 98.38 57 PRO B C 1
ATOM 3054 O O . PRO B 1 57 ? -24.078 23.062 6.27 1 98.38 57 PRO B O 1
ATOM 3057 N N . HIS B 1 58 ? -22.406 24.109 7.242 1 98.38 58 HIS B N 1
ATOM 3058 C CA . HIS B 1 58 ? -21.781 22.906 7.746 1 98.38 58 HIS B CA 1
ATOM 3059 C C . HIS B 1 58 ? -22.703 22.141 8.68 1 98.38 58 HIS B C 1
ATOM 3061 O O . HIS B 1 58 ? -23.391 22.75 9.516 1 98.38 58 HIS B O 1
ATOM 3067 N N . PRO B 1 59 ? -22.75 20.891 8.641 1 97.81 59 PRO B N 1
ATOM 3068 C CA . PRO B 1 59 ? -23.75 20.125 9.367 1 97.81 59 PRO B CA 1
ATOM 3069 C C . PRO B 1 59 ? -23.531 20.156 10.883 1 97.81 59 PRO B C 1
ATOM 3071 O O . PRO B 1 59 ? -24.469 19.906 11.648 1 97.81 59 PRO B O 1
ATOM 3074 N N . LEU B 1 60 ? -22.375 20.453 11.344 1 97.94 60 LEU B N 1
ATOM 3075 C CA . LEU B 1 60 ? -22.109 20.406 12.781 1 97.94 60 LEU B CA 1
ATOM 3076 C C . LEU B 1 60 ? -22.047 21.812 13.359 1 97.94 60 LEU B C 1
ATOM 3078 O O . LEU B 1 60 ? -22.672 22.094 14.391 1 97.94 60 LEU B O 1
ATOM 3082 N N . SER B 1 61 ? -21.312 22.734 12.695 1 97.44 61 SER B N 1
ATOM 3083 C CA . SER B 1 61 ? -21.203 24.094 13.219 1 97.44 61 SER B CA 1
ATOM 3084 C C . SER B 1 61 ? -22.406 24.938 12.836 1 97.44 61 SER B C 1
ATOM 3086 O O . SER B 1 61 ? -22.656 25.984 13.422 1 97.44 61 SER B O 1
ATOM 3088 N N . HIS B 1 62 ? -23.141 24.531 11.719 1 98 62 HIS B N 1
ATOM 3089 C CA . HIS B 1 62 ? -24.312 25.203 11.172 1 98 62 HIS B CA 1
ATOM 3090 C C . HIS B 1 62 ? -23.969 26.594 10.641 1 98 62 HIS B C 1
ATOM 3092 O O . HIS B 1 62 ? -24.812 27.484 10.586 1 98 62 HIS B O 1
ATOM 3098 N N . GLU B 1 63 ? -22.734 26.812 10.328 1 97.94 63 GLU B N 1
ATOM 3099 C CA . GLU B 1 63 ? -22.266 28.078 9.766 1 97.94 63 GLU B CA 1
ATOM 3100 C C . GLU B 1 63 ? -21.812 27.906 8.328 1 97.94 63 GLU B C 1
ATOM 3102 O O . GLU B 1 63 ? -21.562 26.797 7.875 1 97.94 63 GLU B O 1
ATOM 3107 N N . ASN B 1 64 ? -21.797 28.906 7.605 1 98.31 64 ASN B N 1
ATOM 3108 C CA . ASN B 1 64 ? -21.219 29.047 6.27 1 98.31 64 ASN B CA 1
ATOM 3109 C C . ASN B 1 64 ? -20.547 30.406 6.086 1 98.31 64 ASN B C 1
ATOM 3111 O O . ASN B 1 64 ? -20.594 31.25 6.977 1 98.31 64 ASN B O 1
ATOM 3115 N N . ALA B 1 65 ? -19.828 30.594 5.051 1 98.06 65 ALA B N 1
ATOM 3116 C CA . ALA B 1 65 ? -19.156 31.875 4.801 1 98.06 65 ALA B CA 1
ATOM 3117 C C . ALA B 1 65 ? -20.141 33.031 4.934 1 98.06 65 ALA B C 1
ATOM 3119 O O . ALA B 1 65 ? -21.281 32.938 4.477 1 98.06 65 ALA B O 1
ATOM 3120 N N . PRO B 1 66 ? -19.766 34.125 5.535 1 98.12 66 PRO B N 1
ATOM 3121 C CA . PRO B 1 66 ? -18.391 34.375 5.992 1 98.12 66 PRO B CA 1
ATOM 3122 C C . PRO B 1 66 ? -18.078 33.719 7.324 1 98.12 66 PRO B C 1
ATOM 3124 O O . PRO B 1 66 ? -18.938 33.625 8.203 1 98.12 66 PRO B O 1
ATOM 3127 N N . VAL B 1 67 ? -16.844 33.188 7.445 1 98.31 67 VAL B N 1
ATOM 3128 C CA . VAL B 1 67 ? -16.391 32.594 8.703 1 98.31 67 VAL B CA 1
ATOM 3129 C C . VAL B 1 67 ? -15.023 33.156 9.07 1 98.31 67 VAL B C 1
ATOM 3131 O O . VAL B 1 67 ? -14.289 33.656 8.211 1 98.31 67 VAL B O 1
ATOM 3134 N N . THR B 1 68 ? -14.742 33.188 10.391 1 98.56 68 THR B N 1
ATOM 3135 C CA . THR B 1 68 ? -13.406 33.562 10.859 1 98.56 68 THR B CA 1
ATOM 3136 C C . THR B 1 68 ? -12.406 32.438 10.523 1 98.56 68 THR B C 1
ATOM 3138 O O . THR B 1 68 ? -12.672 31.266 10.766 1 98.56 68 THR B O 1
ATOM 3141 N N . MET B 1 69 ? -11.219 32.781 9.992 1 98.38 69 MET B N 1
ATOM 3142 C CA . MET B 1 69 ? -10.242 31.781 9.531 1 98.38 69 MET B CA 1
ATOM 3143 C C . MET B 1 69 ? -9.203 31.5 10.609 1 98.38 69 MET B C 1
ATOM 3145 O O . MET B 1 69 ? -9.117 32.219 11.609 1 98.38 69 MET B O 1
ATOM 3149 N N . GLY B 1 70 ? -8.414 30.438 10.336 1 98.5 70 GLY B N 1
ATOM 3150 C CA . GLY B 1 70 ? -7.277 30.078 11.164 1 98.5 70 GLY B CA 1
ATOM 3151 C C . GLY B 1 70 ? -7.523 28.844 12.008 1 98.5 70 GLY B C 1
ATOM 3152 O O . GLY B 1 70 ? -8.352 28.875 12.922 1 98.5 70 GLY B O 1
ATOM 3153 N N . HIS B 1 71 ? -6.773 27.797 11.727 1 98.62 71 HIS B N 1
ATOM 3154 C CA . HIS B 1 71 ? -7.027 26.562 12.477 1 98.62 71 HIS B CA 1
ATOM 3155 C C . HIS B 1 71 ? -5.766 26.078 13.172 1 98.62 71 HIS B C 1
ATOM 3157 O O . HIS B 1 71 ? -5.785 25.047 13.844 1 98.62 71 HIS B O 1
ATOM 3163 N N . GLU B 1 72 ? -4.668 26.766 13.062 1 98.69 72 GLU B N 1
ATOM 3164 C CA . GLU B 1 72 ? -3.412 26.469 13.742 1 98.69 72 GLU B CA 1
ATOM 3165 C C . GLU B 1 72 ? -3.086 27.547 14.781 1 98.69 72 GLU B C 1
ATOM 3167 O O . GLU B 1 72 ? -2.377 28.5 14.484 1 98.69 72 GLU B O 1
ATOM 3172 N N . PHE B 1 73 ? -3.58 27.312 16.062 1 98.81 73 PHE B N 1
ATOM 3173 C CA . PHE B 1 73 ? -3.381 28.484 16.922 1 98.81 73 PHE B CA 1
ATOM 3174 C C . PHE B 1 73 ? -3.201 28.062 18.375 1 98.81 73 PHE B C 1
ATOM 3176 O O . PHE B 1 73 ? -3.615 26.969 18.766 1 98.81 73 PHE B O 1
ATOM 3183 N N . SER B 1 74 ? -2.539 28.891 19.109 1 98.88 74 SER B N 1
ATOM 3184 C CA . SER B 1 74 ? -2.307 28.844 20.547 1 98.88 74 SER B CA 1
ATOM 3185 C C . SER B 1 74 ? -2.838 30.094 21.234 1 98.88 74 SER B C 1
ATOM 3187 O O . SER B 1 74 ? -3.172 31.078 20.578 1 98.88 74 SER B O 1
ATOM 3189 N N . GLY B 1 75 ? -2.973 30.031 22.516 1 98.75 75 GLY B N 1
ATOM 3190 C CA . GLY B 1 75 ? -3.432 31.172 23.281 1 98.75 75 GLY B CA 1
ATOM 3191 C C . GLY B 1 75 ? -3.439 30.922 24.781 1 98.75 75 GLY B C 1
ATOM 3192 O O . GLY B 1 75 ? -2.865 29.953 25.25 1 98.75 75 GLY B O 1
ATOM 3193 N N . THR B 1 76 ? -3.982 31.938 25.422 1 98.75 76 THR B N 1
ATOM 3194 C CA . THR B 1 76 ? -4.117 31.875 26.875 1 98.75 76 THR B CA 1
ATOM 3195 C C . THR B 1 76 ? -5.59 31.844 27.281 1 98.75 76 THR B C 1
ATOM 3197 O O . THR B 1 76 ? -6.41 32.562 26.719 1 98.75 76 THR B O 1
ATOM 3200 N N . VAL B 1 77 ? -5.859 30.984 28.281 1 98.81 77 VAL B N 1
ATOM 3201 C CA . VAL B 1 77 ? -7.23 30.875 28.766 1 98.81 77 VAL B CA 1
ATOM 3202 C C . VAL B 1 77 ? -7.668 32.188 29.422 1 98.81 77 VAL B C 1
ATOM 3204 O O . VAL B 1 77 ? -7.008 32.688 30.328 1 98.81 77 VAL B O 1
ATOM 3207 N N . GLU B 1 78 ? -8.727 32.75 28.891 1 98.69 78 GLU B N 1
ATOM 3208 C CA . GLU B 1 78 ? -9.25 34 29.422 1 98.69 78 GLU B CA 1
ATOM 3209 C C . GLU B 1 78 ? -10.43 33.75 30.359 1 98.69 78 GLU B C 1
ATOM 3211 O O . GLU B 1 78 ? -10.578 34.406 31.375 1 98.69 78 GLU B O 1
ATOM 3216 N N . GLU B 1 79 ? -11.336 32.875 30.016 1 98.62 79 GLU B N 1
ATOM 3217 C CA . GLU B 1 79 ? -12.492 32.438 30.797 1 98.62 79 GLU B CA 1
ATOM 3218 C C . GLU B 1 79 ? -12.75 30.953 30.656 1 98.62 79 GLU B C 1
ATOM 3220 O O . GLU B 1 79 ? -12.391 30.344 29.641 1 98.62 79 GLU B O 1
ATOM 3225 N N . VAL B 1 80 ? -13.352 30.406 31.703 1 98.56 80 VAL B N 1
ATOM 3226 C CA . VAL B 1 80 ? -13.703 28.984 31.688 1 98.56 80 VAL B CA 1
ATOM 3227 C C . VAL B 1 80 ? -15.211 28.828 31.922 1 98.56 80 VAL B C 1
ATOM 3229 O O . VAL B 1 80 ? -15.773 29.453 32.812 1 98.56 80 VAL B O 1
ATOM 3232 N N . GLY B 1 81 ? -15.828 28.078 31.047 1 98.5 81 GLY B N 1
ATOM 3233 C CA . GLY B 1 81 ? -17.266 27.875 31.156 1 98.5 81 GLY B CA 1
ATOM 3234 C C . GLY B 1 81 ? -17.641 26.906 32.25 1 98.5 81 GLY B C 1
ATOM 3235 O O . GLY B 1 81 ? -16.797 26.188 32.781 1 98.5 81 GLY B O 1
ATOM 3236 N N . GLU B 1 82 ? -19 26.906 32.531 1 98.12 82 GLU B N 1
ATOM 3237 C CA . GLU B 1 82 ? -19.531 25.984 33.531 1 98.12 82 GLU B CA 1
ATOM 3238 C C . GLU B 1 82 ? -19.203 24.531 33.188 1 98.12 82 GLU B C 1
ATOM 3240 O O . GLU B 1 82 ? -19.281 24.141 32.031 1 98.12 82 GLU B O 1
ATOM 3245 N N . GLY B 1 83 ? -18.703 23.781 34.219 1 97.88 83 GLY B N 1
ATOM 3246 C CA . GLY B 1 83 ? -18.422 22.359 34.031 1 97.88 83 GLY B CA 1
ATOM 3247 C C . GLY B 1 83 ? -16.953 22.094 33.719 1 97.88 83 GLY B C 1
ATOM 3248 O O . GLY B 1 83 ? -16.5 20.953 33.781 1 97.88 83 GLY B O 1
ATOM 3249 N N . VAL B 1 84 ? -16.266 23.125 33.281 1 98.31 84 VAL B N 1
ATOM 3250 C CA . VAL B 1 84 ? -14.828 22.969 33.031 1 98.31 84 VAL B CA 1
ATOM 3251 C C . VAL B 1 84 ? -14.055 23.188 34.344 1 98.31 84 VAL B C 1
ATOM 3253 O O . VAL B 1 84 ? -14.07 24.281 34.906 1 98.31 84 VAL B O 1
ATOM 3256 N N . THR B 1 85 ? -13.336 22.109 34.781 1 97.69 85 THR B N 1
ATOM 3257 C CA . THR B 1 85 ? -12.719 22.203 36.094 1 97.69 85 THR B CA 1
ATOM 3258 C C . THR B 1 85 ? -11.219 21.938 36 1 97.69 85 THR B C 1
ATOM 3260 O O . THR B 1 85 ? -10.5 22.109 37 1 97.69 85 THR B O 1
ATOM 3263 N N . ASP B 1 86 ? -10.727 21.531 34.938 1 97.94 86 ASP B N 1
ATOM 3264 C CA . ASP B 1 86 ? -9.352 21.047 34.875 1 97.94 86 ASP B CA 1
ATOM 3265 C C . ASP B 1 86 ? -8.484 22 34.031 1 97.94 86 ASP B C 1
ATOM 3267 O O . ASP B 1 86 ? -7.387 21.641 33.625 1 97.94 86 ASP B O 1
ATOM 3271 N N . VAL B 1 87 ? -9 23.172 33.688 1 97.31 87 VAL B N 1
ATOM 3272 C CA . VAL B 1 87 ? -8.289 24.25 33 1 97.31 87 VAL B CA 1
ATOM 3273 C C . VAL B 1 87 ? -8.516 25.562 33.781 1 97.31 87 VAL B C 1
ATOM 3275 O O . VAL B 1 87 ? -9.617 25.828 34.25 1 97.31 87 VAL B O 1
ATOM 3278 N N . GLU B 1 88 ? -7.457 26.391 33.844 1 97.69 88 GLU B N 1
ATOM 3279 C CA . GLU B 1 88 ? -7.566 27.594 34.625 1 97.69 88 GLU B CA 1
ATOM 3280 C C . GLU B 1 88 ? -7.258 28.844 33.812 1 97.69 88 GLU B C 1
ATOM 3282 O O . GLU B 1 88 ? -6.457 28.781 32.875 1 97.69 88 GLU B O 1
ATOM 3287 N N . VAL B 1 89 ? -7.805 29.938 34.25 1 98.5 89 VAL B N 1
ATOM 3288 C CA . VAL B 1 89 ? -7.531 31.219 33.625 1 98.5 89 VAL B CA 1
ATOM 3289 C C . VAL B 1 89 ? -6.039 31.531 33.719 1 98.5 89 VAL B C 1
ATOM 3291 O O . VAL B 1 89 ? -5.422 31.359 34.75 1 98.5 89 VAL B O 1
ATOM 3294 N N . GLY B 1 90 ? -5.469 31.922 32.594 1 98.44 90 GLY B N 1
ATOM 3295 C CA . GLY B 1 90 ? -4.055 32.25 32.531 1 98.44 90 GLY B CA 1
ATOM 3296 C C . GLY B 1 90 ? -3.188 31.141 31.984 1 98.44 90 GLY B C 1
ATOM 3297 O O . GLY B 1 90 ? -2.027 31.375 31.641 1 98.44 90 GLY B O 1
ATOM 3298 N N . GLU B 1 91 ? -3.703 29.969 31.875 1 98.38 91 GLU B N 1
ATOM 3299 C CA . GLU B 1 91 ? -2.949 28.828 31.359 1 98.38 91 GLU B CA 1
ATOM 3300 C C . GLU B 1 91 ? -2.744 28.953 29.844 1 98.38 91 GLU B C 1
ATOM 3302 O O . GLU B 1 91 ? -3.652 29.359 29.125 1 98.38 91 GLU B O 1
ATOM 3307 N N . ASN B 1 92 ? -1.526 28.672 29.391 1 98.75 92 ASN B N 1
ATOM 3308 C CA . ASN B 1 92 ? -1.237 28.609 27.953 1 98.75 92 ASN B CA 1
ATOM 3309 C C . ASN B 1 92 ? -1.66 27.281 27.359 1 98.75 92 ASN B C 1
ATOM 3311 O O . ASN B 1 92 ? -1.397 26.219 27.922 1 98.75 92 ASN B O 1
ATOM 3315 N N . VAL B 1 93 ? -2.326 27.312 26.156 1 98.88 93 VAL B N 1
ATOM 3316 C CA . VAL B 1 93 ? -2.893 26.109 25.578 1 98.88 93 VAL B CA 1
ATOM 3317 C C . VAL B 1 93 ? -2.764 26.156 24.062 1 98.88 93 VAL B C 1
ATOM 3319 O O . VAL B 1 93 ? -2.441 27.203 23.484 1 98.88 93 VAL B O 1
ATOM 3322 N N . VAL B 1 94 ? -2.889 25.031 23.422 1 98.88 94 VAL B N 1
ATOM 3323 C CA . VAL B 1 94 ? -3.082 24.906 21.984 1 98.88 94 VAL B CA 1
ATOM 3324 C C . VAL B 1 94 ? -4.406 24.188 21.703 1 98.88 94 VAL B C 1
ATOM 3326 O O . VAL B 1 94 ? -4.922 23.469 22.562 1 98.88 94 VAL B O 1
ATOM 3329 N N . VAL B 1 95 ? -4.945 24.438 20.531 1 98.75 95 VAL B N 1
ATOM 3330 C CA . VAL B 1 95 ? -6.273 23.922 20.203 1 98.75 95 VAL B CA 1
ATOM 3331 C C . VAL B 1 95 ? -6.168 22.828 19.141 1 98.75 95 VAL B C 1
ATOM 3333 O O . VAL B 1 95 ? -5.441 22.984 18.156 1 98.75 95 VAL B O 1
ATOM 3336 N N . GLU B 1 96 ? -6.738 21.656 19.375 1 98.75 96 GLU B N 1
ATOM 3337 C CA . GLU B 1 96 ? -7.062 20.656 18.375 1 98.75 96 GLU B CA 1
ATOM 3338 C C . GLU B 1 96 ? -8.398 20.953 17.688 1 98.75 96 GLU B C 1
ATOM 3340 O O . GLU B 1 96 ? -9.453 20.547 18.172 1 98.75 96 GLU B O 1
ATOM 3345 N N . PRO B 1 97 ? -8.414 21.625 16.578 1 98.38 97 PRO B N 1
ATOM 3346 C CA . PRO B 1 97 ? -9.562 22.422 16.125 1 98.38 97 PRO B CA 1
ATOM 3347 C C . PRO B 1 97 ? -10.555 21.594 15.305 1 98.38 97 PRO B C 1
ATOM 3349 O O . PRO B 1 97 ? -10.93 21.984 14.195 1 98.38 97 PRO B O 1
ATOM 3352 N N . TYR B 1 98 ? -11.195 20.594 15.906 1 98.25 98 TYR B N 1
ATOM 3353 C CA . TYR B 1 98 ? -12.094 19.703 15.18 1 98.25 98 TYR B CA 1
ATOM 3354 C C . TYR B 1 98 ? -13.547 20.031 15.492 1 98.25 98 TYR B C 1
ATOM 3356 O O . TYR B 1 98 ? -13.859 20.547 16.562 1 98.25 98 TYR B O 1
ATOM 3364 N N . PHE B 1 99 ? -14.375 19.844 14.531 1 97.81 99 PHE B N 1
ATOM 3365 C CA . PHE B 1 99 ? -15.75 19.406 14.711 1 97.81 99 PHE B CA 1
ATOM 3366 C C . PHE B 1 99 ? -15.914 17.938 14.297 1 97.81 99 PHE B C 1
ATOM 3368 O O . PHE B 1 99 ? -15.516 17.547 13.203 1 97.81 99 PHE B O 1
ATOM 3375 N N . VAL B 1 100 ? -16.453 17.062 15.172 1 98.31 100 VAL B N 1
ATOM 3376 C CA . VAL B 1 100 ? -16.719 15.68 14.82 1 98.31 100 VAL B CA 1
ATOM 3377 C C . VAL B 1 100 ? -18.078 15.258 15.383 1 98.31 100 VAL B C 1
ATOM 3379 O O . VAL B 1 100 ? -18.531 15.805 16.391 1 98.31 100 VAL B O 1
ATOM 3382 N N . CYS B 1 101 ? -18.766 14.281 14.812 1 97.94 101 CYS B N 1
ATOM 3383 C CA . CYS B 1 101 ? -20.141 13.961 15.164 1 97.94 101 CYS B CA 1
ATOM 3384 C C . CYS B 1 101 ? -20.188 12.969 16.328 1 97.94 101 CYS B C 1
ATOM 3386 O O . CYS B 1 101 ? -21.203 12.859 17.016 1 97.94 101 CYS B O 1
ATOM 3388 N N . ASN B 1 102 ? -19.156 12.188 16.469 1 97.44 102 ASN B N 1
ATOM 3389 C CA . ASN B 1 102 ? -19.016 11.164 17.5 1 97.44 102 ASN B CA 1
ATOM 3390 C C . ASN B 1 102 ? -20.016 10.031 17.297 1 97.44 102 ASN B C 1
ATOM 3392 O O . ASN B 1 102 ? -20.203 9.195 18.188 1 97.44 102 ASN B O 1
ATOM 3396 N N . GLU B 1 103 ? -20.703 9.961 16.141 1 97.25 103 GLU B N 1
ATOM 3397 C CA . GLU B 1 103 ? -21.766 8.977 15.953 1 97.25 103 GLU B CA 1
ATOM 3398 C C . GLU B 1 103 ? -21.484 8.078 14.75 1 97.25 103 GLU B C 1
ATOM 3400 O O . GLU B 1 103 ? -22 6.961 14.672 1 97.25 103 GLU B O 1
ATOM 3405 N N . CYS B 1 104 ? -20.781 8.578 13.852 1 96.56 104 CYS B N 1
ATOM 3406 C CA . CYS B 1 104 ? -20.531 7.793 12.648 1 96.56 104 CYS B CA 1
ATOM 3407 C C . CYS B 1 104 ? -19.547 6.668 12.938 1 96.56 104 CYS B C 1
ATOM 3409 O O . CYS B 1 104 ? -18.938 6.621 14.008 1 96.56 104 CYS B O 1
ATOM 3411 N N . ALA B 1 105 ? -19.375 5.836 12.023 1 95.44 105 ALA B N 1
ATOM 3412 C CA . ALA B 1 105 ? -18.562 4.629 12.203 1 95.44 105 ALA B CA 1
ATOM 3413 C C . ALA B 1 105 ? -17.109 4.984 12.516 1 95.44 105 ALA B C 1
ATOM 3415 O O . ALA B 1 105 ? -16.531 4.48 13.477 1 95.44 105 ALA B O 1
ATOM 3416 N N . PRO B 1 106 ? -16.531 5.93 11.781 1 96.75 106 PRO B N 1
ATOM 3417 C CA . PRO B 1 106 ? -15.148 6.289 12.125 1 96.75 106 PRO B CA 1
ATOM 3418 C C . PRO B 1 106 ? -15.023 6.855 13.539 1 96.75 106 PRO B C 1
ATOM 3420 O O . PRO B 1 106 ? -14.086 6.516 14.266 1 96.75 106 PRO B O 1
ATOM 3423 N N . CYS B 1 107 ? -15.953 7.688 13.922 1 97.62 107 CYS B N 1
ATOM 3424 C CA . CYS B 1 107 ? -15.922 8.258 15.266 1 97.62 107 CYS B CA 1
ATOM 3425 C C . CYS B 1 107 ? -16.031 7.168 16.328 1 97.62 107 CYS B C 1
ATOM 3427 O O . CYS B 1 107 ? -15.289 7.164 17.297 1 97.62 107 CYS B O 1
ATOM 3429 N N . LYS B 1 108 ? -16.906 6.266 16.062 1 96.25 108 LYS B N 1
ATOM 3430 C CA . LYS B 1 108 ? -17.125 5.18 17.016 1 96.25 108 LYS B CA 1
ATOM 3431 C C . LYS B 1 108 ? -15.898 4.277 17.109 1 96.25 108 LYS B C 1
ATOM 3433 O O . LYS B 1 108 ? -15.633 3.684 18.156 1 96.25 108 LYS B O 1
ATOM 3438 N N . ALA B 1 109 ? -15.18 4.207 16.031 1 94.19 109 ALA B N 1
ATOM 3439 C CA . ALA B 1 109 ? -13.977 3.379 15.984 1 94.19 109 ALA B CA 1
ATOM 3440 C C . ALA B 1 109 ? -12.781 4.125 16.562 1 94.19 109 ALA B C 1
ATOM 3442 O O . ALA B 1 109 ? -11.664 3.594 16.594 1 94.19 109 ALA B O 1
ATOM 3443 N N . GLY B 1 110 ? -12.961 5.359 16.984 1 96.19 110 GLY B N 1
ATOM 3444 C CA . GLY B 1 110 ? -11.883 6.16 17.562 1 96.19 110 GLY B CA 1
ATOM 3445 C C . GLY B 1 110 ? -11.109 6.945 16.516 1 96.19 110 GLY B C 1
ATOM 3446 O O . GLY B 1 110 ? -10.125 7.609 16.828 1 96.19 110 GLY B O 1
ATOM 3447 N N . ASN B 1 111 ? -11.492 6.805 15.25 1 97.38 111 ASN B N 1
ATOM 3448 C CA . ASN B 1 111 ? -10.867 7.535 14.156 1 97.38 111 ASN B CA 1
ATOM 3449 C C . ASN B 1 111 ? -11.656 8.797 13.797 1 97.38 111 ASN B C 1
ATOM 3451 O O . ASN B 1 111 ? -12.062 8.977 12.648 1 97.38 111 ASN B O 1
ATOM 3455 N N . TYR B 1 112 ? -11.766 9.688 14.727 1 98.19 112 TYR B N 1
ATOM 3456 C CA . TYR B 1 112 ? -12.656 10.828 14.57 1 98.19 112 TYR B CA 1
ATOM 3457 C C . TYR B 1 112 ? -12.109 11.812 13.539 1 98.19 112 TYR B C 1
ATOM 3459 O O . TYR B 1 112 ? -12.836 12.688 13.055 1 98.19 112 TYR B O 1
ATOM 3467 N N . HIS B 1 113 ? -10.797 11.703 13.234 1 98.06 113 HIS B N 1
ATOM 3468 C CA . HIS B 1 113 ? -10.25 12.547 12.18 1 98.06 113 HIS B CA 1
ATOM 3469 C C . HIS B 1 113 ? -10.812 12.164 10.812 1 98.06 113 HIS B C 1
ATOM 3471 O O . HIS B 1 113 ? -10.68 12.922 9.852 1 98.06 113 HIS B O 1
ATOM 3477 N N . LEU B 1 114 ? -11.484 10.992 10.766 1 98.12 114 LEU B N 1
ATOM 3478 C CA . LEU B 1 114 ? -12.125 10.531 9.539 1 98.12 114 LEU B CA 1
ATOM 3479 C C . LEU B 1 114 ? -13.641 10.641 9.641 1 98.12 114 LEU B C 1
ATOM 3481 O O . LEU B 1 114 ? -14.367 9.961 8.914 1 98.12 114 LEU B O 1
ATOM 3485 N N . CYS B 1 115 ? -14.164 11.445 10.508 1 97.94 115 CYS B N 1
ATOM 3486 C CA . CYS B 1 115 ? -15.594 11.664 10.695 1 97.94 115 CYS B CA 1
ATOM 3487 C C . CYS B 1 115 ? -16.266 12.07 9.391 1 97.94 115 CYS B C 1
ATOM 3489 O O . CYS B 1 115 ? -15.734 12.898 8.648 1 97.94 115 CYS B O 1
ATOM 3491 N N . THR B 1 116 ? -17.469 11.539 9.148 1 96.19 116 THR B N 1
ATOM 3492 C CA . THR B 1 116 ? -18.188 11.781 7.91 1 96.19 116 THR B CA 1
ATOM 3493 C C . THR B 1 116 ? -18.688 13.219 7.844 1 96.19 116 THR B C 1
ATOM 3495 O O . THR B 1 116 ? -19.078 13.703 6.777 1 96.19 116 THR B O 1
ATOM 3498 N N . LYS B 1 117 ? -18.672 13.922 8.945 1 97.19 117 LYS B N 1
ATOM 3499 C CA . LYS B 1 117 ? -19.141 15.305 9.008 1 97.19 117 LYS B CA 1
ATOM 3500 C C . LYS B 1 117 ? -18.031 16.219 9.523 1 97.19 117 LYS B C 1
ATOM 3502 O O . LYS B 1 117 ? -18.312 17.312 10.047 1 97.19 117 LYS B O 1
ATOM 3507 N N . MET B 1 118 ? -16.906 15.797 9.445 1 96.81 118 MET B N 1
ATOM 3508 C CA . MET B 1 118 ? -15.766 16.469 10.078 1 96.81 118 MET B CA 1
ATOM 3509 C C . MET B 1 118 ? -15.641 17.906 9.578 1 96.81 118 MET B C 1
ATOM 3511 O O . MET B 1 118 ? -15.898 18.188 8.406 1 96.81 118 MET B O 1
ATOM 3515 N N . GLY B 1 119 ? -15.289 18.812 10.414 1 97.19 119 GLY B N 1
ATOM 3516 C CA . GLY B 1 119 ? -14.859 20.156 10.094 1 97.19 119 GLY B CA 1
ATOM 3517 C C . GLY B 1 119 ? -13.781 20.688 11.031 1 97.19 119 GLY B C 1
ATOM 3518 O O . GLY B 1 119 ? -13.5 20.062 12.062 1 97.19 119 GLY B O 1
ATOM 3519 N N . PHE B 1 120 ? -13.234 21.797 10.641 1 98.19 120 PHE B N 1
ATOM 3520 C CA . PHE B 1 120 ? -12.211 22.438 11.477 1 98.19 120 PHE B CA 1
ATOM 3521 C C . PHE B 1 120 ? -12.695 23.781 11.992 1 98.19 120 PHE B C 1
ATOM 3523 O O . PHE B 1 120 ? -13.25 24.578 11.234 1 98.19 120 PHE B O 1
ATOM 3530 N N . ILE B 1 121 ? -12.492 23.984 13.273 1 98.38 121 ILE B N 1
ATOM 3531 C CA . ILE B 1 121 ? -12.578 25.344 13.766 1 98.38 121 ILE B CA 1
ATOM 3532 C C . ILE B 1 121 ? -11.617 26.234 12.992 1 98.38 121 ILE B C 1
ATOM 3534 O O . ILE B 1 121 ? -10.445 25.906 12.82 1 98.38 121 ILE B O 1
ATOM 3538 N N . GLY B 1 122 ? -12.102 27.328 12.477 1 98.31 122 GLY B N 1
ATOM 3539 C CA . GLY B 1 122 ? -11.273 28.203 11.664 1 98.31 122 GLY B CA 1
ATOM 3540 C C . GLY B 1 122 ? -11.492 28.016 10.18 1 98.31 122 GLY B C 1
ATOM 3541 O O . GLY B 1 122 ? -10.945 28.766 9.359 1 98.31 122 GLY B O 1
ATOM 3542 N N . LEU B 1 123 ? -12.281 26.922 9.812 1 97.88 123 LEU B N 1
ATOM 3543 C CA . LEU B 1 123 ? -12.688 26.672 8.438 1 97.88 123 LEU B CA 1
ATOM 3544 C C . LEU B 1 123 ? -14.188 26.438 8.344 1 97.88 123 LEU B C 1
ATOM 3546 O O . LEU B 1 123 ? -14.883 27.109 7.582 1 97.88 123 LEU B O 1
ATOM 3550 N N . ALA B 1 124 ? -14.703 25.594 9.211 1 97.5 124 ALA B N 1
ATOM 3551 C CA . ALA B 1 124 ? -16.109 25.203 9.188 1 97.5 124 ALA B CA 1
ATOM 3552 C C . ALA B 1 124 ? -16.938 26.062 10.125 1 97.5 124 ALA B C 1
ATOM 3554 O O . ALA B 1 124 ? -18.125 25.781 10.359 1 97.5 124 ALA B O 1
ATOM 3555 N N . GLY B 1 125 ? -16.391 27.094 10.656 1 97.19 125 GLY B N 1
ATOM 3556 C CA . GLY B 1 125 ? -17.062 27.938 11.633 1 97.19 125 GLY B CA 1
ATOM 3557 C C . GLY B 1 125 ? -16.531 27.766 13.039 1 97.19 125 GLY B C 1
ATOM 3558 O O . GLY B 1 125 ? -15.391 27.328 13.227 1 97.19 125 GLY B O 1
ATOM 3559 N N . GLY B 1 126 ? -17.266 28.344 14.039 1 96.81 126 GLY B N 1
ATOM 3560 C CA . GLY B 1 126 ? -16.891 28.234 15.438 1 96.81 126 GLY B CA 1
ATOM 3561 C C . GLY B 1 126 ? -15.797 29.219 15.844 1 96.81 126 GLY B C 1
ATOM 3562 O O . GLY B 1 126 ? -15.188 29.078 16.906 1 96.81 126 GLY B O 1
ATOM 3563 N N . GLY B 1 127 ? -15.586 30.203 14.984 1 97.56 127 GLY B N 1
ATOM 3564 C CA . GLY B 1 127 ? -14.461 31.109 15.18 1 97.56 127 GLY B CA 1
ATOM 3565 C C . GLY B 1 127 ? -13.195 30.656 14.484 1 97.56 127 GLY B C 1
ATOM 3566 O O . GLY B 1 127 ? -13.25 29.938 13.477 1 97.56 127 GLY B O 1
ATOM 3567 N N . GLY B 1 128 ? -12.031 31.141 15.016 1 98 128 GLY B N 1
ATOM 3568 C CA . GLY B 1 128 ? -10.742 30.781 14.453 1 98 128 GLY B CA 1
ATOM 3569 C C . GLY B 1 128 ? -9.586 31.531 15.094 1 98 128 GLY B C 1
ATOM 3570 O O . GLY B 1 128 ? -9.797 32.5 15.844 1 98 128 GLY B O 1
ATOM 3571 N N . GLY B 1 129 ? -8.492 31.031 14.727 1 98.56 129 GLY B N 1
ATOM 3572 C CA . GLY B 1 129 ? -7.289 31.562 15.344 1 98.56 129 GLY B CA 1
ATOM 3573 C C . GLY B 1 129 ? -6.863 32.906 14.758 1 98.56 129 GLY B C 1
ATOM 3574 O O . GLY B 1 129 ? -6.016 33.594 15.328 1 98.56 129 GLY B O 1
ATOM 3575 N N . LEU B 1 130 ? -7.426 33.281 13.609 1 98.69 130 LEU B N 1
ATOM 3576 C CA . LEU B 1 130 ? -7.145 34.594 13.062 1 98.69 130 LEU B CA 1
ATOM 3577 C C . LEU B 1 130 ? -8.148 35.625 13.578 1 98.69 130 LEU B C 1
ATOM 3579 O O . LEU B 1 130 ? -8.781 36.344 12.789 1 98.69 130 LEU B O 1
ATOM 3583 N N . SER B 1 131 ? -8.281 35.688 14.852 1 98.62 131 SER B N 1
ATOM 3584 C CA . SER B 1 131 ? -9.109 36.625 15.617 1 98.62 131 SER B CA 1
ATOM 3585 C C . SER B 1 131 ? -8.539 36.812 17.016 1 98.62 131 SER B C 1
ATOM 3587 O O . SER B 1 131 ? -7.629 36.094 17.438 1 98.62 131 SER B O 1
ATOM 3589 N N . GLU B 1 132 ? -9.023 37.781 17.703 1 98.62 132 GLU B N 1
ATOM 3590 C CA . GLU B 1 132 ? -8.484 38.125 19.016 1 98.62 132 GLU B CA 1
ATOM 3591 C C . GLU B 1 132 ? -8.875 37.094 20.062 1 98.62 132 GLU B C 1
ATOM 3593 O O . GLU B 1 132 ? -8.102 36.781 20.969 1 98.62 132 GLU B O 1
ATOM 3598 N N . LYS B 1 133 ? -10.086 36.562 19.953 1 98.69 133 LYS B N 1
ATOM 3599 C CA . LYS B 1 133 ? -10.609 35.594 20.922 1 98.69 133 LYS B CA 1
ATOM 3600 C C . LYS B 1 133 ? -11.398 34.5 20.219 1 98.69 133 LYS B C 1
ATOM 3602 O O . LYS B 1 133 ? -11.922 34.688 19.125 1 98.69 133 LYS B O 1
ATOM 3607 N N . VAL B 1 134 ? -11.469 33.406 20.891 1 98.56 134 VAL B N 1
ATOM 3608 C CA . VAL B 1 134 ? -12.242 32.25 20.359 1 98.56 134 VAL B CA 1
ATOM 3609 C C . VAL B 1 134 ? -12.773 31.422 21.531 1 98.56 134 VAL B C 1
ATOM 3611 O O . VAL B 1 134 ? -12.156 31.375 22.594 1 98.56 134 VAL B O 1
ATOM 3614 N N . VAL B 1 135 ? -13.922 30.859 21.359 1 98.69 135 VAL B N 1
ATOM 3615 C CA . VAL B 1 135 ? -14.5 29.938 22.328 1 98.69 135 VAL B CA 1
ATOM 3616 C C . VAL B 1 135 ? -14.547 28.531 21.75 1 98.69 135 VAL B C 1
ATOM 3618 O O . VAL B 1 135 ? -15.102 28.312 20.656 1 98.69 135 VAL B O 1
ATOM 3621 N N . VAL B 1 136 ? -13.945 27.578 22.438 1 98.25 136 VAL B N 1
ATOM 3622 C CA . VAL B 1 136 ? -13.805 26.203 21.938 1 98.25 136 VAL B CA 1
ATOM 3623 C C . VAL B 1 136 ? -14.234 25.219 23.016 1 98.25 136 VAL B C 1
ATOM 3625 O O . VAL B 1 136 ? -14.102 25.5 24.203 1 98.25 136 VAL B O 1
ATOM 3628 N N . ASP B 1 137 ? -14.766 24.047 22.578 1 98.19 137 ASP B N 1
ATOM 3629 C CA . ASP B 1 137 ? -15.094 22.984 23.531 1 98.19 137 ASP B CA 1
ATOM 3630 C C . ASP B 1 137 ? -13.859 22.547 24.312 1 98.19 137 ASP B C 1
ATOM 3632 O O . ASP B 1 137 ? -12.766 22.422 23.75 1 98.19 137 ASP B O 1
ATOM 3636 N N . ARG B 1 138 ? -14.008 22.234 25.594 1 98.5 138 ARG B N 1
ATOM 3637 C CA . ARG B 1 138 ? -12.914 21.828 26.469 1 98.5 138 ARG B CA 1
ATOM 3638 C C . ARG B 1 138 ? -12.148 20.656 25.906 1 98.5 138 ARG B C 1
ATOM 3640 O O . ARG B 1 138 ? -10.93 20.562 26.047 1 98.5 138 ARG B O 1
ATOM 3647 N N . ARG B 1 139 ? -12.781 19.75 25.203 1 97.12 139 ARG B N 1
ATOM 3648 C CA . ARG B 1 139 ? -12.172 18.516 24.703 1 97.12 139 ARG B CA 1
ATOM 3649 C C . ARG B 1 139 ? -11.016 18.828 23.75 1 97.12 139 ARG B C 1
ATOM 3651 O O . ARG B 1 139 ? -10.086 18.031 23.625 1 97.12 139 ARG B O 1
ATOM 3658 N N . TRP B 1 140 ? -11.016 20.047 23.172 1 98.44 140 TRP B N 1
ATOM 3659 C CA . TRP B 1 140 ? -10.055 20.359 22.125 1 98.44 140 TRP B CA 1
ATOM 3660 C C . TRP B 1 140 ? -8.898 21.188 22.672 1 98.44 140 TRP B C 1
ATOM 3662 O O . TRP B 1 140 ? -8.016 21.609 21.922 1 98.44 140 TRP B O 1
ATOM 3672 N N . ILE B 1 141 ? -8.922 21.422 23.953 1 98.62 141 ILE B N 1
ATOM 3673 C CA . ILE B 1 141 ? -7.922 22.266 24.594 1 98.62 141 ILE B CA 1
ATOM 3674 C C . ILE B 1 141 ? -6.805 21.391 25.156 1 98.62 141 ILE B C 1
ATOM 3676 O O . ILE B 1 141 ? -7.066 20.453 25.922 1 98.62 141 ILE B O 1
ATOM 3680 N N . HIS B 1 142 ? -5.574 21.688 24.797 1 98.88 142 HIS B N 1
ATOM 3681 C CA . HIS B 1 142 ? -4.41 20.984 25.344 1 98.88 142 HIS B CA 1
ATOM 3682 C C . HIS B 1 142 ? -3.465 21.953 26.031 1 98.88 142 HIS B C 1
ATOM 3684 O O . HIS B 1 142 ? -3.053 22.953 25.453 1 98.88 142 HIS B O 1
ATOM 3690 N N . LYS B 1 143 ? -3.119 21.641 27.25 1 98.62 143 LYS B N 1
ATOM 3691 C CA . LYS B 1 143 ? -2.154 22.438 27.984 1 98.62 143 LYS B CA 1
ATOM 3692 C C . LYS B 1 143 ? -0.743 22.25 27.438 1 98.62 143 LYS B C 1
ATOM 3694 O O . LYS B 1 143 ? -0.353 21.141 27.078 1 98.62 143 LYS B O 1
ATOM 3699 N N . ILE B 1 144 ? 0.032 23.312 27.406 1 98.62 144 ILE B N 1
ATOM 3700 C CA . ILE B 1 144 ? 1.313 23.188 26.719 1 98.62 144 ILE B CA 1
ATOM 3701 C C . ILE B 1 144 ? 2.449 23.531 27.688 1 98.62 144 ILE B C 1
ATOM 3703 O O . ILE B 1 144 ? 3.625 23.469 27.312 1 98.62 144 ILE B O 1
ATOM 3707 N N . GLY B 1 145 ? 2.094 23.922 28.953 1 97.44 145 GLY B N 1
ATOM 3708 C CA . GLY B 1 145 ? 3.117 24.281 29.922 1 97.44 145 GLY B CA 1
ATOM 3709 C C . GLY B 1 145 ? 3.93 25.5 29.5 1 97.44 145 GLY B C 1
ATOM 3710 O O . GLY B 1 145 ? 3.369 26.547 29.188 1 97.44 145 GLY B O 1
ATOM 3711 N N . ASN B 1 146 ? 5.234 25.281 29.391 1 96.62 146 ASN B N 1
ATOM 3712 C CA . ASN B 1 146 ? 6.113 26.438 29.203 1 96.62 146 ASN B CA 1
ATOM 3713 C C . ASN B 1 146 ? 6.523 26.594 27.734 1 96.62 146 ASN B C 1
ATOM 3715 O O . ASN B 1 146 ? 7.391 27.422 27.422 1 96.62 146 ASN B O 1
ATOM 3719 N N . ILE B 1 147 ? 5.938 25.859 26.828 1 98.56 147 ILE B N 1
ATOM 3720 C CA . ILE B 1 147 ? 6.227 26.062 25.406 1 98.56 147 ILE B CA 1
ATOM 3721 C C . ILE B 1 147 ? 5.863 27.484 25.016 1 98.56 147 ILE B C 1
ATOM 3723 O O . ILE B 1 147 ? 4.762 27.969 25.297 1 98.56 147 ILE B O 1
ATOM 3727 N N . PRO B 1 148 ? 6.832 28.219 24.438 1 98.62 148 PRO B N 1
ATOM 3728 C CA . PRO B 1 148 ? 6.453 29.547 23.938 1 98.62 148 PRO B CA 1
ATOM 3729 C C . PRO B 1 148 ? 5.238 29.5 23.016 1 98.62 148 PRO B C 1
ATOM 3731 O O . PRO B 1 148 ? 5.125 28.609 22.172 1 98.62 148 PRO B O 1
ATOM 3734 N N . LEU B 1 149 ? 4.336 30.453 23.125 1 98.75 149 LEU B N 1
ATOM 3735 C CA . LEU B 1 149 ? 3.047 30.422 22.453 1 98.75 149 LEU B CA 1
ATOM 3736 C C . LEU B 1 149 ? 3.229 30.484 20.938 1 98.75 149 LEU B C 1
ATOM 3738 O O . LEU B 1 149 ? 2.432 29.922 20.188 1 98.75 149 LEU B O 1
ATOM 3742 N N . ASP B 1 150 ? 4.242 31.219 20.453 1 98.62 150 ASP B N 1
ATOM 3743 C CA . ASP B 1 150 ? 4.48 31.234 19.016 1 98.62 150 ASP B CA 1
ATOM 3744 C C . ASP B 1 150 ? 4.895 29.859 18.5 1 98.62 150 ASP B C 1
ATOM 3746 O O . ASP B 1 150 ? 4.41 29.406 17.469 1 98.62 150 ASP B O 1
ATOM 3750 N N . GLU B 1 151 ? 5.734 29.109 19.234 1 98.56 151 GLU B N 1
ATOM 3751 C CA . GLU B 1 151 ? 6.082 27.734 18.875 1 98.56 151 GLU B CA 1
ATOM 3752 C C . GLU B 1 151 ? 4.875 26.812 19 1 98.56 151 GLU B C 1
ATOM 3754 O O . GLU B 1 151 ? 4.676 25.922 18.172 1 98.56 151 GLU B O 1
ATOM 3759 N N . ALA B 1 152 ? 4.031 27.062 20.016 1 98.75 152 ALA B N 1
ATOM 3760 C CA . ALA B 1 152 ? 2.865 26.219 20.281 1 98.75 152 ALA B CA 1
ATOM 3761 C C . ALA B 1 152 ? 1.906 26.234 19.094 1 98.75 152 ALA B C 1
ATOM 3763 O O . ALA B 1 152 ? 1.217 25.25 18.828 1 98.75 152 ALA B O 1
ATOM 3764 N N . ALA B 1 153 ? 1.867 27.328 18.344 1 98.62 153 ALA B N 1
ATOM 3765 C CA . ALA B 1 153 ? 0.987 27.453 17.172 1 98.62 153 ALA B CA 1
ATOM 3766 C C . ALA B 1 153 ? 1.364 26.438 16.094 1 98.62 153 ALA B C 1
ATOM 3768 O O . ALA B 1 153 ? 0.588 26.188 15.172 1 98.62 153 ALA B O 1
ATOM 3769 N N . LEU B 1 154 ? 2.568 25.828 16.203 1 98.69 154 LEU B N 1
ATOM 3770 C CA . LEU B 1 154 ? 3.02 24.844 15.227 1 98.69 154 LEU B CA 1
ATOM 3771 C C . LEU B 1 154 ? 2.682 23.422 15.695 1 98.69 154 LEU B C 1
ATOM 3773 O O . LEU B 1 154 ? 2.967 22.453 15 1 98.69 154 LEU B O 1
ATOM 3777 N N . ILE B 1 155 ? 2.029 23.281 16.859 1 98.81 155 ILE B N 1
ATOM 3778 C CA . ILE B 1 155 ? 1.724 21.953 17.391 1 98.81 155 ILE B CA 1
ATOM 3779 C C . ILE B 1 155 ? 0.725 21.266 16.469 1 98.81 155 ILE B C 1
ATOM 3781 O O . ILE B 1 155 ? 0.836 20.062 16.219 1 98.81 155 ILE B O 1
ATOM 3785 N N . GLU B 1 156 ? -0.231 22 16 1 98.75 156 GLU B N 1
ATOM 3786 C CA . GLU B 1 156 ? -1.231 21.391 15.133 1 98.75 156 GLU B CA 1
ATOM 3787 C C . GLU B 1 156 ? -0.592 20.812 13.867 1 98.75 156 GLU B C 1
ATOM 3789 O O . GLU B 1 156 ? -0.762 19.641 13.562 1 98.75 156 GLU B O 1
ATOM 3794 N N . PRO B 1 157 ? 0.216 21.594 13.086 1 98.56 157 PRO B N 1
ATOM 3795 C CA . PRO B 1 157 ? 0.853 20.984 11.906 1 98.56 157 PRO B CA 1
ATOM 3796 C C . PRO B 1 157 ? 1.893 19.938 12.281 1 98.56 157 PRO B C 1
ATOM 3798 O O . PRO B 1 157 ? 2.107 18.984 11.523 1 98.56 157 PRO B O 1
ATOM 3801 N N . LEU B 1 158 ? 2.541 20.062 13.445 1 98.81 158 LEU B N 1
ATOM 3802 C CA . LEU B 1 158 ? 3.432 19 13.898 1 98.81 158 LEU B CA 1
ATOM 3803 C C . LEU B 1 158 ? 2.656 17.719 14.164 1 98.81 158 LEU B C 1
ATOM 3805 O O . LEU B 1 158 ? 3.174 16.625 13.945 1 98.81 158 LEU B O 1
ATOM 3809 N N . SER B 1 159 ? 1.399 17.859 14.633 1 98.88 159 SER B N 1
ATOM 3810 C CA . SER B 1 159 ? 0.544 16.703 14.844 1 98.88 159 SER B CA 1
ATOM 3811 C C . SER B 1 159 ? 0.241 15.984 13.531 1 98.88 159 SER B C 1
ATOM 3813 O O . SER B 1 159 ? 0.13 14.758 13.492 1 98.88 159 SER B O 1
ATOM 3815 N N . VAL B 1 160 ? 0.091 16.75 12.445 1 98.75 160 VAL B N 1
ATOM 3816 C CA . VAL B 1 160 ? -0.074 16.172 11.125 1 98.75 160 VAL B CA 1
ATOM 3817 C C . VAL B 1 160 ? 1.138 15.297 10.781 1 98.75 160 VAL B C 1
ATOM 3819 O O . VAL B 1 160 ? 0.99 14.148 10.375 1 98.75 160 VAL B O 1
ATOM 3822 N N . ALA B 1 161 ? 2.324 15.828 10.977 1 98.88 161 ALA B N 1
ATOM 3823 C CA . ALA B 1 161 ? 3.57 15.117 10.703 1 98.88 161 ALA B CA 1
ATOM 3824 C C . ALA B 1 161 ? 3.701 13.875 11.586 1 98.88 161 ALA B C 1
ATOM 3826 O O . ALA B 1 161 ? 4.062 12.797 11.102 1 98.88 161 ALA B O 1
ATOM 3827 N N . HIS B 1 162 ? 3.416 14.078 12.883 1 98.94 162 HIS B N 1
ATOM 3828 C CA . HIS B 1 162 ? 3.52 12.977 13.836 1 98.94 162 HIS B CA 1
ATOM 3829 C C . HIS B 1 162 ? 2.582 11.836 13.461 1 98.94 162 HIS B C 1
ATOM 3831 O O . HIS B 1 162 ? 2.973 10.664 13.5 1 98.94 162 HIS B O 1
ATOM 3837 N N . HIS B 1 163 ? 1.383 12.188 13.094 1 98.88 163 HIS B N 1
ATOM 3838 C CA . HIS B 1 163 ? 0.419 11.172 12.695 1 98.88 163 HIS B CA 1
ATOM 3839 C C . HIS B 1 163 ? 0.93 10.367 11.508 1 98.88 163 HIS B C 1
ATOM 3841 O O . HIS B 1 163 ? 0.822 9.141 11.484 1 98.88 163 HIS B O 1
ATOM 3847 N N . ALA B 1 164 ? 1.468 11 10.516 1 98.88 164 ALA B N 1
ATOM 3848 C CA . ALA B 1 164 ? 2.041 10.328 9.352 1 98.88 164 ALA B CA 1
ATOM 3849 C C . ALA B 1 164 ? 3.16 9.375 9.758 1 98.88 164 ALA B C 1
ATOM 3851 O O . ALA B 1 164 ? 3.232 8.25 9.266 1 98.88 164 ALA B O 1
ATOM 3852 N N . VAL B 1 165 ? 4.027 9.859 10.641 1 98.94 165 VAL B N 1
ATOM 3853 C CA . VAL B 1 165 ? 5.156 9.047 11.078 1 98.94 165 VAL B CA 1
ATOM 3854 C C . VAL B 1 165 ? 4.648 7.824 11.844 1 98.94 165 VAL B C 1
ATOM 3856 O O . VAL B 1 165 ? 5.133 6.711 11.641 1 98.94 165 VAL B O 1
ATOM 3859 N N . VAL B 1 166 ? 3.674 8.07 12.734 1 98.69 166 VAL B N 1
ATOM 3860 C CA . VAL B 1 166 ? 3.105 6.945 13.469 1 98.69 166 VAL B CA 1
ATOM 3861 C C . VAL B 1 166 ? 2.508 5.934 12.5 1 98.69 166 VAL B C 1
ATOM 3863 O O . VAL B 1 166 ? 2.73 4.727 12.633 1 98.69 166 VAL B O 1
ATOM 3866 N N . ARG B 1 167 ? 1.797 6.375 11.5 1 98.38 167 ARG B N 1
ATOM 3867 C CA . ARG B 1 167 ? 1.164 5.492 10.523 1 98.38 167 ARG B CA 1
ATOM 3868 C C . ARG B 1 167 ? 2.209 4.734 9.711 1 98.38 167 ARG B C 1
ATOM 3870 O O . ARG B 1 167 ? 1.927 3.656 9.18 1 98.38 167 ARG B O 1
ATOM 3877 N N . SER B 1 168 ? 3.391 5.27 9.562 1 98.81 168 SER B N 1
ATOM 3878 C CA . SER B 1 168 ? 4.449 4.629 8.789 1 98.81 168 SER B CA 1
ATOM 3879 C C . SER B 1 168 ? 5.016 3.418 9.523 1 98.81 168 SER B C 1
ATOM 3881 O O . SER B 1 168 ? 5.602 2.527 8.906 1 98.81 168 SER B O 1
ATOM 3883 N N . GLY B 1 169 ? 4.961 3.439 10.898 1 98.5 169 GLY B N 1
ATOM 3884 C CA . GLY B 1 169 ? 5.598 2.416 11.711 1 98.5 169 GLY B CA 1
ATOM 3885 C C . GLY B 1 169 ? 7.074 2.672 11.945 1 98.5 169 GLY B C 1
ATOM 3886 O O . GLY B 1 169 ? 7.805 1.775 12.375 1 98.5 169 GLY B O 1
ATOM 3887 N N . ALA B 1 170 ? 7.562 3.869 11.68 1 98.56 170 ALA B N 1
ATOM 3888 C CA . ALA B 1 170 ? 8.977 4.207 11.844 1 98.56 170 ALA B CA 1
ATOM 3889 C C . ALA B 1 170 ? 9.43 3.98 13.281 1 98.56 170 ALA B C 1
ATOM 3891 O O . ALA B 1 170 ? 8.695 4.285 14.227 1 98.56 170 ALA B O 1
ATOM 3892 N N . GLU B 1 171 ? 10.57 3.492 13.398 1 98.31 171 GLU B N 1
ATOM 3893 C CA . GLU B 1 171 ? 11.219 3.256 14.688 1 98.31 171 GLU B CA 1
ATOM 3894 C C . GLU B 1 171 ? 12.664 3.74 14.672 1 98.31 171 GLU B C 1
ATOM 3896 O O . GLU B 1 171 ? 13.242 3.941 13.609 1 98.31 171 GLU B O 1
ATOM 3901 N N . SER B 1 172 ? 13.133 3.852 15.898 1 98.38 172 SER B N 1
ATOM 3902 C CA . SER B 1 172 ? 14.539 4.211 16.031 1 98.38 172 SER B CA 1
ATOM 3903 C C . SER B 1 172 ? 15.43 3.242 15.25 1 98.38 172 SER B C 1
ATOM 3905 O O . SER B 1 172 ? 15.203 2.029 15.281 1 98.38 172 SER B O 1
ATOM 3907 N N . GLY B 1 173 ? 16.422 3.814 14.531 1 98.06 173 GLY B N 1
ATOM 3908 C CA . GLY B 1 173 ? 17.359 2.986 13.789 1 98.06 173 GLY B CA 1
ATOM 3909 C C . GLY B 1 173 ? 16.984 2.82 12.328 1 98.06 173 GLY B C 1
ATOM 3910 O O . GLY B 1 173 ? 17.812 2.42 11.508 1 98.06 173 GLY B O 1
ATOM 3911 N N . ASN B 1 174 ? 15.75 3.121 11.961 1 98.56 174 ASN B N 1
ATOM 3912 C CA . ASN B 1 174 ? 15.328 3.061 10.57 1 98.56 174 ASN B CA 1
ATOM 3913 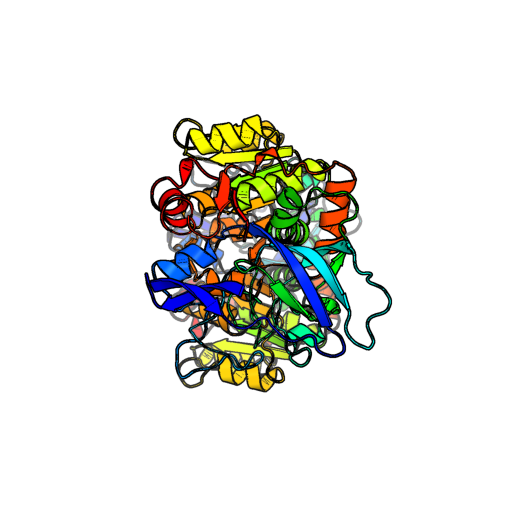C C . ASN B 1 174 ? 16 4.148 9.734 1 98.56 174 ASN B C 1
ATOM 3915 O O . ASN B 1 174 ? 16.547 5.105 10.281 1 98.56 174 ASN B O 1
ATOM 3919 N N . VAL B 1 175 ? 16 3.965 8.453 1 98.88 175 VAL B N 1
ATOM 3920 C CA . VAL B 1 175 ? 16.328 4.988 7.465 1 98.88 175 VAL B CA 1
ATOM 3921 C C . VAL B 1 175 ? 15.062 5.434 6.738 1 98.88 175 VAL B C 1
ATOM 3923 O O . VAL B 1 175 ? 14.297 4.602 6.238 1 98.88 175 VAL B O 1
ATOM 3926 N N . ALA B 1 176 ? 14.812 6.727 6.734 1 98.94 176 ALA B N 1
ATOM 3927 C CA . ALA B 1 176 ? 13.633 7.262 6.051 1 98.94 176 ALA B CA 1
ATOM 3928 C C . ALA B 1 176 ? 14.031 8.328 5.035 1 98.94 176 ALA B C 1
ATOM 3930 O O . ALA B 1 176 ? 14.992 9.07 5.25 1 98.94 176 ALA B O 1
ATOM 3931 N N . ILE B 1 177 ? 13.32 8.375 3.951 1 98.94 177 ILE B N 1
ATOM 3932 C CA . ILE B 1 177 ? 13.492 9.43 2.953 1 98.94 177 ILE B CA 1
ATOM 3933 C C . ILE B 1 177 ? 12.219 10.273 2.873 1 98.94 177 ILE B C 1
ATOM 3935 O O . ILE B 1 177 ? 11.109 9.734 2.85 1 98.94 177 ILE B O 1
ATOM 3939 N N . VAL B 1 178 ? 12.352 11.539 2.934 1 98.94 178 VAL B N 1
ATOM 3940 C CA . VAL B 1 178 ? 11.266 12.508 2.838 1 98.94 178 VAL B CA 1
ATOM 3941 C C . VAL B 1 178 ? 11.383 13.289 1.532 1 98.94 178 VAL B C 1
ATOM 3943 O O . VAL B 1 178 ? 12.383 13.969 1.294 1 98.94 178 VAL B O 1
ATOM 3946 N N . GLY B 1 179 ? 10.367 13.141 0.694 1 98.88 179 GLY B N 1
ATOM 3947 C CA . GLY B 1 179 ? 10.32 13.906 -0.544 1 98.88 179 GLY B CA 1
ATOM 3948 C C . GLY B 1 179 ? 9.578 15.219 -0.409 1 98.88 179 GLY B C 1
ATOM 3949 O O . GLY B 1 179 ? 8.352 15.234 -0.283 1 98.88 179 GLY B O 1
ATOM 3950 N N . GLY B 1 180 ? 10.258 16.297 -0.585 1 97.94 180 GLY B N 1
ATOM 3951 C CA . GLY B 1 180 ? 9.695 17.625 -0.386 1 97.94 180 GLY B CA 1
ATOM 3952 C C . GLY B 1 180 ? 10.016 18.219 0.973 1 97.94 180 GLY B C 1
ATOM 3953 O O . GLY B 1 180 ? 9.68 17.625 2.006 1 97.94 180 GLY B O 1
ATOM 3954 N N . ALA B 1 181 ? 10.648 19.375 0.933 1 97.69 181 ALA B N 1
ATOM 3955 C CA . ALA B 1 181 ? 11.031 20.047 2.17 1 97.69 181 ALA B CA 1
ATOM 3956 C C . ALA B 1 181 ? 10.203 21.312 2.377 1 97.69 181 ALA B C 1
ATOM 3958 O O . ALA B 1 181 ? 10.742 22.359 2.73 1 97.69 181 ALA B O 1
ATOM 3959 N N . GLY B 1 182 ? 8.922 21.203 1.97 1 95.94 182 GLY B N 1
ATOM 3960 C CA . GLY B 1 182 ? 7.984 22.203 2.439 1 95.94 182 GLY B CA 1
ATOM 3961 C C . GLY B 1 182 ? 7.711 22.125 3.93 1 95.94 182 GLY B C 1
ATOM 3962 O O . GLY B 1 182 ? 8.367 21.359 4.645 1 95.94 182 GLY B O 1
ATOM 3963 N N . PRO B 1 183 ? 6.762 22.891 4.406 1 95.94 183 PRO B N 1
ATOM 3964 C CA . PRO B 1 183 ? 6.496 22.938 5.844 1 95.94 183 PRO B CA 1
ATOM 3965 C C . PRO B 1 183 ? 6.219 21.562 6.438 1 95.94 183 PRO B C 1
ATOM 3967 O O . PRO B 1 183 ? 6.844 21.172 7.426 1 95.94 183 PRO B O 1
ATOM 3970 N N . ILE B 1 184 ? 5.336 20.812 5.859 1 97.56 184 ILE B N 1
ATOM 3971 C CA . ILE B 1 184 ? 4.961 19.5 6.398 1 97.56 184 ILE B CA 1
ATOM 3972 C C . ILE B 1 184 ? 6.129 18.531 6.266 1 97.56 184 ILE B C 1
ATOM 3974 O O . ILE B 1 184 ? 6.41 17.766 7.188 1 97.56 184 ILE B O 1
ATOM 3978 N N . GLY B 1 185 ? 6.816 18.562 5.113 1 98.5 185 GLY B N 1
ATOM 3979 C CA . GLY B 1 185 ? 7.984 17.703 4.945 1 98.5 185 GLY B CA 1
ATOM 3980 C C . GLY B 1 185 ? 9.047 17.938 6.004 1 98.5 185 GLY B C 1
ATOM 3981 O O . GLY B 1 185 ? 9.617 16.984 6.543 1 98.5 185 GLY B O 1
ATOM 3982 N N . LEU B 1 186 ? 9.312 19.188 6.285 1 98.56 186 LEU B N 1
ATOM 3983 C CA . LEU B 1 186 ? 10.297 19.531 7.309 1 98.56 186 LEU B CA 1
ATOM 3984 C C . LEU B 1 186 ? 9.844 19.047 8.68 1 98.56 186 LEU B C 1
ATOM 3986 O O . LEU B 1 186 ? 10.656 18.562 9.469 1 98.56 186 LEU B O 1
ATOM 3990 N N . LEU B 1 187 ? 8.555 19.188 8.961 1 98.75 187 LEU B N 1
ATOM 3991 C CA . LEU B 1 187 ? 8.047 18.75 10.258 1 98.75 187 LEU B CA 1
ATOM 3992 C C . LEU B 1 187 ? 8.055 17.219 10.359 1 98.75 187 LEU B C 1
ATOM 3994 O O . LEU B 1 187 ? 8.297 16.672 11.438 1 98.75 187 LEU B O 1
ATOM 3998 N N . VAL B 1 188 ? 7.805 16.5 9.258 1 98.94 188 VAL B N 1
ATOM 3999 C CA . VAL B 1 188 ? 7.957 15.055 9.234 1 98.94 188 VAL B CA 1
ATOM 4000 C C . VAL B 1 188 ? 9.406 14.68 9.555 1 98.94 188 VAL B C 1
ATOM 4002 O O . VAL B 1 188 ? 9.656 13.82 10.406 1 98.94 188 VAL B O 1
ATOM 4005 N N . ALA B 1 189 ? 10.328 15.359 8.914 1 98.88 189 ALA B N 1
ATOM 4006 C CA . ALA B 1 189 ? 11.742 15.125 9.172 1 98.88 189 ALA B CA 1
ATOM 4007 C C . ALA B 1 189 ? 12.078 15.367 10.641 1 98.88 189 ALA B C 1
ATOM 4009 O O . ALA B 1 189 ? 12.859 14.625 11.234 1 98.88 189 ALA B O 1
ATOM 4010 N N . ALA B 1 190 ? 11.477 16.391 11.203 1 98.81 190 ALA B N 1
ATOM 4011 C CA . ALA B 1 190 ? 11.719 16.719 12.609 1 98.81 190 ALA B CA 1
ATOM 4012 C C . ALA B 1 190 ? 11.266 15.586 13.523 1 98.81 190 ALA B C 1
ATOM 4014 O O . ALA B 1 190 ? 11.992 15.195 14.445 1 98.81 190 ALA B O 1
ATOM 4015 N N . VAL B 1 191 ? 10.047 15.078 13.289 1 98.88 191 VAL B N 1
ATOM 4016 C CA . VAL B 1 191 ? 9.531 13.984 14.102 1 98.88 191 VAL B CA 1
ATOM 4017 C C . VAL B 1 191 ? 10.414 12.75 13.938 1 98.88 191 VAL B C 1
ATOM 4019 O O . VAL B 1 191 ? 10.758 12.094 14.93 1 98.88 191 VAL B O 1
ATOM 4022 N N . LEU B 1 192 ? 10.828 12.438 12.688 1 98.88 192 LEU B N 1
ATOM 4023 C CA . LEU B 1 192 ? 11.688 11.289 12.422 1 98.88 192 LEU B CA 1
ATOM 4024 C C . LEU B 1 192 ? 13.008 11.414 13.172 1 98.88 192 LEU B C 1
ATOM 4026 O O . LEU B 1 192 ? 13.445 10.461 13.82 1 98.88 192 LEU B O 1
ATOM 4030 N N . LYS B 1 193 ? 13.602 12.586 13.039 1 98.12 193 LYS B N 1
ATOM 4031 C CA . LYS B 1 193 ? 14.859 12.836 13.742 1 98.12 193 LYS B CA 1
ATOM 4032 C C . LYS B 1 193 ? 14.695 12.641 15.242 1 98.12 193 LYS B C 1
ATOM 4034 O O . LYS B 1 193 ? 15.547 12.016 15.891 1 98.12 193 LYS B O 1
ATOM 4039 N N . GLY B 1 194 ? 13.656 13.156 15.758 1 97.56 194 GLY B N 1
ATOM 4040 C CA . GLY B 1 194 ? 13.367 13.023 17.172 1 97.56 194 GLY B CA 1
ATOM 4041 C C . GLY B 1 194 ? 13.219 11.578 17.609 1 97.56 194 GLY B C 1
ATOM 4042 O O . GLY B 1 194 ? 13.5 11.242 18.766 1 97.56 194 GLY B O 1
ATOM 4043 N N . LEU B 1 195 ? 12.828 10.688 16.734 1 97.5 195 LEU B N 1
ATOM 4044 C CA . LEU B 1 195 ? 12.594 9.281 17.031 1 97.5 195 LEU B CA 1
ATOM 4045 C C . LEU B 1 195 ? 13.883 8.477 16.891 1 97.5 195 LEU B C 1
ATOM 4047 O O . LEU B 1 195 ? 13.922 7.289 17.219 1 97.5 195 LEU B O 1
ATOM 4051 N N . GLY B 1 196 ? 14.93 9.133 16.375 1 98.12 196 GLY B N 1
ATOM 4052 C CA . GLY B 1 196 ? 16.188 8.438 16.172 1 98.12 196 GLY B CA 1
ATOM 4053 C C . GLY B 1 196 ? 16.281 7.754 14.82 1 98.12 196 GLY B C 1
ATOM 4054 O O . GLY B 1 196 ? 17 6.766 14.664 1 98.12 196 GLY B O 1
ATOM 4055 N N . VAL B 1 197 ? 15.539 8.211 13.844 1 98.62 197 VAL B N 1
ATOM 4056 C CA . VAL B 1 197 ? 15.562 7.703 12.477 1 98.62 197 VAL B CA 1
ATOM 4057 C C . VAL B 1 197 ? 16.594 8.492 11.656 1 98.62 197 VAL B C 1
ATOM 4059 O O . VAL B 1 197 ? 16.688 9.711 11.773 1 98.62 197 VAL B O 1
ATOM 4062 N N . THR B 1 198 ? 17.406 7.816 10.875 1 98.81 198 THR B N 1
ATOM 4063 C CA . THR B 1 198 ? 18.25 8.508 9.898 1 98.81 198 THR B CA 1
ATOM 4064 C C . THR B 1 198 ? 17.391 9.117 8.789 1 98.81 198 THR B C 1
ATOM 4066 O O . THR B 1 198 ? 16.688 8.398 8.07 1 98.81 198 THR B O 1
ATOM 4069 N N . THR B 1 199 ? 17.469 10.414 8.672 1 98.88 199 THR B N 1
ATOM 4070 C CA . THR B 1 199 ? 16.516 11.133 7.832 1 98.88 199 THR B CA 1
ATOM 4071 C C . THR B 1 199 ? 17.203 11.695 6.594 1 98.88 199 THR B C 1
ATOM 4073 O O . THR B 1 199 ? 18.141 12.484 6.703 1 98.88 199 THR B O 1
ATOM 4076 N N . ILE B 1 200 ? 16.766 11.281 5.414 1 98.94 200 ILE B N 1
ATOM 4077 C CA . ILE B 1 200 ? 17.203 11.781 4.117 1 98.94 200 ILE B CA 1
ATOM 4078 C C . ILE B 1 200 ? 16.094 12.641 3.5 1 98.94 200 ILE B C 1
ATOM 4080 O O . ILE B 1 200 ? 14.953 12.203 3.375 1 98.94 200 ILE B O 1
ATOM 4084 N N . VAL B 1 201 ? 16.406 13.867 3.145 1 98.88 201 VAL B N 1
ATOM 4085 C CA . VAL B 1 201 ? 15.445 14.75 2.49 1 98.88 201 VAL B CA 1
ATOM 4086 C C . VAL B 1 201 ? 15.859 14.977 1.038 1 98.88 201 VAL B C 1
ATOM 4088 O O . VAL B 1 201 ? 17.031 15.25 0.752 1 98.88 201 VAL B O 1
ATOM 4091 N N . THR B 1 202 ? 14.969 14.758 0.127 1 98.88 202 THR B N 1
ATOM 4092 C CA . THR B 1 202 ? 15.203 15.109 -1.268 1 98.88 202 THR B CA 1
ATOM 4093 C C . THR B 1 202 ? 14.383 16.328 -1.661 1 98.88 202 THR B C 1
ATOM 4095 O O . THR B 1 202 ? 13.18 16.391 -1.392 1 98.88 202 THR B O 1
ATOM 4098 N N . GLU B 1 203 ? 14.969 17.281 -2.217 1 98.12 203 GLU B N 1
ATOM 4099 C CA . GLU B 1 203 ? 14.398 18.609 -2.445 1 98.12 203 GLU B CA 1
ATOM 4100 C C . GLU B 1 203 ? 15.148 19.344 -3.555 1 98.12 203 GLU B C 1
ATOM 4102 O O . GLU B 1 203 ? 16.359 19.188 -3.707 1 98.12 203 GLU B O 1
ATOM 4107 N N . LEU B 1 204 ? 14.383 20.125 -4.363 1 96.81 204 LEU B N 1
ATOM 4108 C CA . LEU B 1 204 ? 14.953 20.859 -5.488 1 96.81 204 LEU B CA 1
ATOM 4109 C C . LEU B 1 204 ? 15.391 22.25 -5.059 1 96.81 204 LEU B C 1
ATOM 4111 O O . LEU B 1 204 ? 16.453 22.719 -5.461 1 96.81 204 LEU B O 1
ATOM 4115 N N . SER B 1 205 ? 14.539 22.953 -4.27 1 96.25 205 SER B N 1
ATOM 4116 C CA . SER B 1 205 ? 14.719 24.359 -3.938 1 96.25 205 SER B CA 1
ATOM 4117 C C . SER B 1 205 ? 15.93 24.562 -3.035 1 96.25 205 SER B C 1
ATOM 4119 O O . SER B 1 205 ? 16.016 23.969 -1.964 1 96.25 205 SER B O 1
ATOM 4121 N N . GLU B 1 206 ? 16.75 25.484 -3.449 1 96.94 206 GLU B N 1
ATOM 4122 C CA . GLU B 1 206 ? 17.953 25.781 -2.662 1 96.94 206 GLU B CA 1
ATOM 4123 C C . GLU B 1 206 ? 17.578 26.266 -1.266 1 96.94 206 GLU B C 1
ATOM 4125 O O . GLU B 1 206 ? 18.188 25.844 -0.275 1 96.94 206 GLU B O 1
ATOM 4130 N N . ALA B 1 207 ? 16.656 27.141 -1.24 1 96.25 207 ALA B N 1
ATOM 4131 C CA . ALA B 1 207 ? 16.234 27.703 0.041 1 96.25 207 ALA B CA 1
ATOM 4132 C C . ALA B 1 207 ? 15.688 26.625 0.963 1 96.25 207 ALA B C 1
ATOM 4134 O O . ALA B 1 207 ? 15.969 26.609 2.164 1 96.25 207 ALA B O 1
ATOM 4135 N N . ARG B 1 208 ? 14.93 25.688 0.434 1 96.88 208 ARG B N 1
ATOM 4136 C CA . ARG B 1 208 ? 14.336 24.625 1.234 1 96.88 208 ARG B CA 1
ATOM 4137 C C . ARG B 1 208 ? 15.391 23.609 1.664 1 96.88 208 ARG B C 1
ATOM 4139 O O . ARG B 1 208 ? 15.344 23.078 2.779 1 96.88 208 ARG B O 1
ATOM 4146 N N . LYS B 1 209 ? 16.359 23.312 0.781 1 97.5 209 LYS B N 1
ATOM 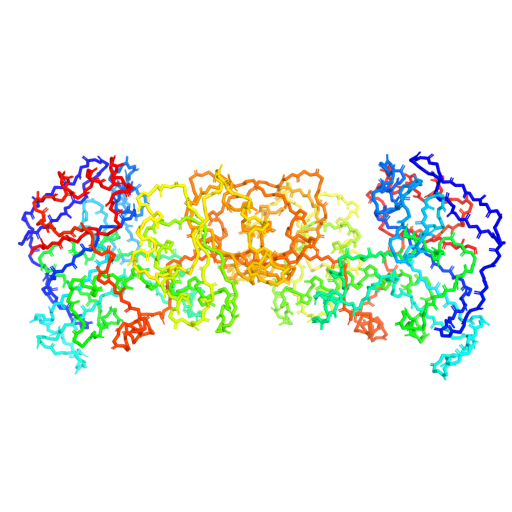4147 C CA . LYS B 1 209 ? 17.484 22.469 1.162 1 97.5 209 LYS B CA 1
ATOM 4148 C C . LYS B 1 209 ? 18.25 23.062 2.336 1 97.5 209 LYS B C 1
ATOM 4150 O O . LYS B 1 209 ? 18.562 22.375 3.305 1 97.5 209 LYS B O 1
ATOM 4155 N N . ALA B 1 210 ? 18.469 24.328 2.186 1 97.5 210 ALA B N 1
ATOM 4156 C CA . ALA B 1 210 ? 19.203 25.031 3.236 1 97.5 210 ALA B CA 1
ATOM 4157 C C . ALA B 1 210 ? 18.438 25 4.555 1 97.5 210 ALA B C 1
ATOM 4159 O O . ALA B 1 210 ? 19.031 24.828 5.621 1 97.5 210 ALA B O 1
ATOM 4160 N N . LYS B 1 211 ? 17.141 25.172 4.48 1 96.94 211 LYS B N 1
ATOM 4161 C CA . LYS B 1 211 ? 16.312 25.141 5.684 1 96.94 211 LYS B CA 1
ATOM 4162 C C . LYS B 1 211 ? 16.344 23.766 6.34 1 96.94 211 LYS B C 1
ATOM 4164 O O . LYS B 1 211 ? 16.453 23.656 7.562 1 96.94 211 LYS B O 1
ATOM 4169 N N . ALA B 1 212 ? 16.281 22.688 5.559 1 97.88 212 ALA B N 1
ATOM 4170 C CA . ALA B 1 212 ? 16.344 21.312 6.074 1 97.88 212 ALA B CA 1
ATOM 4171 C C . ALA B 1 212 ? 17.656 21.062 6.801 1 97.88 212 ALA B C 1
ATOM 4173 O O . ALA B 1 212 ? 17.688 20.422 7.852 1 97.88 212 ALA B O 1
ATOM 4174 N N . LEU B 1 213 ? 18.703 21.625 6.289 1 97.5 213 LEU B N 1
ATOM 4175 C CA . LEU B 1 213 ? 20.031 21.438 6.875 1 97.5 213 LEU B CA 1
ATOM 4176 C C . LEU B 1 213 ? 20.188 22.297 8.125 1 97.5 213 LEU B C 1
ATOM 4178 O O . LEU B 1 213 ? 20.609 21.797 9.18 1 97.5 213 LEU B O 1
ATOM 4182 N N . SER B 1 214 ? 19.797 23.547 8.016 1 97.06 214 SER B N 1
ATOM 4183 C CA . SER B 1 214 ? 20.062 24.484 9.102 1 97.06 214 SER B CA 1
ATOM 4184 C C . SER B 1 214 ? 19.188 24.172 10.312 1 97.06 214 SER B C 1
ATOM 4186 O O . SER B 1 214 ? 19.562 24.453 11.453 1 97.06 214 SER B O 1
ATOM 4188 N N . SER B 1 215 ? 18 23.609 10.078 1 96.94 215 SER B N 1
ATOM 4189 C CA . SER B 1 215 ? 17.109 23.25 11.18 1 96.94 215 SER B CA 1
ATOM 4190 C C . SER B 1 215 ? 17.578 21.969 11.867 1 96.94 215 SER B C 1
ATOM 4192 O O . SER B 1 215 ? 17.109 21.625 12.953 1 96.94 215 SER B O 1
ATOM 4194 N N . GLY B 1 216 ? 18.5 21.219 11.195 1 97.31 216 GLY B N 1
ATOM 4195 C CA . GLY B 1 216 ? 19.078 20.031 11.789 1 97.31 216 GLY B CA 1
ATOM 4196 C C . GLY B 1 216 ? 18.203 18.797 11.664 1 97.31 216 GLY B C 1
ATOM 4197 O O . GLY B 1 216 ? 18.5 17.75 12.242 1 97.31 216 GLY B O 1
ATOM 4198 N N . VAL B 1 217 ? 17.141 18.875 10.883 1 97.94 217 VAL B N 1
ATOM 4199 C CA . VAL B 1 217 ? 16.156 17.797 10.898 1 97.94 217 VAL B CA 1
ATOM 4200 C C . VAL B 1 217 ? 16.516 16.766 9.836 1 97.94 217 VAL B C 1
ATOM 4202 O O . VAL B 1 217 ? 16 15.641 9.852 1 97.94 217 VAL B O 1
ATOM 4205 N N . ALA B 1 218 ? 17.406 17.109 8.93 1 98.44 218 ALA B N 1
ATOM 4206 C CA . ALA B 1 218 ? 17.844 16.188 7.879 1 98.44 218 ALA B CA 1
ATOM 4207 C C . ALA B 1 218 ? 19.297 15.758 8.102 1 98.44 218 ALA B C 1
ATOM 4209 O O . ALA B 1 218 ? 20.188 16.594 8.219 1 98.44 218 ALA B O 1
ATOM 4210 N N . ASP B 1 219 ? 19.547 14.516 8.164 1 98.69 219 ASP B N 1
ATOM 4211 C CA . ASP B 1 219 ? 20.922 14.023 8.203 1 98.69 219 ASP B CA 1
ATOM 4212 C C . ASP B 1 219 ? 21.594 14.188 6.84 1 98.69 219 ASP B C 1
ATOM 4214 O O . ASP B 1 219 ? 22.797 14.453 6.762 1 98.69 219 ASP B O 1
ATOM 4218 N N . TYR B 1 220 ? 20.828 13.992 5.797 1 98.75 220 TYR B N 1
ATOM 4219 C CA . TYR B 1 220 ? 21.281 14.148 4.422 1 98.75 220 TYR B CA 1
ATOM 4220 C C . TYR B 1 220 ? 20.25 14.875 3.576 1 98.75 220 TYR B C 1
ATOM 4222 O O . TYR B 1 220 ? 19.047 14.688 3.773 1 98.75 220 TYR B O 1
ATOM 4230 N N . VAL B 1 221 ? 20.688 15.734 2.727 1 98.81 221 VAL B N 1
ATOM 4231 C CA . VAL B 1 221 ? 19.844 16.391 1.744 1 98.81 221 VAL B CA 1
ATOM 4232 C C . VAL B 1 221 ? 20.344 16.094 0.336 1 98.81 221 VAL B C 1
ATOM 4234 O O . VAL B 1 221 ? 21.531 16.281 0.04 1 98.81 221 VAL B O 1
ATOM 4237 N N . ILE B 1 222 ? 19.484 15.57 -0.499 1 98.75 222 ILE B N 1
ATOM 4238 C CA . ILE B 1 222 ? 19.859 15.172 -1.85 1 98.75 222 ILE B CA 1
ATOM 4239 C C . ILE B 1 222 ? 19.031 15.945 -2.869 1 98.75 222 ILE B C 1
ATOM 4241 O O . ILE B 1 222 ? 17.797 15.93 -2.814 1 98.75 222 ILE B O 1
ATOM 4245 N N . ASP B 1 223 ? 19.688 16.625 -3.768 1 98.38 223 ASP B N 1
ATOM 4246 C CA . ASP B 1 223 ? 19.062 17.266 -4.918 1 98.38 223 ASP B CA 1
ATOM 4247 C C . ASP B 1 223 ? 18.938 16.297 -6.09 1 98.38 223 ASP B C 1
ATOM 4249 O O . ASP B 1 223 ? 19.938 15.883 -6.668 1 98.38 223 ASP B O 1
ATOM 4253 N N . PRO B 1 224 ? 17.719 15.953 -6.426 1 97.62 224 PRO B N 1
ATOM 4254 C CA . PRO B 1 224 ? 17.547 14.914 -7.445 1 97.62 224 PRO B CA 1
ATOM 4255 C C . PRO B 1 224 ? 18 15.367 -8.828 1 97.62 224 PRO B C 1
ATOM 4257 O O . PRO B 1 224 ? 18.141 14.547 -9.742 1 97.62 224 PRO B O 1
ATOM 4260 N N . THR B 1 225 ? 18.25 16.641 -9.047 1 97.06 225 THR B N 1
ATOM 4261 C CA . THR B 1 225 ? 18.719 17.125 -10.344 1 97.06 225 THR B CA 1
ATOM 4262 C C . THR B 1 225 ? 20.234 16.969 -10.469 1 97.06 225 THR B C 1
ATOM 4264 O O . THR B 1 225 ? 20.766 17.031 -11.578 1 97.06 225 THR B O 1
ATOM 4267 N N . THR B 1 226 ? 20.922 16.812 -9.383 1 97.25 226 THR B N 1
ATOM 4268 C CA . THR B 1 226 ? 22.375 16.781 -9.445 1 97.25 226 THR B CA 1
ATOM 4269 C C . THR B 1 226 ? 22.906 15.422 -9 1 97.25 226 THR B C 1
ATOM 4271 O O . THR B 1 226 ? 24.062 15.078 -9.273 1 97.25 226 THR B O 1
ATOM 4274 N N . GLU B 1 227 ? 22.109 14.695 -8.242 1 97.19 227 GLU B N 1
ATOM 4275 C CA . GLU B 1 227 ? 22.516 13.383 -7.75 1 97.19 227 GLU B CA 1
ATOM 4276 C C . GLU B 1 227 ? 21.469 12.328 -8.055 1 97.19 227 GLU B C 1
ATOM 4278 O O . GLU B 1 227 ? 20.281 12.641 -8.211 1 97.19 227 GLU B O 1
ATOM 4283 N N . ASP B 1 228 ? 21.922 11.086 -8.148 1 98.19 228 ASP B N 1
ATOM 4284 C CA . ASP B 1 228 ? 21.031 9.938 -8.227 1 98.19 228 ASP B CA 1
ATOM 4285 C C . ASP B 1 228 ? 20.5 9.562 -6.84 1 98.19 228 ASP B C 1
ATOM 4287 O O . ASP B 1 228 ? 21.203 8.922 -6.059 1 98.19 228 ASP B O 1
ATOM 4291 N N . VAL B 1 229 ? 19.281 9.945 -6.578 1 98.69 229 VAL B N 1
ATOM 4292 C CA . VAL B 1 229 ? 18.719 9.789 -5.246 1 98.69 229 VAL B CA 1
ATOM 4293 C C . VAL B 1 229 ? 18.719 8.312 -4.848 1 98.69 229 VAL B C 1
ATOM 4295 O O . VAL B 1 229 ? 19.078 7.969 -3.717 1 98.69 229 VAL B O 1
ATOM 4298 N N . LYS B 1 230 ? 18.281 7.414 -5.746 1 98.25 230 LYS B N 1
ATOM 4299 C CA . LYS B 1 230 ? 18.234 5.984 -5.457 1 98.25 230 LYS B CA 1
ATOM 4300 C C . LYS B 1 230 ? 19.609 5.449 -5.066 1 98.25 230 LYS B C 1
ATOM 4302 O O . LYS B 1 230 ? 19.734 4.742 -4.066 1 98.25 230 LYS B O 1
ATOM 4307 N N . ALA B 1 231 ? 20.641 5.75 -5.852 1 98.38 231 ALA B N 1
ATOM 4308 C CA . ALA B 1 231 ? 22 5.305 -5.562 1 98.38 231 ALA B CA 1
ATOM 4309 C C . ALA B 1 231 ? 22.453 5.812 -4.199 1 98.38 231 ALA B C 1
ATOM 4311 O O . ALA B 1 231 ? 23.062 5.066 -3.426 1 98.38 231 ALA B O 1
ATOM 4312 N N . ARG B 1 232 ? 22.172 7.113 -3.891 1 98.56 232 ARG B N 1
ATOM 4313 C CA . ARG B 1 232 ? 22.578 7.699 -2.615 1 98.56 232 ARG B CA 1
ATOM 4314 C C . ARG B 1 232 ? 21.875 7.008 -1.451 1 98.56 232 ARG B C 1
ATOM 4316 O O . ARG B 1 232 ? 22.484 6.73 -0.421 1 98.56 232 ARG B O 1
ATOM 4323 N N . VAL B 1 233 ? 20.594 6.738 -1.585 1 98.75 233 VAL B N 1
ATOM 4324 C CA . VAL B 1 233 ? 19.828 6.078 -0.529 1 98.75 233 VAL B CA 1
ATOM 4325 C C . VAL B 1 233 ? 20.375 4.672 -0.297 1 98.75 233 VAL B C 1
ATOM 4327 O O . VAL B 1 233 ? 20.5 4.23 0.848 1 98.75 233 VAL B O 1
ATOM 4330 N N . LEU B 1 234 ? 20.688 3.945 -1.382 1 97.94 234 LEU B N 1
ATOM 4331 C CA . LEU B 1 234 ? 21.266 2.615 -1.251 1 97.94 234 LEU B CA 1
ATOM 4332 C C . LEU B 1 234 ? 22.578 2.676 -0.481 1 97.94 234 LEU B C 1
ATOM 4334 O O . LEU B 1 234 ? 22.828 1.86 0.412 1 97.94 234 LEU B O 1
ATOM 4338 N N . GLU B 1 235 ? 23.375 3.643 -0.808 1 98 235 GLU B N 1
ATOM 4339 C CA . GLU B 1 235 ? 24.641 3.834 -0.115 1 98 235 GLU B CA 1
ATOM 4340 C C . GLU B 1 235 ? 24.438 4.078 1.376 1 98 235 GLU B C 1
ATOM 4342 O O . GLU B 1 235 ? 25.094 3.465 2.213 1 98 235 GLU B O 1
ATOM 4347 N N . LEU B 1 236 ? 23.453 4.875 1.709 1 98.12 236 LEU B N 1
ATOM 4348 C CA . LEU B 1 236 ? 23.25 5.332 3.078 1 98.12 236 LEU B CA 1
ATOM 4349 C C . LEU B 1 236 ? 22.484 4.293 3.887 1 98.12 236 LEU B C 1
ATOM 4351 O O . LEU B 1 236 ? 22.406 4.391 5.113 1 98.12 236 LEU B O 1
ATOM 4355 N N . SER B 1 237 ? 21.938 3.293 3.244 1 97.44 237 SER B N 1
ATOM 4356 C CA . SER B 1 237 ? 21.125 2.283 3.914 1 97.44 237 SER B CA 1
ATOM 4357 C C . SER B 1 237 ? 21.781 0.91 3.855 1 97.44 237 SER B C 1
ATOM 4359 O O . SER B 1 237 ? 21.125 -0.114 4.027 1 97.44 237 SER B O 1
ATOM 4361 N N . GLY B 1 238 ? 23.062 0.844 3.498 1 94.44 238 GLY B N 1
ATOM 4362 C CA . GLY B 1 238 ? 23.766 -0.424 3.436 1 94.44 238 GLY B CA 1
ATOM 4363 C C . GLY B 1 238 ? 23.359 -1.28 2.252 1 94.44 238 GLY B C 1
ATOM 4364 O O . GLY B 1 238 ? 23.391 -2.51 2.332 1 94.44 238 GLY B O 1
ATOM 4365 N N . GLY B 1 239 ? 22.859 -0.63 1.285 1 95.38 239 GLY B N 1
ATOM 4366 C CA . GLY B 1 239 ? 22.578 -1.31 0.033 1 95.38 239 GLY B CA 1
ATOM 4367 C C . GLY B 1 239 ? 21.172 -1.888 -0.022 1 95.38 239 GLY B C 1
ATOM 4368 O O . GLY B 1 239 ? 20.812 -2.576 -0.981 1 95.38 239 GLY B O 1
ATOM 4369 N N . ILE B 1 240 ? 20.328 -1.639 0.898 1 95.75 240 ILE B N 1
ATOM 4370 C CA . ILE B 1 240 ? 19.047 -2.332 0.968 1 95.75 240 ILE B CA 1
ATOM 4371 C C . ILE B 1 240 ? 17.938 -1.392 0.532 1 95.75 240 ILE B C 1
ATOM 4373 O O . ILE B 1 240 ? 16.938 -1.826 -0.067 1 95.75 240 ILE B O 1
ATOM 4377 N N . GLY B 1 241 ? 18.062 -0.036 0.786 1 98 241 GLY B N 1
ATOM 4378 C CA . GLY B 1 241 ? 17.016 0.952 0.574 1 98 241 GLY B CA 1
ATOM 4379 C C . GLY B 1 241 ? 16.422 1.487 1.867 1 98 241 GLY B C 1
ATOM 4380 O O . GLY B 1 241 ? 16.672 0.929 2.939 1 98 241 GLY B O 1
ATOM 4381 N N . ALA B 1 242 ? 15.695 2.533 1.758 1 98.88 242 ALA B N 1
ATOM 4382 C CA . ALA B 1 242 ? 15.07 3.137 2.932 1 98.88 242 ALA B CA 1
ATOM 4383 C C . ALA B 1 242 ? 13.969 2.242 3.488 1 98.88 242 ALA B C 1
ATOM 4385 O O . ALA B 1 242 ? 13.273 1.553 2.734 1 98.88 242 ALA B O 1
ATOM 4386 N N . ASP B 1 243 ? 13.812 2.246 4.793 1 98.75 243 ASP B N 1
ATOM 4387 C CA . ASP B 1 243 ? 12.711 1.521 5.422 1 98.75 243 ASP B CA 1
ATOM 4388 C C . ASP B 1 243 ? 11.367 2.164 5.09 1 98.75 243 ASP B C 1
ATOM 4390 O O . ASP B 1 243 ? 10.367 1.465 4.906 1 98.75 243 ASP B O 1
ATOM 4394 N N . ILE B 1 244 ? 11.414 3.502 5.016 1 98.88 244 ILE B N 1
ATOM 4395 C CA . ILE B 1 244 ? 10.18 4.262 4.859 1 98.88 244 ILE B CA 1
ATOM 4396 C C . ILE B 1 244 ? 10.422 5.449 3.928 1 98.88 244 ILE B C 1
ATOM 4398 O O . ILE B 1 244 ? 11.484 6.078 3.975 1 98.88 244 ILE B O 1
ATOM 4402 N N . GLY B 1 245 ? 9.461 5.73 3.107 1 98.94 245 GLY B N 1
ATOM 4403 C CA . GLY B 1 245 ? 9.414 6.949 2.32 1 98.94 245 GLY B CA 1
ATOM 4404 C C . GLY B 1 245 ? 8.188 7.793 2.588 1 98.94 245 GLY B C 1
ATOM 4405 O O . GLY B 1 245 ? 7.086 7.262 2.754 1 98.94 245 GLY B O 1
ATOM 4406 N N . PHE B 1 246 ? 8.352 9.086 2.633 1 98.94 246 PHE B N 1
ATOM 4407 C CA . PHE B 1 246 ? 7.254 10.031 2.777 1 98.94 246 PHE B CA 1
ATOM 4408 C C . PHE B 1 246 ? 7.141 10.922 1.545 1 98.94 246 PHE B C 1
ATOM 4410 O O . PHE B 1 246 ? 8.094 11.609 1.183 1 98.94 246 PHE B O 1
ATOM 4417 N N . GLU B 1 247 ? 6.051 10.906 0.901 1 98.88 247 GLU B N 1
ATOM 4418 C CA . GLU B 1 247 ? 5.758 11.828 -0.192 1 98.88 247 GLU B CA 1
ATOM 4419 C C . GLU B 1 247 ? 5.051 13.078 0.318 1 98.88 247 GLU B C 1
ATOM 4421 O O . GLU B 1 247 ? 3.885 13.016 0.717 1 98.88 247 GLU B O 1
ATOM 4426 N N . CYS B 1 248 ? 5.727 14.211 0.338 1 98.38 248 CYS B N 1
ATOM 4427 C CA . CYS B 1 248 ? 5.207 15.438 0.932 1 98.38 248 CYS B CA 1
ATOM 4428 C C . CYS B 1 248 ? 5.145 16.562 -0.098 1 98.38 248 CYS B C 1
ATOM 4430 O O . CYS B 1 248 ? 5.051 17.734 0.263 1 98.38 248 CYS B O 1
ATOM 4432 N N . ALA B 1 249 ? 5.23 16.234 -1.364 1 96.75 249 ALA B N 1
ATOM 4433 C CA . ALA B 1 249 ? 5.32 17.281 -2.387 1 96.75 249 ALA B CA 1
ATOM 4434 C C . ALA B 1 249 ? 4.074 17.281 -3.266 1 96.75 249 ALA B C 1
ATOM 4436 O O . ALA B 1 249 ? 3.74 18.312 -3.873 1 96.75 249 ALA B O 1
ATOM 4437 N N . GLY B 1 250 ? 3.404 16.188 -3.443 1 96.44 250 GLY B N 1
ATOM 4438 C CA . GLY B 1 250 ? 2.193 16.109 -4.246 1 96.44 250 GLY B CA 1
ATOM 4439 C C . GLY B 1 250 ? 2.469 16.047 -5.738 1 96.44 250 GLY B C 1
ATOM 4440 O O . GLY B 1 250 ? 1.704 16.578 -6.543 1 96.44 250 GLY B O 1
ATOM 4441 N N . VAL B 1 251 ? 3.625 15.445 -6.125 1 96.38 251 VAL B N 1
ATOM 4442 C CA . VAL B 1 251 ? 3.924 15.336 -7.547 1 96.38 251 VAL B CA 1
ATOM 4443 C C . VAL B 1 251 ? 4.434 13.93 -7.855 1 96.38 251 VAL B C 1
ATOM 4445 O O . VAL B 1 251 ? 5.02 13.266 -6.996 1 96.38 251 VAL B O 1
ATOM 4448 N N . ASN B 1 252 ? 4.27 13.492 -9.07 1 98.06 252 ASN B N 1
ATOM 4449 C CA . ASN B 1 252 ? 4.539 12.125 -9.484 1 98.06 252 ASN B CA 1
ATOM 4450 C C . ASN B 1 252 ? 6.02 11.773 -9.344 1 98.06 252 ASN B C 1
ATOM 4452 O O . ASN B 1 252 ? 6.363 10.672 -8.922 1 98.06 252 ASN B O 1
ATOM 4456 N N . ALA B 1 253 ? 6.906 12.719 -9.727 1 97.81 253 ALA B N 1
ATOM 4457 C CA . ALA B 1 253 ? 8.344 12.453 -9.68 1 97.81 253 ALA B CA 1
ATOM 4458 C C . ALA B 1 253 ? 8.781 12.078 -8.266 1 97.81 253 ALA B C 1
ATOM 4460 O O . ALA B 1 253 ? 9.617 11.188 -8.086 1 97.81 253 ALA B O 1
ATOM 4461 N N . VAL B 1 254 ? 8.219 12.719 -7.289 1 98.44 254 VAL B N 1
ATOM 4462 C CA . VAL B 1 254 ? 8.586 12.461 -5.898 1 98.44 254 VAL B CA 1
ATOM 4463 C C . VAL B 1 254 ? 8.023 11.109 -5.461 1 98.44 254 VAL B C 1
ATOM 4465 O O . VAL B 1 254 ? 8.719 10.312 -4.836 1 98.44 254 VAL B O 1
ATOM 4468 N N . LEU B 1 255 ? 6.781 10.867 -5.762 1 98.62 255 LEU B N 1
ATOM 4469 C CA . LEU B 1 255 ? 6.195 9.57 -5.441 1 98.62 255 LEU B CA 1
ATOM 4470 C C . LEU B 1 255 ? 7.008 8.438 -6.055 1 98.62 255 LEU B C 1
ATOM 4472 O O . LEU B 1 255 ? 7.305 7.445 -5.383 1 98.62 255 LEU B O 1
ATOM 4476 N N . ASP B 1 256 ? 7.371 8.602 -7.316 1 98.44 256 ASP B N 1
ATOM 4477 C CA . ASP B 1 256 ? 8.195 7.605 -7.992 1 98.44 256 ASP B CA 1
ATOM 4478 C C . ASP B 1 256 ? 9.516 7.387 -7.246 1 98.44 256 ASP B C 1
ATOM 4480 O O . ASP B 1 256 ? 9.953 6.246 -7.086 1 98.44 256 ASP B O 1
ATOM 4484 N N . THR B 1 257 ? 10.102 8.43 -6.836 1 98.62 257 THR B N 1
ATOM 4485 C CA . THR B 1 257 ? 11.352 8.344 -6.094 1 98.62 257 THR B CA 1
ATOM 4486 C C . THR B 1 257 ? 11.164 7.543 -4.809 1 98.62 257 THR B C 1
ATOM 4488 O O . THR B 1 257 ? 12.008 6.711 -4.465 1 98.62 257 THR B O 1
ATOM 4491 N N . MET B 1 258 ? 10.047 7.785 -4.047 1 98.88 258 MET B N 1
ATOM 4492 C CA . MET B 1 258 ? 9.797 7.02 -2.832 1 98.88 258 MET B CA 1
ATOM 4493 C C . MET B 1 258 ? 9.68 5.531 -3.141 1 98.88 258 MET B C 1
ATOM 4495 O O . MET B 1 258 ? 10.312 4.707 -2.484 1 98.88 258 MET B O 1
ATOM 4499 N N . LEU B 1 259 ? 8.953 5.215 -4.172 1 98.69 259 LEU B N 1
ATOM 4500 C CA . LEU B 1 259 ? 8.719 3.82 -4.531 1 98.69 259 LEU B CA 1
ATOM 4501 C C . LEU B 1 259 ? 10.016 3.154 -4.98 1 98.69 259 LEU B C 1
ATOM 4503 O O . LEU B 1 259 ? 10.227 1.962 -4.742 1 98.69 259 LEU B O 1
ATOM 4507 N N . ASP B 1 260 ? 10.883 3.924 -5.598 1 98.44 260 ASP B N 1
ATOM 4508 C CA . ASP B 1 260 ? 12.141 3.395 -6.113 1 98.44 260 ASP B CA 1
ATOM 4509 C C . ASP B 1 260 ? 13.148 3.178 -4.984 1 98.44 260 ASP B C 1
ATOM 4511 O O . ASP B 1 260 ? 13.977 2.262 -5.047 1 98.44 260 ASP B O 1
ATOM 4515 N N . THR B 1 261 ? 13.062 4.008 -3.963 1 98.81 261 THR B N 1
ATOM 4516 C CA . THR B 1 261 ? 14.156 4.059 -2.998 1 98.81 261 THR B CA 1
ATOM 4517 C C . THR B 1 261 ? 13.852 3.189 -1.784 1 98.81 261 THR B C 1
ATOM 4519 O O . THR B 1 261 ? 14.766 2.764 -1.072 1 98.81 261 THR B O 1
ATOM 4522 N N . VAL B 1 262 ? 12.586 2.936 -1.47 1 98.75 262 VAL B N 1
ATOM 4523 C CA . VAL B 1 262 ? 12.258 2.137 -0.294 1 98.75 262 VAL B CA 1
ATOM 4524 C C . VAL B 1 262 ? 12.625 0.674 -0.542 1 98.75 262 VAL B C 1
ATOM 4526 O O . VAL B 1 262 ? 12.508 0.183 -1.668 1 98.75 262 VAL B O 1
ATOM 4529 N N . ARG B 1 263 ? 13.039 0.012 0.439 1 98.25 263 ARG B N 1
ATOM 4530 C CA . ARG B 1 263 ? 13.445 -1.387 0.362 1 98.25 263 ARG B CA 1
ATOM 4531 C C . ARG B 1 263 ? 12.242 -2.293 0.109 1 98.25 263 ARG B C 1
ATOM 4533 O O . ARG B 1 263 ? 11.094 -1.872 0.27 1 98.25 263 ARG B O 1
ATOM 4540 N N . PRO B 1 264 ? 12.484 -3.57 -0.311 1 97.88 264 PRO B N 1
ATOM 4541 C CA . PRO B 1 264 ? 11.375 -4.531 -0.342 1 97.88 264 PRO B CA 1
ATOM 4542 C C . PRO B 1 264 ? 10.664 -4.645 1.001 1 97.88 264 PRO B C 1
ATOM 4544 O O . PRO B 1 264 ? 11.305 -4.617 2.053 1 97.88 264 PRO B O 1
ATOM 4547 N N . ALA B 1 265 ? 9.312 -4.723 0.927 1 98 265 ALA B N 1
ATOM 4548 C CA . ALA B 1 265 ? 8.445 -4.781 2.098 1 98 265 ALA B CA 1
ATOM 4549 C C . ALA B 1 265 ? 8.492 -3.473 2.885 1 98 265 ALA B C 1
ATOM 4551 O O . ALA B 1 265 ? 8.227 -3.453 4.086 1 98 265 ALA B O 1
ATOM 4552 N N . GLY B 1 266 ? 8.953 -2.414 2.242 1 98.5 266 GLY B N 1
ATOM 4553 C CA . GLY B 1 266 ? 8.977 -1.108 2.883 1 98.5 266 GLY B CA 1
ATOM 4554 C C . GLY B 1 266 ? 7.633 -0.407 2.861 1 98.5 266 GLY B C 1
ATOM 4555 O O . GLY B 1 266 ? 6.648 -0.958 2.367 1 98.5 266 GLY B O 1
ATOM 4556 N N . VAL B 1 267 ? 7.613 0.819 3.402 1 98.88 267 VAL B N 1
ATOM 4557 C CA . VAL B 1 267 ? 6.379 1.589 3.537 1 98.88 267 VAL B CA 1
ATOM 4558 C C . VAL B 1 267 ? 6.562 2.971 2.914 1 98.88 267 VAL B C 1
ATOM 4560 O O . VAL B 1 267 ? 7.602 3.607 3.096 1 98.88 267 VAL B O 1
ATOM 4563 N N . VAL B 1 268 ? 5.633 3.387 2.121 1 98.94 268 VAL B N 1
ATOM 4564 C CA . VAL B 1 268 ? 5.555 4.754 1.61 1 98.94 268 VAL B CA 1
ATOM 4565 C C . VAL B 1 268 ? 4.289 5.43 2.135 1 98.94 268 VAL B C 1
ATOM 4567 O O . VAL B 1 268 ? 3.193 4.875 2.035 1 98.94 268 VAL B O 1
ATOM 4570 N N . VAL B 1 269 ? 4.391 6.539 2.725 1 98.94 269 VAL B N 1
ATOM 4571 C CA . VAL B 1 269 ? 3.254 7.301 3.227 1 98.94 269 VAL B CA 1
ATOM 4572 C C . VAL B 1 269 ? 3.049 8.555 2.371 1 98.94 269 VAL B C 1
ATOM 4574 O O . VAL B 1 269 ? 3.947 9.391 2.262 1 98.94 269 VAL B O 1
ATOM 4577 N N . ASN B 1 270 ? 1.948 8.617 1.756 1 98.88 270 ASN B N 1
ATOM 4578 C CA . ASN B 1 270 ? 1.58 9.844 1.058 1 98.88 270 ASN B CA 1
ATOM 4579 C C . ASN B 1 270 ? 0.92 10.852 1.998 1 98.88 270 ASN B C 1
ATOM 4581 O O . ASN B 1 270 ? -0.199 10.625 2.465 1 98.88 270 ASN B O 1
ATOM 4585 N N . VAL B 1 271 ? 1.557 11.969 2.158 1 98.44 271 VAL B N 1
ATOM 4586 C CA . VAL B 1 271 ? 1.099 12.977 3.115 1 98.44 271 VAL B CA 1
ATOM 4587 C C . VAL B 1 271 ? 0.42 14.125 2.375 1 98.44 271 VAL B C 1
ATOM 4589 O O . VAL B 1 271 ? -0.516 14.734 2.893 1 98.44 271 VAL B O 1
ATOM 4592 N N . SER B 1 272 ? 0.771 14.383 1.207 1 96.62 272 SER B N 1
ATOM 4593 C CA . SER B 1 272 ? 0.314 15.547 0.453 1 96.62 272 SER B CA 1
ATOM 4594 C C . SER B 1 272 ? -1.086 15.328 -0.109 1 96.62 272 SER B C 1
ATOM 4596 O O . SER B 1 272 ? -1.534 14.188 -0.243 1 96.62 272 SER B O 1
ATOM 4598 N N . ILE B 1 273 ? -1.715 16.406 -0.291 1 91.62 273 ILE B N 1
ATOM 4599 C CA . ILE B 1 273 ? -2.965 16.422 -1.044 1 91.62 273 ILE B CA 1
ATOM 4600 C C . ILE B 1 273 ? -2.68 16.75 -2.508 1 91.62 273 ILE B C 1
ATOM 4602 O O . ILE B 1 273 ? -1.947 17.703 -2.811 1 91.62 273 ILE B O 1
ATOM 4606 N N . TRP B 1 274 ? -3.271 15.977 -3.406 1 93.62 274 TRP B N 1
ATOM 4607 C CA . TRP B 1 274 ? -2.941 16.094 -4.824 1 93.62 274 TRP B CA 1
ATOM 4608 C C . TRP B 1 274 ? -4.023 16.859 -5.574 1 93.62 274 TRP B C 1
ATOM 4610 O O . TRP B 1 274 ? -5.215 16.719 -5.273 1 93.62 274 TRP B O 1
ATOM 4620 N N . GLY B 1 275 ? -3.641 17.703 -6.559 1 88.12 275 GLY B N 1
ATOM 4621 C CA . GLY B 1 275 ? -4.59 18.422 -7.387 1 88.12 275 GLY B CA 1
ATOM 4622 C C . GLY B 1 275 ? -5.031 17.641 -8.609 1 88.12 275 GLY B C 1
ATOM 4623 O O . GLY B 1 275 ? -5.984 18.031 -9.289 1 88.12 275 GLY B O 1
ATOM 4624 N N . LYS B 1 276 ? -4.316 16.625 -8.945 1 94.75 276 LYS B N 1
ATOM 4625 C CA . LYS B 1 276 ? -4.617 15.734 -10.062 1 94.75 276 LYS B CA 1
ATOM 4626 C C . LYS B 1 276 ? -4.277 14.289 -9.711 1 94.75 276 LYS B C 1
ATOM 4628 O O . LYS B 1 276 ? -3.529 14.031 -8.766 1 94.75 276 LYS B O 1
ATOM 4633 N N . PRO B 1 277 ? -4.781 13.352 -10.43 1 96.62 277 PRO B N 1
ATOM 4634 C CA . PRO B 1 277 ? -4.469 11.945 -10.141 1 96.62 277 PRO B CA 1
ATOM 4635 C C . PRO B 1 277 ? -2.992 11.617 -10.336 1 96.62 277 PRO B C 1
ATOM 4637 O O . PRO B 1 277 ? -2.318 12.242 -11.156 1 96.62 277 PRO B O 1
ATOM 4640 N N . ALA B 1 278 ? -2.539 10.703 -9.609 1 98.06 278 ALA B N 1
ATOM 4641 C CA . ALA B 1 278 ? -1.172 10.203 -9.742 1 98.06 278 ALA B CA 1
ATOM 4642 C C . ALA B 1 278 ? -1.102 9.07 -10.766 1 98.06 278 ALA B C 1
ATOM 4644 O O . ALA B 1 278 ? -2.094 8.375 -11.008 1 98.06 278 ALA B O 1
ATOM 4645 N N . THR B 1 279 ? 0.01 8.953 -11.383 1 98.06 279 THR B N 1
ATOM 4646 C CA . THR B 1 279 ? 0.354 7.773 -12.164 1 98.06 279 THR B CA 1
ATOM 4647 C C . THR B 1 279 ? 1.336 6.883 -11.406 1 98.06 279 THR B C 1
ATOM 4649 O O . THR B 1 279 ? 2.377 7.355 -10.945 1 98.06 279 THR B O 1
ATOM 4652 N N . ILE B 1 280 ? 1.029 5.59 -11.266 1 97.94 280 ILE B N 1
ATOM 4653 C CA . ILE B 1 280 ? 1.854 4.699 -10.453 1 97.94 280 ILE B CA 1
ATOM 4654 C C . ILE B 1 280 ? 2.205 3.449 -11.25 1 97.94 280 ILE B C 1
ATOM 4656 O O . ILE B 1 280 ? 1.322 2.787 -11.805 1 97.94 280 ILE B O 1
ATOM 4660 N N . ASP B 1 281 ? 3.455 3.209 -11.406 1 97.31 281 ASP B N 1
ATOM 4661 C CA . ASP B 1 281 ? 3.889 1.892 -11.859 1 97.31 281 ASP B CA 1
ATOM 4662 C C . ASP B 1 281 ? 3.625 0.829 -10.797 1 97.31 281 ASP B C 1
ATOM 4664 O O . ASP B 1 281 ? 4.414 0.667 -9.867 1 97.31 281 ASP B O 1
ATOM 4668 N N . MET B 1 282 ? 2.568 0.056 -10.969 1 97.12 282 MET B N 1
ATOM 4669 C CA . MET B 1 282 ? 2.119 -0.886 -9.945 1 97.12 282 MET B CA 1
ATOM 4670 C C . MET B 1 282 ? 3.143 -1.996 -9.742 1 97.12 282 MET B C 1
ATOM 4672 O O . MET B 1 282 ? 3.146 -2.658 -8.703 1 97.12 282 MET B O 1
ATOM 4676 N N . GLN B 1 283 ? 4.039 -2.23 -10.703 1 95.75 283 GLN B N 1
ATOM 4677 C CA . GLN B 1 283 ? 5.078 -3.244 -10.547 1 95.75 283 GLN B CA 1
ATOM 4678 C C . GLN B 1 283 ? 6.004 -2.91 -9.383 1 95.75 283 GLN B C 1
ATOM 4680 O O . GLN B 1 283 ? 6.469 -3.805 -8.672 1 95.75 283 GLN B O 1
ATOM 4685 N N . LYS B 1 284 ? 6.262 -1.619 -9.195 1 96.69 284 LYS B N 1
ATOM 4686 C CA . LYS B 1 284 ? 7.113 -1.197 -8.086 1 96.69 284 LYS B CA 1
ATOM 4687 C C . LYS B 1 284 ? 6.488 -1.559 -6.746 1 96.69 284 LYS B C 1
ATOM 4689 O O . LYS B 1 284 ? 7.188 -1.965 -5.816 1 96.69 284 LYS B O 1
ATOM 4694 N N . LEU B 1 285 ? 5.172 -1.419 -6.668 1 97.94 285 LEU B N 1
ATOM 4695 C CA . LEU B 1 285 ? 4.438 -1.731 -5.449 1 97.94 285 LEU B CA 1
ATOM 4696 C C . LEU B 1 285 ? 4.352 -3.238 -5.234 1 97.94 285 LEU B C 1
ATOM 4698 O O . LEU B 1 285 ? 4.613 -3.729 -4.133 1 97.94 285 LEU B O 1
ATOM 4702 N N . VAL B 1 286 ? 4.051 -3.955 -6.27 1 98 286 VAL B N 1
ATOM 4703 C CA . VAL B 1 286 ? 3.734 -5.375 -6.172 1 98 286 VAL B CA 1
ATOM 4704 C C . VAL B 1 286 ? 5.02 -6.184 -6 1 98 286 VAL B C 1
ATOM 4706 O O . VAL B 1 286 ? 5.125 -7.004 -5.086 1 98 286 VAL B O 1
ATOM 4709 N N . LEU B 1 287 ? 6.074 -5.922 -6.797 1 96.12 287 LEU B N 1
ATOM 4710 C CA . LEU B 1 287 ? 7.273 -6.754 -6.816 1 96.12 287 LEU B CA 1
ATOM 4711 C C . LEU B 1 287 ? 8.086 -6.57 -5.539 1 96.12 287 LEU B C 1
ATOM 4713 O O . LEU B 1 287 ? 8.828 -7.469 -5.137 1 96.12 287 LEU B O 1
ATOM 4717 N N . LYS B 1 288 ? 7.902 -5.418 -4.848 1 97 288 LYS B N 1
ATOM 4718 C CA . LYS B 1 288 ? 8.594 -5.16 -3.59 1 97 288 LYS B CA 1
ATOM 4719 C C . LYS B 1 288 ? 7.66 -5.34 -2.398 1 97 288 LYS B C 1
ATOM 4721 O O . LYS B 1 288 ? 8.07 -5.184 -1.248 1 97 288 LYS B O 1
ATOM 4726 N N . GLU B 1 289 ? 6.355 -5.551 -2.744 1 98.44 289 GLU B N 1
ATOM 4727 C CA . GLU B 1 289 ? 5.332 -5.609 -1.703 1 98.44 289 GLU B CA 1
ATOM 4728 C C . GLU B 1 289 ? 5.387 -4.379 -0.805 1 98.44 289 GLU B C 1
ATOM 4730 O O . GLU B 1 289 ? 5.395 -4.496 0.422 1 98.44 289 GLU B O 1
ATOM 4735 N N . ILE B 1 290 ? 5.398 -3.262 -1.414 1 98.75 290 ILE B N 1
ATOM 4736 C CA . ILE B 1 290 ? 5.387 -1.989 -0.702 1 98.75 290 ILE B CA 1
ATOM 4737 C C . ILE B 1 290 ? 3.979 -1.709 -0.175 1 98.75 290 ILE B C 1
ATOM 4739 O O . ILE B 1 290 ? 2.988 -2.031 -0.834 1 98.75 290 ILE B O 1
ATOM 4743 N N . ASP B 1 291 ? 3.859 -1.193 1.016 1 98.81 291 ASP B N 1
ATOM 4744 C CA . ASP B 1 291 ? 2.623 -0.605 1.523 1 98.81 291 ASP B CA 1
ATOM 4745 C C . ASP B 1 291 ? 2.576 0.896 1.25 1 98.81 291 ASP B C 1
ATOM 4747 O O . ASP B 1 291 ? 3.375 1.658 1.802 1 98.81 291 ASP B O 1
ATOM 4751 N N . LEU B 1 292 ? 1.726 1.29 0.406 1 98.94 292 LEU B N 1
ATOM 4752 C CA . LEU B 1 292 ? 1.446 2.707 0.204 1 98.94 292 LEU B CA 1
ATOM 4753 C C . LEU B 1 292 ? 0.266 3.156 1.059 1 98.94 292 LEU B C 1
ATOM 4755 O O . LEU B 1 292 ? -0.853 2.668 0.885 1 98.94 292 LEU B O 1
ATOM 4759 N N . ARG B 1 293 ? 0.488 4.109 1.948 1 98.88 293 ARG B N 1
ATOM 4760 C CA . ARG B 1 293 ? -0.527 4.512 2.918 1 98.88 293 ARG B CA 1
ATOM 4761 C C . ARG B 1 293 ? -0.877 5.988 2.768 1 98.88 293 ARG B C 1
ATOM 4763 O O . ARG B 1 293 ? 0.011 6.828 2.617 1 98.88 293 ARG B O 1
ATOM 4770 N N . GLY B 1 294 ? -2.117 6.242 2.775 1 98.62 294 GLY B N 1
ATOM 4771 C CA . GLY B 1 294 ? -2.553 7.625 2.895 1 98.62 294 GLY B CA 1
ATOM 4772 C C . GLY B 1 294 ? -2.65 8.102 4.332 1 98.62 294 GLY B C 1
ATOM 4773 O O . GLY B 1 294 ? -2.902 7.301 5.238 1 98.62 294 GLY B O 1
ATOM 4774 N N . THR B 1 295 ? -2.453 9.336 4.496 1 98.62 295 THR B N 1
ATOM 4775 C CA . THR B 1 295 ? -2.633 9.922 5.816 1 98.62 295 THR B CA 1
ATOM 4776 C C . THR B 1 295 ? -3.275 11.305 5.715 1 98.62 295 THR B C 1
ATOM 4778 O O . THR B 1 295 ? -3.082 12.008 4.723 1 98.62 295 THR B O 1
ATOM 4781 N N . ILE B 1 296 ? -4.031 11.656 6.738 1 97.75 296 ILE B N 1
ATOM 4782 C CA . ILE B 1 296 ? -4.672 12.961 6.75 1 97.75 296 ILE B CA 1
ATOM 4783 C C . ILE B 1 296 ? -4.805 13.461 8.188 1 97.75 296 ILE B C 1
ATOM 4785 O O . ILE B 1 296 ? -5.066 12.672 9.102 1 97.75 296 ILE B O 1
ATOM 4789 N N . ALA B 1 297 ? -4.57 14.688 8.359 1 97.56 297 ALA B N 1
ATOM 4790 C CA . ALA B 1 297 ? -4.781 15.367 9.633 1 97.56 297 ALA B CA 1
ATOM 4791 C C . ALA B 1 297 ? -4.078 14.633 10.773 1 97.56 297 ALA B C 1
ATOM 4793 O O . ALA B 1 297 ? -2.875 14.375 10.703 1 97.56 297 ALA B O 1
ATOM 4794 N N . TYR B 1 298 ? -4.781 14.398 11.852 1 98.62 298 TYR B N 1
ATOM 4795 C CA . TYR B 1 298 ? -4.258 13.797 13.07 1 98.62 298 TYR B CA 1
ATOM 4796 C C . TYR B 1 298 ? -5.387 13.258 13.945 1 98.62 298 TYR B C 1
ATOM 4798 O O . TYR B 1 298 ? -6.555 13.602 13.742 1 98.62 298 TYR B O 1
ATOM 4806 N N . VAL B 1 299 ? -5.055 12.359 14.852 1 98.56 299 VAL B N 1
ATOM 4807 C CA . VAL B 1 299 ? -6.012 11.805 15.797 1 98.56 299 VAL B CA 1
ATOM 4808 C C . VAL B 1 299 ? -5.285 11.383 17.078 1 98.56 299 VAL B C 1
ATOM 4810 O O . VAL B 1 299 ? -4.457 10.461 17.047 1 98.56 299 VAL B O 1
ATOM 4813 N N . ARG B 1 300 ? -5.461 12.109 18.156 1 97.75 300 ARG B N 1
ATOM 4814 C CA . ARG B 1 300 ? -4.871 11.812 19.469 1 97.75 300 ARG B CA 1
ATOM 4815 C C . ARG B 1 300 ? -3.363 12.047 19.453 1 97.75 300 ARG B C 1
ATOM 4817 O O . ARG B 1 300 ? -2.617 11.383 20.172 1 97.75 300 ARG B O 1
ATOM 4824 N N . ASP B 1 301 ? -2.889 12.922 18.609 1 98.62 301 ASP B N 1
ATOM 4825 C CA . ASP B 1 301 ? -1.454 13.125 18.438 1 98.62 301 ASP B CA 1
ATOM 4826 C C . ASP B 1 301 ? -0.949 14.266 19.312 1 98.62 301 ASP B C 1
ATOM 4828 O O . ASP B 1 301 ? 0.249 14.359 19.594 1 98.62 301 ASP B O 1
ATOM 4832 N N . HIS B 1 302 ? -1.81 15.18 19.734 1 98.75 302 HIS B N 1
ATOM 4833 C CA . HIS B 1 302 ? -1.397 16.453 20.328 1 98.75 302 HIS B CA 1
ATOM 4834 C C . HIS B 1 302 ? -0.6 16.234 21.609 1 98.75 302 HIS B C 1
ATOM 4836 O O . HIS B 1 302 ? 0.435 16.859 21.828 1 98.75 302 HIS B O 1
ATOM 4842 N N . GLU B 1 303 ? -1.042 15.312 22.422 1 98.38 303 GLU B N 1
ATOM 4843 C CA . GLU B 1 303 ? -0.341 15.07 23.672 1 98.38 303 GLU B CA 1
ATOM 4844 C C . GLU B 1 303 ? 1.091 14.602 23.422 1 98.38 303 GLU B C 1
ATOM 4846 O O . GLU B 1 303 ? 2.029 15.109 24.047 1 98.38 303 GLU B O 1
ATOM 4851 N N . ALA B 1 304 ? 1.219 13.648 22.531 1 98.38 304 ALA B N 1
ATOM 4852 C CA . ALA B 1 304 ? 2.545 13.117 22.234 1 98.38 304 ALA B CA 1
ATOM 4853 C C . ALA B 1 304 ? 3.451 14.188 21.641 1 98.38 304 ALA B C 1
ATOM 4855 O O . ALA B 1 304 ? 4.629 14.281 22 1 98.38 304 ALA B O 1
ATOM 4856 N N . VAL B 1 305 ? 2.916 14.992 20.812 1 98.5 305 VAL B N 1
ATOM 4857 C CA . VAL B 1 305 ? 3.682 16.031 20.141 1 98.5 305 VAL B CA 1
ATOM 4858 C C . VAL B 1 305 ? 4.102 17.094 21.141 1 98.5 305 VAL B C 1
ATOM 4860 O O . VAL B 1 305 ? 5.238 17.578 21.094 1 98.5 305 VAL B O 1
ATOM 4863 N N . ILE B 1 306 ? 3.203 17.5 21.984 1 98.81 306 ILE B N 1
ATOM 4864 C CA . ILE B 1 306 ? 3.516 18.484 23.031 1 98.81 306 ILE B CA 1
ATOM 4865 C C . ILE B 1 306 ? 4.668 17.969 23.891 1 98.81 306 ILE B C 1
ATOM 4867 O O . ILE B 1 306 ? 5.609 18.703 24.188 1 98.81 306 ILE B O 1
ATOM 4871 N N . LYS B 1 307 ? 4.598 16.703 24.234 1 98.62 307 LYS B N 1
ATOM 4872 C CA . LYS B 1 307 ? 5.656 16.094 25.031 1 98.62 307 LYS B CA 1
ATOM 4873 C C . LYS B 1 307 ? 6.988 16.125 24.297 1 98.62 307 LYS B C 1
ATOM 4875 O O . LYS B 1 307 ? 8.031 16.406 24.875 1 98.62 307 LYS B O 1
ATOM 4880 N N . MET B 1 308 ? 6.984 15.898 23.031 1 98.19 308 MET B N 1
ATOM 4881 C CA . MET B 1 308 ? 8.203 15.914 22.219 1 98.19 308 MET B CA 1
ATOM 4882 C C . MET B 1 308 ? 8.859 17.297 22.25 1 98.19 308 MET B C 1
ATOM 4884 O O . MET B 1 308 ? 10.078 17.391 22.344 1 98.19 308 MET B O 1
ATOM 4888 N N . VAL B 1 309 ? 8.047 18.281 22.172 1 98.62 309 VAL B N 1
ATOM 4889 C CA . VAL B 1 309 ? 8.562 19.641 22.188 1 98.62 309 VAL B CA 1
ATOM 4890 C C . VAL B 1 309 ? 9.047 20 23.578 1 98.62 309 VAL B C 1
ATOM 4892 O O . VAL B 1 309 ? 10.125 20.578 23.75 1 98.62 309 VAL B O 1
ATOM 4895 N N . GLN B 1 310 ? 8.32 19.625 24.609 1 98.5 310 GLN B N 1
ATOM 4896 C CA . GLN B 1 310 ? 8.695 19.906 26 1 98.5 310 GLN B CA 1
ATOM 4897 C C . GLN B 1 310 ? 10.016 19.234 26.359 1 98.5 310 GLN B C 1
ATOM 4899 O O . GLN B 1 310 ? 10.844 19.828 27.062 1 98.5 310 GLN B O 1
ATOM 4904 N N . ASP B 1 311 ? 10.195 18.047 25.828 1 97.69 311 ASP B N 1
ATOM 4905 C CA . ASP B 1 311 ? 11.391 17.266 26.141 1 97.69 311 ASP B CA 1
ATOM 4906 C C . ASP B 1 311 ? 12.578 17.703 25.297 1 97.69 311 ASP B C 1
ATOM 4908 O O . ASP B 1 311 ? 13.688 17.203 25.469 1 97.69 311 ASP B O 1
ATOM 4912 N N . GLY B 1 312 ? 12.336 18.547 24.359 1 96.5 312 GLY B N 1
ATOM 4913 C CA . GLY B 1 312 ? 13.406 19.047 23.531 1 96.5 312 GLY B CA 1
ATOM 4914 C C . GLY B 1 312 ? 13.766 18.125 22.375 1 96.5 312 GLY B C 1
ATOM 4915 O O . GLY B 1 312 ? 14.766 18.328 21.688 1 96.5 312 GLY B O 1
ATOM 4916 N N . VAL B 1 313 ? 12.93 17.172 22.172 1 95.88 313 VAL B N 1
ATOM 4917 C CA . VAL B 1 313 ? 13.117 16.203 21.094 1 95.88 313 VAL B CA 1
ATOM 4918 C C . VAL B 1 313 ? 12.891 16.891 19.734 1 95.88 313 VAL B C 1
ATOM 4920 O O . VAL B 1 313 ? 13.562 16.562 18.75 1 95.88 313 VAL B O 1
ATOM 4923 N N . VAL B 1 314 ? 11.969 17.812 19.719 1 97.69 314 VAL B N 1
ATOM 4924 C CA . VAL B 1 314 ? 11.695 18.609 18.516 1 97.69 314 VAL B CA 1
ATOM 4925 C C . VAL B 1 314 ? 11.797 20.094 18.859 1 97.69 314 VAL B C 1
ATOM 4927 O O . VAL B 1 314 ? 11.219 20.562 19.844 1 97.69 314 VAL B O 1
ATOM 4930 N N . ASP B 1 315 ? 12.578 20.75 18.125 1 97.88 315 ASP B N 1
ATOM 4931 C CA . ASP B 1 315 ? 12.68 22.203 18.188 1 97.88 315 ASP B CA 1
ATOM 4932 C C . ASP B 1 315 ? 11.859 22.859 17.094 1 97.88 315 ASP B C 1
ATOM 4934 O O . ASP B 1 315 ? 12.125 22.672 15.906 1 97.88 315 ASP B O 1
ATOM 4938 N N . LEU B 1 316 ? 10.93 23.688 17.469 1 98.12 316 LEU B N 1
ATOM 4939 C CA . LEU B 1 316 ? 10 24.25 16.484 1 98.12 316 LEU B CA 1
ATOM 4940 C C . LEU B 1 316 ? 10.453 25.641 16.047 1 98.12 316 LEU B C 1
ATOM 4942 O O . LEU B 1 316 ? 9.984 26.156 15.031 1 98.12 316 LEU B O 1
ATOM 4946 N N . ALA B 1 317 ? 11.32 26.188 16.734 1 98 317 ALA B N 1
ATOM 4947 C CA . ALA B 1 317 ? 11.703 27.578 16.547 1 98 317 ALA B CA 1
ATOM 4948 C C . ALA B 1 317 ? 12.242 27.812 15.141 1 98 317 ALA B C 1
ATOM 4950 O O . ALA B 1 317 ? 11.898 28.797 14.484 1 98 317 ALA B O 1
ATOM 4951 N N . PRO B 1 318 ? 13.062 26.875 14.602 1 97.44 318 PRO B N 1
ATOM 4952 C CA . PRO B 1 318 ? 13.672 27.125 13.289 1 97.44 318 PRO B CA 1
ATOM 4953 C C . PRO B 1 318 ? 12.641 27.219 12.172 1 97.44 318 PRO B C 1
ATOM 4955 O O . PRO B 1 318 ? 12.953 27.703 11.078 1 97.44 318 PRO B O 1
ATOM 4958 N N . PHE B 1 319 ? 11.445 26.797 12.391 1 97.88 319 PHE B N 1
ATOM 4959 C CA . PHE B 1 319 ? 10.477 26.703 11.305 1 97.88 319 PHE B CA 1
ATOM 4960 C C . PHE B 1 319 ? 9.617 27.969 11.242 1 97.88 319 PHE B C 1
ATOM 4962 O O . PHE B 1 319 ? 8.836 28.141 10.305 1 97.88 319 PHE B O 1
ATOM 4969 N N . ILE B 1 320 ? 9.688 28.766 12.266 1 98.12 320 ILE B N 1
ATOM 4970 C CA . ILE B 1 320 ? 9 30.062 12.25 1 98.12 320 ILE B CA 1
ATOM 4971 C C . ILE B 1 320 ? 9.789 31.062 11.422 1 98.12 320 ILE B C 1
ATOM 4973 O O . ILE B 1 320 ? 10.867 31.5 11.828 1 98.12 320 ILE B O 1
ATOM 4977 N N . THR B 1 321 ? 9.25 31.438 10.258 1 97.19 321 THR B N 1
ATOM 4978 C CA . THR B 1 321 ? 10.023 32.25 9.336 1 97.19 321 THR B CA 1
ATOM 4979 C C . THR B 1 321 ? 9.43 33.656 9.242 1 97.19 321 THR B C 1
ATOM 4981 O O . THR B 1 321 ? 9.977 34.531 8.555 1 97.19 321 THR B O 1
ATOM 4984 N N . GLY B 1 322 ? 8.312 33.844 9.891 1 97.25 322 GLY B N 1
ATOM 4985 C CA . GLY B 1 322 ? 7.703 35.188 9.914 1 97.25 322 GLY B CA 1
ATOM 4986 C C . GLY B 1 322 ? 6.738 35.375 11.07 1 97.25 322 GLY B C 1
ATOM 4987 O O . GLY B 1 322 ? 6.109 34.406 11.523 1 97.25 322 GLY B O 1
ATOM 4988 N N . ARG B 1 323 ? 6.613 36.531 11.602 1 98.31 323 ARG B N 1
ATOM 4989 C CA . ARG B 1 323 ? 5.633 37 12.57 1 98.31 323 ARG B CA 1
ATOM 4990 C C . ARG B 1 323 ? 5.008 38.312 12.125 1 98.31 323 ARG B C 1
ATOM 4992 O O . ARG B 1 323 ? 5.719 39.312 11.906 1 98.31 323 ARG B O 1
ATOM 4999 N N . ILE B 1 324 ? 3.738 38.281 11.945 1 98.62 324 ILE B N 1
ATOM 5000 C CA . ILE B 1 324 ? 3.076 39.469 11.438 1 98.62 324 ILE B CA 1
ATOM 5001 C C . ILE B 1 324 ? 1.835 39.781 12.273 1 98.62 324 ILE B C 1
ATOM 5003 O O . ILE B 1 324 ? 1.416 38.969 13.086 1 98.62 324 ILE B O 1
ATOM 5007 N N . GLN B 1 325 ? 1.251 41 12.039 1 98.31 325 GLN B N 1
ATOM 5008 C CA . GLN B 1 325 ? -0.019 41.375 12.648 1 98.31 325 GLN B CA 1
ATOM 5009 C C . GLN B 1 325 ? -1.194 41 11.75 1 98.31 325 GLN B C 1
ATOM 5011 O O . GLN B 1 325 ? -1.031 40.844 10.539 1 98.31 325 GLN B O 1
ATOM 5016 N N . LEU B 1 326 ? -2.295 40.844 12.344 1 98.31 326 LEU B N 1
ATOM 5017 C CA . LEU B 1 326 ? -3.508 40.438 11.641 1 98.31 326 LEU B CA 1
ATOM 5018 C C . LEU B 1 326 ? -3.764 41.344 10.438 1 98.31 326 LEU B C 1
ATOM 5020 O O . LEU B 1 326 ? -4.172 40.875 9.375 1 98.31 326 LEU B O 1
ATOM 5024 N N . GLU B 1 327 ? -3.447 42.625 10.531 1 97.12 327 GLU B N 1
ATOM 5025 C CA . GLU B 1 327 ? -3.693 43.625 9.477 1 97.12 327 GLU B CA 1
ATOM 5026 C C . GLU B 1 327 ? -2.807 43.344 8.266 1 97.12 327 GLU B C 1
ATOM 5028 O O . GLU B 1 327 ? -3.098 43.844 7.164 1 97.12 327 GLU B O 1
ATOM 5033 N N . GLU B 1 328 ? -1.747 42.625 8.492 1 98 328 GLU B N 1
ATOM 5034 C CA . GLU B 1 328 ? -0.771 42.375 7.441 1 98 328 GLU B CA 1
ATOM 5035 C C . GLU B 1 328 ? -1.001 41 6.812 1 98 328 GLU B C 1
ATOM 5037 O O . GLU B 1 328 ? -0.192 40.531 6.004 1 98 328 GLU B O 1
ATOM 5042 N N . LEU B 1 329 ? -2.109 40.375 7.141 1 98.19 329 LEU B N 1
ATOM 5043 C CA . LEU B 1 329 ? -2.373 38.969 6.785 1 98.19 329 LEU B CA 1
ATOM 5044 C C . LEU B 1 329 ? -2.223 38.75 5.285 1 98.19 329 LEU B C 1
ATOM 5046 O O . LEU B 1 329 ? -1.487 37.875 4.852 1 98.19 329 LEU B O 1
ATOM 5050 N N . ILE B 1 330 ? -2.832 39.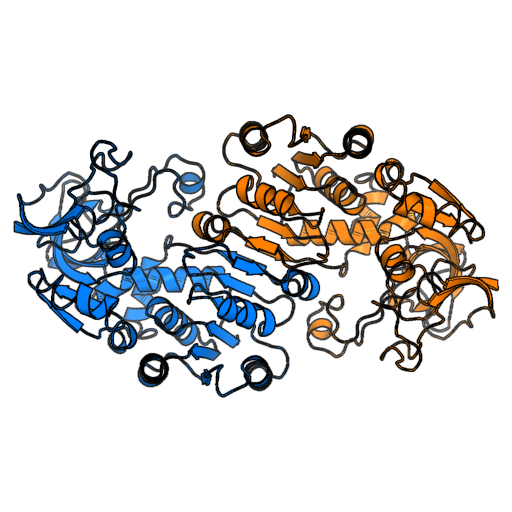594 4.496 1 97.38 330 ILE B N 1
ATOM 5051 C CA . ILE B 1 330 ? -2.846 39.406 3.049 1 97.38 330 ILE B CA 1
ATOM 5052 C C . ILE B 1 330 ? -1.53 39.906 2.451 1 97.38 330 ILE B C 1
ATOM 5054 O O . ILE B 1 330 ? -0.843 39.188 1.745 1 97.38 330 ILE B O 1
ATOM 5058 N N . SER B 1 331 ? -1.1 41.156 2.787 1 97.06 331 SER B N 1
ATOM 5059 C CA . SER B 1 331 ? 0.025 41.812 2.135 1 97.06 331 SER B CA 1
ATOM 5060 C C . SER B 1 331 ? 1.341 41.094 2.453 1 97.06 331 SER B C 1
ATOM 5062 O O . SER B 1 331 ? 2.188 40.938 1.573 1 97.06 331 SER B O 1
ATOM 5064 N N . GLU B 1 332 ? 1.459 40.594 3.711 1 96.75 332 GLU B N 1
ATOM 5065 C CA . GLU B 1 332 ? 2.746 40.062 4.121 1 96.75 332 GLU B CA 1
ATOM 5066 C C . GLU B 1 332 ? 2.65 38.562 4.352 1 96.75 332 GLU B C 1
ATOM 5068 O O . GLU B 1 332 ? 3.654 37.844 4.262 1 96.75 332 GLU B O 1
ATOM 5073 N N . GLY B 1 333 ? 1.521 38.094 4.734 1 97.69 333 GLY B N 1
ATOM 5074 C CA . GLY B 1 333 ? 1.341 36.688 4.984 1 97.69 333 GLY B CA 1
ATOM 5075 C C . GLY B 1 333 ? 1.053 35.906 3.721 1 97.69 333 GLY B C 1
ATOM 5076 O O . GLY B 1 333 ? 1.949 35.25 3.164 1 97.69 333 GLY B O 1
ATOM 5077 N N . PHE B 1 334 ? -0.198 36 3.158 1 97.75 334 PHE B N 1
ATOM 5078 C CA . PHE B 1 334 ? -0.667 35.25 2.018 1 97.75 334 PHE B CA 1
ATOM 5079 C C . PHE B 1 334 ? 0.185 35.5 0.785 1 97.75 334 PHE B C 1
ATOM 5081 O O . PHE B 1 334 ? 0.592 34.594 0.082 1 97.75 334 PHE B O 1
ATOM 5088 N N . THR B 1 335 ? 0.543 36.781 0.551 1 96.94 335 THR B N 1
ATOM 5089 C CA . THR B 1 335 ? 1.327 37.125 -0.624 1 96.94 335 THR B CA 1
ATOM 5090 C C . THR B 1 335 ? 2.697 36.469 -0.589 1 96.94 335 THR B C 1
ATOM 5092 O O . THR B 1 335 ? 3.143 35.906 -1.591 1 96.94 335 THR B O 1
ATOM 5095 N N . THR B 1 336 ? 3.301 36.469 0.548 1 96.31 336 THR B N 1
ATOM 5096 C CA . THR B 1 336 ? 4.613 35.844 0.688 1 96.31 336 THR B CA 1
ATOM 5097 C C . THR B 1 336 ? 4.523 34.344 0.449 1 96.31 336 THR B C 1
ATOM 5099 O O . THR B 1 336 ? 5.305 33.781 -0.327 1 96.31 336 THR B O 1
ATOM 5102 N N . LEU B 1 337 ? 3.57 33.688 1.023 1 96.31 337 LEU B N 1
ATOM 5103 C CA . LEU B 1 337 ? 3.461 32.219 0.967 1 96.31 337 LEU B CA 1
ATOM 5104 C C . LEU B 1 337 ? 3.02 31.766 -0.418 1 96.31 337 LEU B C 1
ATOM 5106 O O . LEU B 1 337 ? 3.234 30.609 -0.792 1 96.31 337 LEU B O 1
ATOM 5110 N N . ILE B 1 338 ? 2.369 32.656 -1.206 1 95 338 ILE B N 1
ATOM 5111 C CA . ILE B 1 338 ? 1.897 32.312 -2.541 1 95 338 ILE B CA 1
ATOM 5112 C C . ILE B 1 338 ? 2.979 32.625 -3.57 1 95 338 ILE B C 1
ATOM 5114 O O . ILE B 1 338 ? 3.277 31.812 -4.441 1 95 338 ILE B O 1
ATOM 5118 N N . GLU B 1 339 ? 3.68 33.781 -3.406 1 94.44 339 GLU B N 1
ATOM 5119 C CA . GLU B 1 339 ? 4.566 34.281 -4.453 1 94.44 339 GLU B CA 1
ATOM 5120 C C . GLU B 1 339 ? 6.027 33.969 -4.125 1 94.44 339 GLU B C 1
ATOM 5122 O O . GLU B 1 339 ? 6.879 33.969 -5.016 1 94.44 339 GLU B O 1
ATOM 5127 N N . HIS B 1 340 ? 6.301 33.812 -2.859 1 92.12 340 HIS B N 1
ATOM 5128 C CA . HIS B 1 340 ? 7.664 33.562 -2.406 1 92.12 340 HIS B CA 1
ATOM 5129 C C . HIS B 1 340 ? 7.727 32.344 -1.49 1 92.12 340 HIS B C 1
ATOM 5131 O O . HIS B 1 340 ? 8.297 32.406 -0.399 1 92.12 340 HIS B O 1
ATOM 5137 N N . ASN B 1 341 ? 7.078 31.297 -1.995 1 87.44 341 ASN B N 1
ATOM 5138 C CA . ASN B 1 341 ? 6.812 30.141 -1.129 1 87.44 341 ASN B CA 1
ATOM 5139 C C . ASN B 1 341 ? 8.094 29.391 -0.802 1 87.44 341 ASN B C 1
ATOM 5141 O O . ASN B 1 341 ? 8.133 28.609 0.152 1 87.44 341 ASN B O 1
ATOM 5145 N N . ASP B 1 342 ? 9.195 29.656 -1.439 1 87.75 342 ASP B N 1
ATOM 5146 C CA . ASP B 1 342 ? 10.453 28.969 -1.137 1 87.75 342 ASP B CA 1
ATOM 5147 C C . ASP B 1 342 ? 11.188 29.672 0.002 1 87.75 342 ASP B C 1
ATOM 5149 O O . ASP B 1 342 ? 12.133 29.125 0.569 1 87.75 342 ASP B O 1
ATOM 5153 N N . THR B 1 343 ? 10.711 30.781 0.4 1 87.44 343 THR B N 1
ATOM 5154 C CA . THR B 1 343 ? 11.445 31.562 1.386 1 87.44 343 THR B CA 1
ATOM 5155 C C . THR B 1 343 ? 10.797 31.453 2.762 1 87.44 343 THR B C 1
ATOM 5157 O O . THR B 1 343 ? 11.344 31.938 3.756 1 87.44 343 THR B O 1
ATOM 5160 N N . ALA B 1 344 ? 9.648 30.859 2.77 1 92.56 344 ALA B N 1
ATOM 5161 C CA . ALA B 1 344 ? 8.906 30.797 4.031 1 92.56 344 ALA B CA 1
ATOM 5162 C C . ALA B 1 344 ? 8.461 29.375 4.332 1 92.56 344 ALA B C 1
ATOM 5164 O O . ALA B 1 344 ? 8.102 28.625 3.418 1 92.56 344 ALA B O 1
ATOM 5165 N N . VAL B 1 345 ? 8.562 29.031 5.605 1 94.25 345 VAL B N 1
ATOM 5166 C CA . VAL B 1 345 ? 8.039 27.766 6.082 1 94.25 345 VAL B CA 1
ATOM 5167 C C . VAL B 1 345 ? 6.73 28 6.836 1 94.25 345 VAL B C 1
ATOM 5169 O O . VAL B 1 345 ? 5.652 27.641 6.348 1 94.25 345 VAL B O 1
ATOM 5172 N N . LYS B 1 346 ? 6.77 28.719 7.914 1 97.44 346 LYS B N 1
ATOM 5173 C CA . LYS B 1 346 ? 5.578 29.062 8.688 1 97.44 346 LYS B CA 1
ATOM 5174 C C . LYS B 1 346 ? 5.559 30.531 9.055 1 97.44 346 LYS B C 1
ATOM 5176 O O . LYS B 1 346 ? 6.527 31.047 9.617 1 97.44 346 LYS B O 1
ATOM 5181 N N . ILE B 1 347 ? 4.48 31.219 8.656 1 98.44 347 ILE B N 1
ATOM 5182 C CA . ILE B 1 347 ? 4.242 32.594 9.086 1 98.44 347 ILE B CA 1
ATOM 5183 C C . ILE B 1 347 ? 3.154 32.625 10.156 1 98.44 347 ILE B C 1
ATOM 5185 O O . ILE B 1 347 ? 2.078 32.031 9.969 1 98.44 347 ILE B O 1
ATOM 5189 N N . LEU B 1 348 ? 3.482 33.219 11.289 1 98.75 348 LEU B N 1
ATOM 5190 C CA . LEU B 1 348 ? 2.568 33.344 12.422 1 98.75 348 LEU B CA 1
ATOM 5191 C C . LEU B 1 348 ? 1.926 34.75 12.445 1 98.75 348 LEU B C 1
ATOM 5193 O O . LEU B 1 348 ? 2.58 35.719 12.141 1 98.75 348 LEU B O 1
ATOM 5197 N N . VAL B 1 349 ? 0.718 34.75 12.812 1 98.81 349 VAL B N 1
ATOM 5198 C CA . VAL B 1 349 ? -0.067 35.969 12.844 1 98.81 349 VAL B CA 1
ATOM 5199 C C . VAL B 1 349 ? -0.515 36.25 14.273 1 98.81 349 VAL B C 1
ATOM 5201 O O . VAL B 1 349 ? -1.039 35.375 14.953 1 98.81 349 VAL B O 1
ATOM 5204 N N . ARG B 1 350 ? -0.277 37.406 14.734 1 97.56 350 ARG B N 1
ATOM 5205 C CA . ARG B 1 350 ? -0.777 37.844 16.031 1 97.56 350 ARG B CA 1
ATOM 5206 C C . ARG B 1 350 ? -2.025 38.719 15.852 1 97.56 350 ARG B C 1
ATOM 5208 O O . ARG B 1 350 ? -2.045 39.625 15.031 1 97.56 350 ARG B O 1
ATOM 5215 N N . SER B 1 351 ? -3.082 38.344 16.547 1 86.94 351 SER B N 1
ATOM 5216 C CA . SER B 1 351 ? -4.328 39.094 16.406 1 86.94 351 SER B CA 1
ATOM 5217 C C . SER B 1 351 ? -4.438 40.188 17.469 1 86.94 351 SER B C 1
ATOM 5219 O O . SER B 1 351 ? -3.877 40.062 18.562 1 86.94 351 SER B O 1
#

InterPro domains:
  IPR002328 Alcohol dehydrogenase, zinc-type, conserved site [PS00059] (70-84)
  IPR011032 GroES-like superfamily [SSF50129] (1-180)
  IPR013149 Alcohol dehydrogenase-like, C-terminal [PF00107] (183-309)
  IPR013154 Alcohol dehydrogenase-like, N-terminal [PF08240] (24-144)
  IPR036291 NAD(P)-binding domain superfamily [SSF51735] (146-314)

Secondary structure (DSSP, 8-state):
-EEEEEEETTEEEEEE-PPPPP-TTEEEEEEEEEEPPHHHHHHHHH--SSSPPTT---TTT---SSEE---EEEEEEEEE-TT--S--TT-EEEE--EE--S-SHHHHTT-GGG-TT-EETTTSSS--SSBSEEEEEGGGEEE-TTS-HHHHTTHHHHHHHHHHHHHHT--TT-EEEEE--SHHHHHHHHHHHHTT-EEEEE-S-HHHHHHHHHTT--SEEE-TTTS-HHHHHHHHTTTS-EEEEEE-S-SHHHHHHHHHHEEEEEEEEE-SPPSS-EEE-HHHHHHTT-EEEE--S-SS-HHHHHHHHHTTSS--GGGEEEEEEGGGIIIIIIHHHHHSTTS-SEEEEE-/-EEEEEEETTEEEEEE-PPPPP-TTEEEEEEEEEEPPHHHHHHHHH--SSSPPTT---TTT---SSEE---EEEEEEEEE-TT--S--TT-EEEE--EE--S-SHHHHTT-GGG-TT-EETTTSSS--SSBSEEEEEGGGEEE-TTS-HHHHTTHHHHHHHHHHHHHHT--TT-EEEEE--SHHHHHHHHHHHHTT-EEEEE-S-HHHHHHHHHTT--SEEE-TTTS-HHHHHHHHTTTS-EEEEEE-S-SHHHHHHHHHHEEEEEEEEE-SPPSSPEEE-HHHHHHTT-EEEE--S-SS-HHHHHHHHHTTSS--GGGEEEEEEGGGIIIIIIHHHHHSTTS-SEEEEE-

Radius of gyration: 29.4 Å; Cα contacts (8 Å, |Δi|>4): 1834; chains: 2; bounding box: 51×87×66 Å

pLDDT: mean 97.67, std 1.75, range [86.94, 98.94]

Sequence (702 aa):
MKAARFHGQKDIRIEEIPEPELRPGTVKLKVAWCGICGTDLHEYLEGPIFISAPGHPHPLSHENAPVTMGHEFSGTVEEVGEGVTDVEVGENVVVEPYFVCNECAPCKAGNYHLCTKMGFIGLAGGGGGLSEKVVVDRRWIHKIGNIPLDEAALIEPLSVAHHAVVRSGAESGNVAIVGGAGPIGLLVAAVLKGLGVTTIVTELSEARKAKALSSGVADYVIDPTTEDVKARVLELSGGIGADIGFECAGVNAVLDTMLDTVRPAGVVVNVSIWGKPATIDMQKLVLKEIDLRGTIAYVRDHEAVIKMVQDGVVDLAPFITGRIQLEELISEGFTTLIEHNDTAVKILVRSMKAARFHGQKDIRIEEIPEPELRPGTVKLKVAWCGICGTDLHEYLEGPIFISAPGHPHPLSHENAPVTMGHEFSGTVEEVGEGVTDVEVGENVVVEPYFVCNECAPCKAGNYHLCTKMGFIGLAGGGGGLSEKVVVDRRWIHKIGNIPLDEAALIEPLSVAHHAVVRSGAESGNVAIVGGAGPIGLLVAAVLKGLGVTTIVTELSEARKAKALSSGVADYVIDPTTEDVKARVLELSGGIGADIGFECAGVNAVLDTMLDTVRPAGVVVNVSIWGKPATIDMQKLVLKEIDLRGTIAYVRDHEAVIKMVQDGVVDLAPFITGRIQLEELISEGFTTLIEHNDTAVKILVRS

Organism: Rhodococcus erythropolis (NCBI:txid1833)